Protein AF-A0A0S8ER48-F1 (afdb_monomer)

Sequence (659 aa):
MLNVENRKANAEVAIAAIAMFGVAICGNLAVGQPARTQPDEKQVSDYIGKLGDPNPRVREKGADMLGIIGLRIKDETILLPAVKRLVPLMGDDDMEVRDETAEALGVIASRVKDEAAVKSAIAALIKGLADRDEEGREESAEALARIASTITKKALLEPAVGPLRKALADGAADTREFARHALESLGKSEAKATGAMKLSTKDLSRDRYLLLDSRIIESADNAKLTVGAVRKDRNNPLFKEDKPWEPRFDNPYVSVIYDQEDKIYKCWYSVFIQASQESWIKVPRDKRAWVDWTESRDRRSGVCYATSKDGIHWEKPTLGIIEFQGSRKNNMVLRAAHGVGVIKDLHETDPRKRYKAIHPHRGHTDVWFSSDGLNWAQKRLPGLDHGDTYNCVFWDPALKKYLLFTRNWGGRGAKGKRYGGGKYRRESRSVSPDFLNWSKAKVVIEGLDTDMQIHDMPVFRHAGVYIGLVGLFDTIASRQHVELAWSPDSVRWHRICPGTPLIANSRHVGECDWGCIFASPPIFGKDEIRLYYGGCNGRFMGWRDGFFCLARLRPDGFAGYEQVAGGSNKTATVTTKPVIAVADSLRVTADMAMSGYVKVTLLGQDSTPLAEGELITRTGTDAEVRWKGDFSLGGLKSKQIRLRFELRDSKLYSFSFHQ

Solvent-accessible surface area (backbone atoms only — not comparable to full-atom values): 35125 Å² total; per-residue (Å²): 119,82,79,68,52,74,46,62,61,66,52,68,59,59,42,69,70,69,77,75,81,82,82,87,88,87,79,88,90,85,87,86,73,87,74,79,76,73,76,50,70,63,57,52,52,58,32,52,61,28,55,74,44,93,49,58,71,48,20,18,55,15,26,42,50,50,22,58,44,48,74,64,45,85,66,51,74,72,49,56,68,44,51,71,62,37,45,67,34,58,72,46,91,46,65,65,32,21,28,29,24,27,45,18,38,19,47,38,42,35,66,41,85,53,64,67,56,31,44,49,35,52,58,37,30,53,54,23,55,66,41,94,47,72,64,34,18,25,32,14,20,41,17,48,19,48,26,38,48,52,46,87,66,58,77,72,49,56,81,40,51,64,56,30,60,56,29,56,70,46,92,49,71,60,23,24,34,25,17,47,40,20,34,46,54,66,72,62,70,76,93,79,92,71,67,78,80,76,80,63,81,74,81,58,84,58,51,43,44,49,60,70,45,63,87,48,51,64,49,61,44,53,39,41,77,38,70,31,74,57,44,72,45,90,65,54,58,48,45,62,72,82,51,94,84,42,59,29,28,73,82,20,31,45,24,63,48,73,38,79,89,78,61,31,29,41,36,41,35,32,31,42,68,47,55,89,64,101,27,61,70,74,58,53,81,90,53,49,89,80,47,85,72,52,87,64,90,68,60,39,26,27,31,32,43,34,36,18,78,81,73,58,63,66,45,72,53,74,63,51,73,45,78,54,94,94,36,32,88,30,32,40,48,42,86,37,50,48,19,49,21,58,41,78,42,85,82,55,80,56,61,62,45,23,13,38,32,42,37,22,42,95,94,34,20,36,34,36,27,8,57,78,72,51,60,68,79,47,81,44,78,48,80,42,79,46,28,82,28,52,30,32,63,50,78,36,82,89,77,60,28,34,40,36,29,32,30,40,78,46,68,82,81,42,79,84,55,97,57,64,91,37,26,42,42,18,36,19,40,30,43,16,76,74,83,49,62,57,49,80,66,39,81,41,49,66,41,97,40,89,51,40,19,28,53,33,44,33,59,47,77,55,65,86,30,33,40,30,44,34,20,36,30,32,66,82,77,28,29,24,28,23,27,41,30,38,18,81,76,81,51,59,64,44,74,47,54,83,96,47,54,45,48,66,45,50,91,48,86,63,37,55,28,28,12,25,40,39,68,27,56,66,48,83,54,92,79,30,27,40,39,39,27,12,14,17,24,21,38,74,89,43,69,61,56,22,22,37,34,45,31,39,29,50,61,72,38,68,26,19,39,27,58,72,61,66,67,102,86,40,63,12,36,41,30,35,37,77,41,53,33,80,30,50,39,49,23,33,24,35,44,43,45,91,94,10,29,41,32,44,33,38,21,39,85,87,66,47,81,74,47,46,34,50,77,45,59,64,59,36,72,66,39,71,62,50,51,55,78,93,63,68,47,59,89,39,52,78,35,62,32,25,46,36,38,41,29,29,61,25,34,43,14,34,40,34,42,37,127

Foldseek 3Di:
DAQQPVLQPVQLVVLVVLPPPDDDDDDDDDDDDPPPDQDDLVNLVVLLVQCPDPDLVSNLVSLLVLLVSLSGHPPLVSCLSVLVSLLVQCPPPDPSNNLSSLSNLLSSLLDDPPLVSVLSSLVSLLVQCVDPDPSSVLSSLQSLSSSLSRDPPNVSCPVSLVSLVVQCPDPDSNSVSSSQSSCVSSVNDDDDDDDDDDDDPVLQPFFWDWPVPCQFFPDWFLKDKAFFAWFFDPLPQLDFPDDPQALACQFKDWAWDQDPVVLKIKIKIKGWRDDDPCAPSVQDPVCQVPDFHDHGPRIWMFIFMWMDNVVRHIDRQQDLQDDGPNDSRGGTQGRAAAQKHKDQAPPDPPLQQRIKIWTFDVPFIWMWGGNVSRHTDDIDTQRADGASHHWAWDQDPVVLKIKTKHKDWDDADQPPFPDDPRTAIFIWMWIGNPVRHIDHTDGQGFDPDSQFTQRGWHWDDDRQKIKTFGFTARRVLLATATFIWIGNPVRHIDGHPPPDGNGDADPDQQGQANAYWAWYDWDDDPFKIKIWIKHWRDGSRGDTTIGITIMIDGVLRRMFMDRNDDAPPDKMKIKTDWHAQAAWWKFWAKAADVVKWKKKFKAAPVRHTPWIFDTDHHHDDRHTTHTPDPDICHVRHRHIIMIMIIIHRMTTTMMGHDD

Secondary structure (DSSP, 8-state):
--SSSTTTTHHHHHHHHHTT--S----S----S-PPPPPPHHHHHHHHHHTT-SSHHHHHHHHHHHHHHHHH-S-GGGGHHHHHHHGGGGG-SSHHHHHHHHHHHHHHHTT---HHHHHHHHHHHHHHTT-SSHHHHHHHHHHHHHHHHH-S-GGGGHHHHHHHHHHTT-SSHHHHHHHHHHHHHTT-PPP---------GGGG--SEEETT-GGGEEEEESEEEEE---EE-TT-SSEES-STT-SB-SS--EEEEEETTTTEEEEEEEEEEE-SSS-TTTS-GGGGGGS-----TT-EEEEEEEEESSSSS-B------S-BTTB--S-EEE---S--EEEE-SS---GGGSEEEEEEETTEEEEEEESSSS---EEE-------SS--EEEEETTTTEEEEEEEEEE-S--TT-SSSTT-EEEEEEEEESSSSS-PPPEEEEE-SBTTEEEEE--EEEETTEEEEEEEEEETTTTEEEEEEEEESSSSS-EEESTT--SBPPPSSTTSTTSSEEEE-PPEE-SS-EEEEEEEESS-TTS---EEEEEEEE-TTTTEEEEE-S-STT--EEEEEPPEE--SSEEEEEEEEEEEEEEEEEEE-TTS-EEEEBPPB-S-EEEEE-PBSTT--GGGGTT-EEEEEEEEEEEEEEEEEEE-

Radius of gyration: 27.14 Å; Cα contacts (8 Å, |Δi|>4): 1558; chains: 1; bounding box: 71×59×70 Å

Mean predicted aligned error: 14.86 Å

Structure (mmCIF, N/CA/C/O backbone):
data_AF-A0A0S8ER48-F1
#
_entry.id   AF-A0A0S8ER48-F1
#
loop_
_atom_site.group_PDB
_atom_site.id
_atom_site.type_symbol
_atom_site.label_atom_id
_atom_site.label_alt_id
_atom_site.label_comp_id
_atom_site.label_asym_id
_atom_site.label_entity_id
_atom_site.label_seq_id
_atom_site.pdbx_PDB_ins_code
_atom_site.Cartn_x
_atom_site.Cartn_y
_atom_site.Cartn_z
_atom_site.occupancy
_atom_site.B_iso_or_equiv
_atom_site.auth_seq_id
_atom_site.auth_comp_id
_atom_site.auth_asym_id
_atom_site.auth_atom_id
_atom_site.pdbx_PDB_model_num
ATOM 1 N N . MET A 1 1 ? -3.636 30.272 1.776 1.00 30.78 1 MET A N 1
ATOM 2 C CA . MET A 1 1 ? -4.605 29.805 2.799 1.00 30.78 1 MET A CA 1
ATOM 3 C C . MET A 1 1 ? -4.682 28.281 2.975 1.00 30.78 1 MET A C 1
ATOM 5 O O . MET A 1 1 ? -5.212 27.861 3.985 1.00 30.78 1 MET A O 1
ATOM 9 N N . LEU A 1 2 ? -4.121 27.439 2.092 1.00 25.77 2 LEU A N 1
ATOM 10 C CA . LEU A 1 2 ? -4.136 25.967 2.265 1.00 25.77 2 LEU A CA 1
ATOM 11 C C . LEU A 1 2 ? -2.960 25.395 3.078 1.00 25.77 2 LEU A C 1
ATOM 13 O O . LEU A 1 2 ? -2.935 24.200 3.348 1.00 25.77 2 LEU A O 1
ATOM 17 N N . ASN A 1 3 ? -2.004 26.242 3.473 1.00 32.06 3 ASN A N 1
ATOM 18 C CA . ASN A 1 3 ? -0.745 25.800 4.069 1.00 32.06 3 ASN A CA 1
ATOM 19 C C . ASN A 1 3 ? -0.699 25.907 5.596 1.00 32.06 3 ASN A C 1
ATOM 21 O O . ASN A 1 3 ? 0.322 25.585 6.149 1.00 32.06 3 ASN A O 1
ATOM 25 N N . VAL A 1 4 ? -1.748 26.356 6.296 1.00 27.73 4 VAL A N 1
ATOM 26 C CA . VAL A 1 4 ? -1.697 26.569 7.764 1.00 27.73 4 VAL A CA 1
ATOM 27 C C . VAL A 1 4 ? -2.394 25.434 8.528 1.00 27.73 4 VAL A C 1
ATOM 29 O O . VAL A 1 4 ? -2.141 25.196 9.697 1.00 27.73 4 VAL A O 1
ATOM 32 N N . GLU A 1 5 ? -3.216 24.628 7.877 1.00 28.88 5 GLU A N 1
ATOM 33 C CA . GLU A 1 5 ? -4.137 23.695 8.541 1.00 28.88 5 GLU A CA 1
ATOM 34 C C . GLU A 1 5 ? -3.598 22.263 8.684 1.00 28.88 5 GLU A C 1
ATOM 36 O O . GLU A 1 5 ? -3.842 21.602 9.688 1.00 28.88 5 GLU A O 1
ATOM 41 N N . ASN A 1 6 ? -2.743 21.823 7.753 1.00 33.72 6 ASN A N 1
ATOM 42 C CA . ASN A 1 6 ? -2.064 20.510 7.797 1.00 33.72 6 ASN A CA 1
ATOM 43 C C . ASN A 1 6 ? -1.021 20.373 8.914 1.00 33.72 6 ASN A C 1
ATOM 45 O O . ASN A 1 6 ? -0.496 19.297 9.170 1.00 33.72 6 ASN A O 1
ATOM 49 N N . ARG A 1 7 ? -0.753 21.494 9.561 1.00 31.03 7 ARG A N 1
ATOM 50 C CA . ARG A 1 7 ? 0.448 21.787 10.309 1.00 31.03 7 ARG A CA 1
ATOM 51 C C . ARG A 1 7 ? 0.229 21.718 11.838 1.00 31.03 7 ARG A C 1
ATOM 53 O O . ARG A 1 7 ? 1.119 21.439 12.624 1.00 31.03 7 ARG A O 1
ATOM 60 N N . LYS A 1 8 ? -1.042 21.829 12.249 1.00 28.47 8 LYS A N 1
ATOM 61 C CA . LYS A 1 8 ? -1.552 21.583 13.614 1.00 28.47 8 LYS A CA 1
ATOM 62 C C . LYS A 1 8 ? -1.670 20.089 13.971 1.00 28.47 8 LYS A C 1
ATOM 64 O O . LYS A 1 8 ? -1.645 19.734 15.138 1.00 28.47 8 LYS A O 1
ATOM 69 N N . ALA A 1 9 ? -1.825 19.204 12.980 1.00 33.47 9 ALA A N 1
ATOM 70 C CA . ALA A 1 9 ? -2.220 17.807 13.214 1.00 33.47 9 ALA A CA 1
ATOM 71 C C . ALA A 1 9 ? -1.050 16.801 13.231 1.00 33.47 9 ALA A C 1
ATOM 73 O O . ALA A 1 9 ? -1.151 15.759 13.876 1.00 33.47 9 ALA A O 1
ATOM 74 N N . ASN A 1 10 ? 0.078 17.114 12.582 1.00 33.34 10 ASN A N 1
ATOM 75 C CA . ASN A 1 10 ? 1.291 16.266 12.579 1.00 33.34 10 ASN A CA 1
ATOM 76 C C . ASN A 1 10 ? 2.049 16.278 13.916 1.00 33.34 10 ASN A C 1
ATOM 78 O O . ASN A 1 10 ? 2.991 15.531 14.156 1.00 33.34 10 ASN A O 1
ATOM 82 N N . ALA A 1 11 ? 1.563 17.122 14.799 1.00 28.09 11 ALA A N 1
ATOM 83 C CA . ALA A 1 11 ? 2.266 17.740 15.878 1.00 28.09 11 ALA A CA 1
ATOM 84 C C . ALA A 1 11 ? 1.856 17.089 17.219 1.00 28.09 11 ALA A C 1
ATOM 86 O O . ALA A 1 11 ? 2.681 16.819 18.087 1.00 28.09 11 ALA A O 1
ATOM 87 N N . GLU A 1 12 ? 0.583 16.701 17.335 1.00 30.95 12 GLU A N 1
ATOM 88 C CA . GLU A 1 12 ? 0.038 15.933 18.463 1.00 30.95 12 GLU A CA 1
ATOM 89 C C . GLU A 1 12 ? 0.297 14.415 18.338 1.00 30.95 12 GLU A C 1
ATOM 91 O O . GLU A 1 12 ? 0.330 13.703 19.340 1.00 30.95 12 GLU A O 1
ATOM 96 N N . VAL A 1 13 ? 0.537 13.898 17.123 1.00 33.53 13 VAL A N 1
ATOM 97 C CA . VAL A 1 13 ? 0.719 12.450 16.874 1.00 33.53 13 VAL A CA 1
ATOM 98 C C . VAL A 1 13 ? 2.177 12.000 17.050 1.00 33.53 13 VAL A C 1
ATOM 100 O O . VAL A 1 13 ? 2.423 10.868 17.471 1.00 33.53 13 VAL A O 1
ATOM 103 N N . ALA A 1 14 ? 3.150 12.887 16.816 1.00 29.53 14 ALA A N 1
ATOM 104 C CA . ALA A 1 14 ? 4.570 12.609 17.055 1.00 29.53 14 ALA A CA 1
ATOM 105 C C . ALA A 1 14 ? 4.903 12.417 18.555 1.00 29.53 14 ALA A C 1
ATOM 107 O O . ALA A 1 14 ? 5.827 11.679 18.895 1.00 29.53 14 ALA A O 1
ATOM 108 N N . ILE A 1 15 ? 4.101 13.002 19.453 1.00 30.72 15 ILE A N 1
ATOM 109 C CA . ILE A 1 15 ? 4.313 13.005 20.913 1.00 30.72 15 ILE A CA 1
ATOM 110 C C . ILE A 1 15 ? 4.038 11.641 21.552 1.00 30.72 15 ILE A C 1
ATOM 112 O O . ILE A 1 15 ? 4.774 11.196 22.431 1.00 30.72 15 ILE A O 1
ATOM 116 N N . ALA A 1 16 ? 2.993 10.944 21.105 1.00 28.84 16 ALA A N 1
ATOM 117 C CA . ALA A 1 16 ? 2.574 9.687 21.726 1.00 28.84 16 ALA A CA 1
ATOM 118 C C . ALA A 1 16 ? 3.435 8.482 21.297 1.00 28.84 16 ALA A C 1
ATOM 120 O O . ALA A 1 16 ? 3.519 7.487 22.016 1.00 28.84 16 ALA A O 1
ATOM 121 N N . ALA A 1 17 ? 4.109 8.564 20.144 1.00 30.59 17 ALA A N 1
ATOM 122 C CA . ALA A 1 17 ? 4.875 7.449 19.586 1.00 30.59 17 ALA A CA 1
ATOM 123 C C . ALA A 1 17 ? 6.239 7.220 20.271 1.00 30.59 17 ALA A C 1
ATOM 125 O O . ALA A 1 17 ? 6.790 6.121 20.182 1.00 30.59 17 ALA A O 1
ATOM 126 N N . ILE A 1 18 ? 6.774 8.222 20.980 1.00 31.14 18 ILE A N 1
ATOM 127 C CA . ILE A 1 18 ? 8.146 8.199 21.520 1.00 31.14 18 ILE A CA 1
ATOM 128 C C . ILE A 1 18 ? 8.207 7.642 22.960 1.00 31.14 18 ILE A C 1
ATOM 130 O O . ILE A 1 18 ? 9.232 7.098 23.365 1.00 31.14 18 ILE A O 1
ATOM 134 N N . ALA A 1 19 ? 7.105 7.648 23.717 1.00 25.41 19 ALA A N 1
ATOM 135 C CA . ALA A 1 19 ? 7.109 7.254 25.133 1.00 25.41 19 ALA A CA 1
ATOM 136 C C . ALA A 1 19 ? 7.069 5.730 25.416 1.00 25.41 19 ALA A C 1
ATOM 138 O O . ALA A 1 19 ? 7.298 5.325 26.551 1.00 25.41 19 ALA A O 1
ATOM 139 N N . MET A 1 20 ? 6.798 4.862 24.429 1.00 29.73 20 MET A N 1
ATOM 140 C CA . MET A 1 20 ? 6.446 3.445 24.687 1.00 29.73 20 MET A CA 1
ATOM 141 C C . MET A 1 20 ? 7.487 2.383 24.279 1.00 29.73 20 MET A C 1
ATOM 143 O O . MET A 1 20 ? 7.212 1.193 24.403 1.00 29.73 20 MET A O 1
ATOM 147 N N . PHE A 1 21 ? 8.680 2.751 23.798 1.00 29.88 21 PHE A N 1
ATOM 148 C CA . PHE A 1 21 ? 9.657 1.766 23.285 1.00 29.88 21 PHE A CA 1
ATOM 149 C C . PHE A 1 21 ? 10.772 1.342 24.262 1.00 29.88 21 PHE A C 1
ATOM 151 O 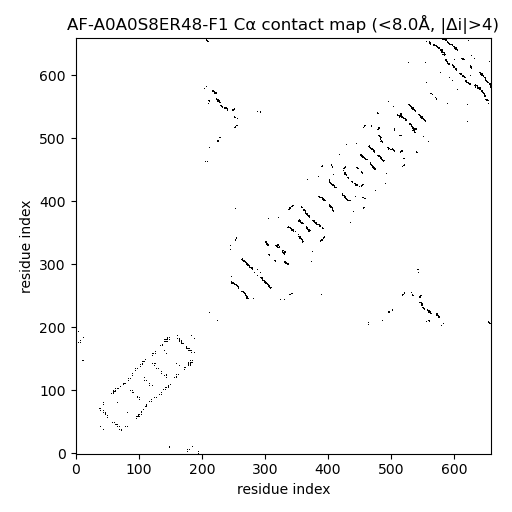O . PHE A 1 21 ? 11.642 0.549 23.897 1.00 29.88 21 PHE A O 1
ATOM 158 N N . GLY A 1 22 ? 10.745 1.801 25.513 1.00 26.00 22 GLY A N 1
ATOM 159 C CA . GLY A 1 22 ? 11.674 1.359 26.553 1.00 26.00 22 GLY A CA 1
ATOM 160 C C . GLY A 1 22 ? 11.004 0.433 27.564 1.00 26.00 22 GLY A C 1
ATOM 161 O O . GLY A 1 22 ? 10.291 0.932 28.420 1.00 26.00 22 GLY A O 1
ATOM 162 N N . VAL A 1 23 ? 11.294 -0.875 27.476 1.00 25.23 23 VAL A N 1
ATOM 163 C CA . VAL A 1 23 ? 11.328 -1.912 28.543 1.00 25.23 23 VAL A CA 1
ATOM 164 C C . VAL A 1 23 ? 10.668 -3.243 28.114 1.00 25.23 23 VAL A C 1
ATOM 166 O O . VAL A 1 23 ? 9.456 -3.369 28.026 1.00 25.23 23 VAL A O 1
ATOM 169 N N . ALA A 1 24 ? 11.555 -4.236 27.936 1.00 25.20 24 ALA A N 1
ATOM 170 C CA . ALA A 1 24 ? 11.411 -5.697 28.049 1.00 25.20 24 ALA A CA 1
ATOM 171 C C . ALA A 1 24 ? 10.509 -6.484 27.076 1.00 25.20 24 ALA A C 1
ATOM 173 O O . ALA A 1 24 ? 9.307 -6.534 27.277 1.00 25.20 24 ALA A O 1
ATOM 174 N N . ILE A 1 25 ? 11.138 -7.268 26.177 1.00 25.56 25 ILE A N 1
ATOM 175 C CA . ILE A 1 25 ? 11.062 -8.750 26.170 1.00 25.56 25 ILE A CA 1
ATOM 176 C C . ILE A 1 25 ? 12.428 -9.305 25.706 1.00 25.56 25 ILE A C 1
ATOM 178 O O . ILE A 1 25 ? 12.757 -9.276 24.522 1.00 25.56 25 ILE A O 1
ATOM 182 N N . CYS A 1 26 ? 13.229 -9.810 26.650 1.00 26.30 26 CYS A N 1
ATOM 183 C CA . CYS A 1 26 ? 14.268 -10.811 26.387 1.00 26.30 26 CYS A CA 1
ATOM 184 C C . CYS A 1 26 ? 13.657 -12.182 26.690 1.00 26.30 26 CYS A C 1
ATOM 186 O O . CYS A 1 26 ? 13.161 -12.395 27.793 1.00 26.30 26 CYS A O 1
ATOM 188 N N . GLY A 1 27 ? 13.699 -13.097 25.724 1.00 22.23 27 GLY A N 1
ATOM 189 C CA . GLY A 1 27 ? 13.186 -14.457 25.878 1.00 22.23 27 GLY A CA 1
ATOM 190 C C . GLY A 1 27 ? 13.269 -15.249 24.575 1.00 22.23 27 GLY A C 1
ATOM 191 O O . GLY A 1 27 ? 12.259 -15.462 23.926 1.00 22.23 27 GLY A O 1
ATOM 192 N N . ASN A 1 28 ? 14.500 -15.587 24.181 1.00 27.80 28 ASN A N 1
ATOM 193 C CA . ASN A 1 28 ? 14.936 -16.600 23.209 1.00 27.80 28 ASN A CA 1
ATOM 194 C C . ASN A 1 28 ? 13.947 -17.092 22.131 1.00 27.80 28 ASN A C 1
ATOM 196 O O . ASN A 1 28 ? 13.138 -17.975 22.383 1.00 27.80 28 ASN A O 1
ATOM 200 N N . LEU A 1 29 ? 14.166 -16.630 20.891 1.00 29.50 29 LEU A N 1
ATOM 201 C CA . LEU A 1 29 ? 14.447 -17.455 19.696 1.00 29.50 29 LEU A CA 1
ATOM 202 C C . LEU A 1 29 ? 14.717 -16.521 18.497 1.00 29.50 29 LEU A C 1
ATOM 204 O O . LEU A 1 29 ? 13.882 -16.322 17.618 1.00 29.50 29 LEU A O 1
ATOM 208 N N . ALA A 1 30 ? 15.900 -15.905 18.471 1.00 28.28 30 ALA A N 1
ATOM 209 C CA . ALA A 1 30 ? 16.400 -15.175 17.308 1.00 28.28 30 ALA A CA 1
ATOM 210 C C . ALA A 1 30 ? 17.931 -15.209 17.314 1.00 28.28 30 ALA A C 1
ATOM 212 O O . ALA A 1 30 ? 18.573 -14.477 18.061 1.00 28.28 30 ALA A O 1
ATOM 213 N N . VAL A 1 31 ? 18.522 -16.063 16.480 1.00 31.55 31 VAL A N 1
ATOM 214 C CA . VAL A 1 31 ? 19.959 -16.029 16.192 1.00 31.55 31 VAL A CA 1
ATOM 215 C C . VAL A 1 31 ? 20.117 -15.692 14.712 1.00 31.55 31 VAL A C 1
ATOM 217 O O . VAL A 1 31 ? 19.607 -16.423 13.865 1.00 31.55 31 VAL A O 1
ATOM 220 N N . GLY A 1 32 ? 20.805 -14.582 14.404 1.00 30.69 32 GLY A N 1
ATOM 221 C CA . GLY A 1 32 ? 21.474 -14.420 13.106 1.00 30.69 32 GLY A CA 1
ATOM 222 C C . GLY A 1 32 ? 21.208 -13.180 12.237 1.00 30.69 32 GLY A C 1
ATOM 223 O O . GLY A 1 32 ? 21.497 -13.252 11.048 1.00 30.69 32 GLY A O 1
ATOM 224 N N . GLN A 1 33 ? 20.723 -12.043 12.750 1.00 30.69 33 GLN A N 1
ATOM 225 C CA . GLN A 1 33 ? 21.067 -10.742 12.136 1.00 30.69 33 GLN A CA 1
ATOM 226 C C . GLN A 1 33 ? 22.245 -10.145 12.919 1.00 30.69 33 GLN A C 1
ATOM 228 O O . GLN A 1 33 ? 22.238 -10.271 14.146 1.00 30.69 33 GLN A O 1
ATOM 233 N N . PRO A 1 34 ? 23.249 -9.500 12.288 1.00 26.59 34 PRO A N 1
ATOM 234 C CA . PRO A 1 34 ? 24.228 -8.741 13.053 1.00 26.59 34 PRO A CA 1
ATOM 235 C C . PRO A 1 34 ? 23.467 -7.658 13.818 1.00 26.59 34 PRO A C 1
ATOM 237 O O . PRO A 1 34 ? 22.818 -6.799 13.217 1.00 26.59 34 PRO A O 1
ATOM 240 N N . ALA A 1 35 ? 23.492 -7.736 15.147 1.00 35.47 35 ALA A N 1
ATOM 241 C CA . ALA A 1 35 ? 22.962 -6.683 15.991 1.00 35.47 35 ALA A CA 1
ATOM 242 C C . ALA A 1 35 ? 23.664 -5.381 15.588 1.00 35.47 35 ALA A C 1
ATOM 244 O O . ALA A 1 35 ? 24.889 -5.289 15.664 1.00 35.47 35 ALA A O 1
ATOM 245 N N . ARG A 1 36 ? 22.906 -4.381 15.118 1.00 47.28 36 ARG A N 1
ATOM 246 C CA . ARG A 1 36 ? 23.444 -3.023 14.982 1.00 47.28 36 ARG A CA 1
ATOM 247 C C . ARG A 1 36 ? 23.929 -2.622 16.375 1.00 47.28 36 ARG A C 1
ATOM 249 O O . ARG A 1 36 ? 23.119 -2.570 17.301 1.00 47.28 36 ARG A O 1
ATOM 256 N N . THR A 1 37 ? 25.231 -2.400 16.530 1.00 52.59 37 THR A N 1
ATOM 257 C CA . THR A 1 37 ? 25.828 -2.010 17.809 1.00 52.59 37 THR A CA 1
ATOM 258 C C . THR A 1 37 ? 25.145 -0.742 18.321 1.00 52.59 37 THR A C 1
ATOM 260 O O . THR A 1 37 ? 24.815 0.169 17.548 1.00 52.59 37 THR A O 1
ATOM 263 N N . GLN A 1 38 ? 24.831 -0.716 19.619 1.00 60.59 38 GLN A N 1
ATOM 264 C CA . GLN A 1 38 ? 24.350 0.510 20.247 1.00 60.59 38 GLN A CA 1
ATOM 265 C C . GLN A 1 38 ? 25.471 1.546 20.218 1.00 60.59 38 GLN A C 1
ATOM 267 O O . GLN A 1 38 ? 26.624 1.152 20.397 1.00 60.59 38 GLN A O 1
ATOM 272 N N . PRO A 1 39 ? 25.151 2.832 19.994 1.00 64.44 39 PRO A N 1
ATOM 273 C CA . PRO A 1 39 ? 26.151 3.867 20.142 1.00 64.44 39 PRO A CA 1
ATOM 274 C C . PRO A 1 39 ? 26.730 3.852 21.557 1.00 64.44 39 PRO A C 1
ATOM 276 O O . PRO A 1 39 ? 25.958 3.769 22.516 1.00 64.44 39 PRO A O 1
ATOM 279 N N . ASP A 1 40 ? 28.054 3.898 21.678 1.00 74.06 40 ASP A N 1
ATOM 280 C CA . ASP A 1 40 ? 28.749 3.913 22.966 1.00 74.06 40 ASP A CA 1
ATOM 281 C C . ASP A 1 40 ? 29.209 5.330 23.361 1.00 74.06 40 ASP A C 1
ATOM 283 O O . ASP A 1 40 ? 29.156 6.281 22.577 1.00 74.06 40 ASP A O 1
ATOM 287 N N . GLU A 1 41 ? 29.635 5.487 24.616 1.00 84.31 41 GLU A N 1
ATOM 288 C CA . GLU A 1 41 ? 30.124 6.760 25.165 1.00 84.31 41 GLU A CA 1
ATOM 289 C C . GLU A 1 41 ? 31.332 7.310 24.393 1.00 84.31 41 GLU A C 1
ATOM 291 O O . GLU A 1 41 ? 31.466 8.524 24.215 1.00 84.31 41 GLU A O 1
ATOM 296 N N . LYS A 1 42 ? 32.179 6.421 23.863 1.00 83.50 42 LYS A N 1
ATOM 297 C CA . LYS A 1 42 ? 33.343 6.806 23.066 1.00 83.50 42 LYS A CA 1
ATOM 298 C C . LYS A 1 42 ? 32.914 7.503 21.779 1.00 83.50 42 LYS A C 1
ATOM 300 O O . LYS A 1 42 ? 33.454 8.555 21.458 1.00 83.50 42 LYS A O 1
ATOM 305 N N . GLN A 1 43 ? 31.907 6.977 21.086 1.00 77.94 43 GLN A N 1
ATOM 306 C CA . GLN A 1 43 ? 31.374 7.610 19.881 1.00 77.94 43 GLN A CA 1
ATOM 307 C C . GLN A 1 43 ? 30.806 9.002 20.168 1.00 77.94 43 GLN A C 1
ATOM 309 O O . GLN A 1 43 ? 31.062 9.924 19.397 1.00 77.94 43 GLN A O 1
ATOM 314 N N . VAL A 1 44 ? 30.083 9.186 21.278 1.00 84.38 44 VAL A N 1
ATOM 315 C CA . VAL A 1 44 ? 29.591 10.516 21.678 1.00 84.38 44 VAL A CA 1
ATOM 316 C C . VAL A 1 44 ? 30.759 11.475 21.920 1.00 84.38 44 VAL A C 1
ATOM 318 O O . VAL A 1 44 ? 30.752 12.586 21.393 1.00 84.38 44 VAL A O 1
ATOM 321 N N . SER A 1 45 ? 31.792 11.033 22.641 1.00 88.88 45 SER A N 1
ATOM 322 C CA . SER A 1 45 ? 33.006 11.822 22.886 1.00 88.88 45 SER A CA 1
ATOM 323 C C . SER A 1 45 ? 33.731 12.209 21.586 1.00 88.88 45 SER A C 1
ATOM 325 O O . SER A 1 45 ? 34.098 13.372 21.403 1.00 88.88 45 SER A O 1
ATOM 327 N N . ASP A 1 46 ? 33.852 11.274 20.638 1.00 84.06 46 ASP A N 1
ATOM 328 C CA . ASP A 1 46 ? 34.492 11.507 19.340 1.00 84.06 46 ASP A CA 1
ATOM 329 C C . ASP A 1 46 ? 33.758 12.592 18.530 1.00 84.06 46 ASP A C 1
ATOM 331 O O . ASP A 1 46 ? 34.398 13.461 17.934 1.00 84.06 46 ASP A O 1
ATOM 335 N N . TYR A 1 47 ? 32.418 12.581 18.510 1.00 85.12 47 TYR A N 1
ATOM 336 C CA . TYR A 1 47 ? 31.642 13.614 17.808 1.00 85.12 47 TYR A CA 1
ATOM 337 C C . TYR A 1 47 ? 31.634 14.952 18.545 1.00 85.12 47 TYR A C 1
ATOM 339 O O . TYR A 1 47 ? 31.707 15.992 17.893 1.00 85.12 47 TYR A O 1
ATOM 347 N N . ILE A 1 48 ? 31.652 14.948 19.881 1.00 92.75 48 ILE A N 1
ATOM 348 C CA . ILE A 1 48 ? 31.859 16.172 20.663 1.00 92.75 48 ILE A CA 1
ATOM 349 C C . ILE A 1 48 ? 33.195 16.832 20.296 1.00 92.75 48 ILE A C 1
ATOM 351 O O . ILE A 1 48 ? 33.252 18.055 20.163 1.00 92.75 48 ILE A O 1
ATOM 355 N N . GLY A 1 49 ? 34.256 16.045 20.093 1.00 84.38 49 GLY A N 1
ATOM 356 C CA . GLY A 1 49 ? 35.558 16.556 19.658 1.00 84.38 49 GLY A CA 1
ATOM 357 C C . GLY A 1 49 ? 35.507 17.290 18.312 1.00 84.38 49 GLY A C 1
ATOM 358 O O . GLY A 1 49 ? 36.209 18.283 18.132 1.00 84.38 49 GLY A O 1
ATOM 359 N N . LYS A 1 50 ? 34.633 16.859 17.392 1.00 86.88 50 LYS A N 1
ATOM 360 C CA . LYS A 1 50 ? 34.477 17.461 16.053 1.00 86.88 50 LYS A CA 1
ATOM 361 C C . LYS A 1 50 ? 33.795 18.828 16.065 1.00 86.88 50 LYS A C 1
ATOM 363 O O . LYS A 1 50 ? 34.004 19.612 15.146 1.00 86.88 50 LYS A O 1
ATOM 368 N N . LEU A 1 51 ? 33.031 19.145 17.110 1.00 91.06 51 LEU A N 1
ATOM 369 C CA . LEU A 1 51 ? 32.334 20.429 17.243 1.00 91.06 51 LEU A CA 1
ATOM 370 C C . LEU A 1 51 ? 33.285 21.632 17.372 1.00 91.06 51 LEU A C 1
ATOM 372 O O . LEU A 1 51 ? 32.861 22.764 17.177 1.00 91.06 51 LEU A O 1
ATOM 376 N N . GLY A 1 52 ? 34.558 21.406 17.710 1.00 88.25 52 GLY A N 1
ATOM 377 C CA . GLY A 1 52 ? 35.583 22.453 17.795 1.00 88.25 52 GLY A CA 1
ATOM 378 C C . GLY A 1 52 ? 36.473 22.583 16.557 1.00 88.25 52 GLY A C 1
ATOM 379 O O . GLY A 1 52 ? 37.449 23.329 16.605 1.00 88.25 52 GLY A O 1
ATOM 380 N N . ASP A 1 53 ? 36.202 21.838 15.482 1.00 92.56 53 ASP A N 1
ATOM 381 C CA . ASP A 1 53 ? 37.053 21.827 14.288 1.00 92.56 53 ASP A CA 1
ATOM 382 C C . ASP A 1 53 ? 36.973 23.169 13.530 1.00 92.56 53 ASP A C 1
ATOM 384 O O . ASP A 1 53 ? 35.881 23.731 13.409 1.00 92.56 53 ASP A O 1
ATOM 388 N N . PRO A 1 54 ? 38.084 23.712 12.991 1.00 85.50 54 PRO A N 1
ATOM 389 C CA . PRO A 1 54 ? 38.046 24.947 12.203 1.00 85.50 54 PRO A CA 1
ATOM 390 C C . PRO A 1 54 ? 37.186 24.832 10.932 1.00 85.50 54 PRO A C 1
ATOM 392 O O . PRO A 1 54 ? 36.669 25.844 10.454 1.00 85.50 54 PRO A O 1
ATOM 395 N N . ASN A 1 55 ? 36.994 23.627 10.387 1.00 77.75 55 ASN A N 1
ATOM 396 C CA . ASN A 1 55 ? 36.172 23.393 9.206 1.00 77.75 55 ASN A CA 1
ATOM 397 C C . ASN A 1 55 ? 34.676 23.297 9.576 1.00 77.75 55 ASN A C 1
ATOM 399 O O . ASN A 1 55 ? 34.285 22.345 10.259 1.00 77.75 55 ASN A O 1
ATOM 403 N N . PRO A 1 56 ? 33.812 24.202 9.074 1.00 66.00 56 PRO A N 1
ATOM 404 C CA . PRO A 1 56 ? 32.386 24.192 9.401 1.00 66.00 56 PRO A CA 1
ATOM 405 C C . PRO A 1 56 ? 31.690 22.877 9.035 1.00 66.00 56 PRO A C 1
ATOM 407 O O . PRO A 1 56 ? 30.884 22.388 9.813 1.00 66.00 56 PRO A O 1
ATOM 410 N N . ARG A 1 57 ? 32.090 22.200 7.949 1.00 60.19 57 ARG A N 1
ATOM 411 C CA . ARG A 1 57 ? 31.508 20.892 7.578 1.00 60.19 57 ARG A CA 1
ATOM 412 C C . ARG A 1 57 ? 31.780 19.790 8.598 1.00 60.19 57 ARG A C 1
ATOM 414 O O . ARG A 1 57 ? 31.019 18.834 8.706 1.00 60.19 57 ARG A O 1
ATOM 421 N N . VAL A 1 58 ? 32.907 19.874 9.306 1.00 64.44 58 VAL A N 1
ATOM 422 C CA . VAL A 1 58 ? 33.250 18.902 10.352 1.00 64.44 58 VAL A CA 1
ATOM 423 C C . VAL A 1 58 ? 32.423 19.175 11.605 1.00 64.44 58 VAL A C 1
ATOM 425 O O . VAL A 1 58 ? 31.954 18.220 12.226 1.00 64.44 58 VAL A O 1
ATOM 428 N N . ARG A 1 59 ? 32.183 20.454 11.928 1.00 89.12 59 ARG A N 1
ATOM 429 C CA . ARG A 1 59 ? 31.294 20.862 13.025 1.00 89.12 59 ARG A CA 1
ATOM 430 C C . ARG A 1 59 ? 29.843 20.469 12.754 1.00 89.12 59 ARG A C 1
ATOM 432 O O . ARG A 1 59 ? 29.258 19.791 13.590 1.00 89.12 59 ARG A O 1
ATOM 439 N N . GLU A 1 60 ? 29.329 20.792 11.567 1.00 76.12 60 GLU A N 1
ATOM 440 C CA . GLU A 1 60 ? 28.004 20.404 11.051 1.00 76.12 60 GLU A CA 1
ATOM 441 C C . GLU A 1 60 ? 27.789 18.894 11.213 1.00 76.12 60 GLU A C 1
ATOM 443 O O . GLU A 1 60 ? 26.903 18.452 11.939 1.00 76.12 60 GLU A O 1
ATOM 448 N N . LYS A 1 61 ? 28.677 18.076 10.634 1.00 60.22 61 LYS A N 1
ATOM 449 C CA . LYS A 1 61 ? 28.577 16.611 10.733 1.00 60.22 61 LYS A CA 1
ATOM 450 C C . LYS A 1 61 ? 28.782 16.082 12.150 1.00 60.22 61 LYS A C 1
ATOM 452 O O . LYS A 1 61 ? 28.330 14.983 12.464 1.00 60.22 61 LYS A O 1
ATOM 457 N N . GLY A 1 62 ? 29.491 16.818 13.001 1.00 68.88 62 GLY A N 1
ATOM 458 C CA . GLY A 1 62 ? 29.565 16.538 14.430 1.00 68.88 62 GLY A CA 1
ATOM 459 C C . GLY A 1 62 ? 28.210 16.718 15.115 1.00 68.88 62 GLY A C 1
ATOM 460 O O . GLY A 1 62 ? 27.814 15.846 15.887 1.00 68.88 62 GLY A O 1
ATOM 461 N N . ALA A 1 63 ? 27.500 17.807 14.808 1.00 70.12 63 ALA A N 1
ATOM 462 C CA . ALA A 1 63 ? 26.187 18.127 15.364 1.00 70.12 63 ALA A CA 1
ATOM 463 C C . ALA A 1 63 ? 25.103 17.145 14.887 1.00 70.12 63 ALA A C 1
ATOM 465 O O . ALA A 1 63 ? 24.481 16.499 15.733 1.00 70.12 63 ALA A O 1
ATOM 466 N N . ASP A 1 64 ? 24.996 16.926 13.573 1.00 68.75 64 ASP A N 1
ATOM 467 C CA . ASP A 1 64 ? 24.110 15.945 12.913 1.00 68.75 64 ASP A CA 1
ATOM 468 C C . ASP A 1 64 ? 24.219 14.561 13.590 1.00 68.75 64 ASP A C 1
ATOM 470 O O . ASP A 1 64 ? 23.271 13.998 14.154 1.00 68.75 64 ASP A O 1
ATOM 474 N N . MET A 1 65 ? 25.451 14.047 13.691 1.00 71.81 65 MET A N 1
ATOM 475 C CA . MET A 1 65 ? 25.700 12.735 14.289 1.00 71.81 65 MET A CA 1
ATOM 476 C C . MET A 1 65 ? 25.369 12.672 15.785 1.00 71.81 65 MET A C 1
ATOM 478 O O . MET A 1 65 ? 24.963 11.608 16.265 1.00 71.81 65 MET A O 1
ATOM 482 N N . LEU A 1 66 ? 25.511 13.772 16.532 1.00 76.25 66 LEU A N 1
ATOM 483 C CA . LEU A 1 66 ? 25.079 13.843 17.931 1.00 76.25 66 LEU A CA 1
ATOM 484 C C . LEU A 1 66 ? 23.550 13.839 18.055 1.00 76.25 66 LEU A C 1
ATOM 486 O O . LEU A 1 66 ? 23.038 13.185 18.966 1.00 76.25 66 LEU A O 1
ATOM 490 N N . GLY A 1 67 ? 22.826 14.467 17.124 1.00 66.88 67 GLY A N 1
ATOM 491 C CA . GLY A 1 67 ? 21.371 14.342 16.999 1.00 66.88 67 GLY A CA 1
ATOM 492 C C . GLY A 1 67 ? 20.946 12.892 16.740 1.00 66.88 67 GLY A C 1
ATOM 493 O O . GLY A 1 67 ? 20.169 12.315 17.508 1.00 66.88 67 GLY A O 1
ATOM 494 N N . ILE A 1 68 ? 21.548 12.237 15.740 1.00 64.00 68 ILE A N 1
ATOM 495 C CA . ILE A 1 68 ? 21.270 10.831 15.387 1.00 64.00 68 ILE A CA 1
ATOM 496 C C . ILE A 1 68 ? 21.566 9.879 16.554 1.00 64.00 68 ILE A C 1
ATOM 498 O O . ILE A 1 68 ? 20.776 8.973 16.853 1.00 64.00 68 ILE A O 1
ATOM 502 N N . ILE A 1 69 ? 22.708 10.047 17.229 1.00 75.06 69 ILE A N 1
ATOM 503 C CA . ILE A 1 69 ? 23.046 9.239 18.408 1.00 75.06 69 ILE A CA 1
ATOM 504 C C . ILE A 1 69 ? 22.073 9.535 19.550 1.00 75.06 69 ILE A C 1
ATOM 506 O O . ILE A 1 69 ? 21.617 8.600 20.217 1.00 75.06 69 ILE A O 1
ATOM 510 N N . GLY A 1 70 ? 21.683 10.800 19.711 1.00 73.25 70 GLY A N 1
ATOM 511 C CA . GLY A 1 70 ? 20.666 11.248 20.654 1.00 73.25 70 GLY A CA 1
ATOM 512 C C . GLY A 1 70 ? 19.337 10.508 20.511 1.00 73.25 70 GLY A C 1
ATOM 513 O O . GLY A 1 70 ? 18.672 10.266 21.514 1.00 73.25 70 GLY A O 1
ATOM 514 N N . LEU A 1 71 ? 18.973 10.040 19.310 1.00 70.75 71 LEU A N 1
ATOM 515 C CA . LEU A 1 71 ? 17.780 9.211 19.066 1.00 70.75 71 LEU A CA 1
ATOM 516 C C . LEU A 1 71 ? 17.943 7.739 19.478 1.00 70.75 71 LEU A C 1
ATOM 518 O O . LEU A 1 71 ? 16.952 7.048 19.725 1.00 70.75 71 LEU A O 1
ATOM 522 N N . ARG A 1 72 ? 19.172 7.235 19.597 1.00 74.50 72 ARG A N 1
ATOM 523 C CA . ARG A 1 72 ? 19.450 5.794 19.742 1.00 74.50 72 ARG A CA 1
ATOM 524 C C . ARG A 1 72 ? 20.042 5.397 21.090 1.00 74.50 72 ARG A C 1
ATOM 526 O O . ARG A 1 72 ? 19.964 4.218 21.445 1.00 74.50 72 ARG A O 1
ATOM 533 N N . ILE A 1 73 ? 20.635 6.339 21.820 1.00 77.06 73 ILE A N 1
ATOM 534 C CA . ILE A 1 73 ? 21.277 6.053 23.103 1.00 77.06 73 ILE A CA 1
ATOM 535 C C . ILE A 1 73 ? 20.226 5.709 24.169 1.00 77.06 73 ILE A C 1
ATOM 537 O O . ILE A 1 73 ? 19.135 6.289 24.203 1.00 77.06 73 ILE A O 1
ATOM 541 N N . LYS A 1 74 ? 20.527 4.707 25.001 1.00 80.75 74 LYS A N 1
ATOM 542 C CA . LYS A 1 74 ? 19.652 4.283 26.108 1.00 80.75 74 LYS A CA 1
ATOM 543 C C . LYS A 1 74 ? 19.910 5.086 27.374 1.00 80.75 74 LYS A C 1
ATOM 545 O O . LYS A 1 74 ? 18.957 5.476 28.039 1.00 80.75 74 LYS A O 1
ATOM 550 N N . ASP A 1 75 ? 21.182 5.308 27.684 1.00 86.88 75 ASP A N 1
ATOM 551 C CA . ASP A 1 75 ? 21.601 6.161 28.786 1.00 86.88 75 ASP A CA 1
ATOM 552 C C . ASP A 1 75 ? 21.757 7.599 28.283 1.00 86.88 75 ASP A C 1
ATOM 554 O O . ASP A 1 75 ? 22.710 7.948 27.589 1.00 86.88 75 ASP A O 1
ATOM 558 N N . GLU A 1 76 ? 20.766 8.426 28.596 1.00 85.81 76 GLU A N 1
ATOM 559 C CA . GLU A 1 76 ? 20.708 9.828 28.185 1.00 85.81 76 GLU A CA 1
ATOM 560 C C . GLU A 1 76 ? 21.75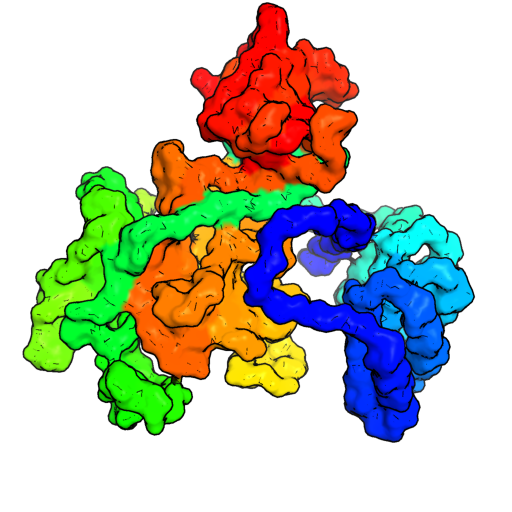3 10.709 28.891 1.00 85.81 76 GLU A C 1
ATOM 562 O O . GLU A 1 76 ? 22.066 11.792 28.397 1.00 85.81 76 GLU A O 1
ATOM 567 N N . THR A 1 77 ? 22.330 10.256 30.013 1.00 90.06 77 THR A N 1
ATOM 568 C CA . THR A 1 77 ? 23.313 11.045 30.777 1.00 90.06 77 THR A CA 1
ATOM 569 C C . THR A 1 77 ? 24.617 11.257 30.004 1.00 90.06 77 THR A C 1
ATOM 571 O O . THR A 1 77 ? 25.268 12.294 30.148 1.00 90.06 77 THR A O 1
ATOM 574 N N . ILE A 1 78 ? 24.931 10.342 29.084 1.00 90.69 78 ILE A N 1
ATOM 575 C CA . ILE A 1 78 ? 26.083 10.413 28.178 1.00 90.69 78 ILE A CA 1
ATOM 576 C C . ILE A 1 78 ? 25.985 11.624 27.227 1.00 90.69 78 ILE A C 1
ATOM 578 O O . ILE A 1 78 ? 27.000 12.125 26.749 1.00 90.69 78 ILE A O 1
ATOM 582 N N . LEU A 1 79 ? 24.780 12.149 26.968 1.00 90.75 79 LEU A N 1
ATOM 583 C CA . LEU A 1 79 ? 24.567 13.290 26.066 1.00 90.75 79 LEU A CA 1
ATOM 584 C C . LEU A 1 79 ? 24.750 14.655 26.748 1.00 90.75 79 LEU A C 1
ATOM 586 O O . LEU A 1 79 ? 24.811 15.679 26.065 1.00 90.75 79 LEU A O 1
ATOM 590 N N . LEU A 1 80 ? 24.848 14.714 28.080 1.00 94.50 80 LEU A N 1
ATOM 591 C CA . LEU A 1 80 ? 24.947 15.986 28.808 1.00 94.50 80 LEU A CA 1
ATOM 592 C C . LEU A 1 80 ? 26.163 16.839 28.394 1.00 94.50 80 LEU A C 1
ATOM 594 O O . LEU A 1 80 ? 26.012 18.059 28.253 1.00 94.50 80 LEU A O 1
ATOM 598 N N . PRO A 1 81 ? 27.358 16.264 28.145 1.00 94.81 81 PRO A N 1
ATOM 599 C CA . PRO A 1 81 ? 28.490 17.027 27.627 1.00 94.81 81 PRO A CA 1
ATOM 600 C C . PRO A 1 81 ? 28.249 17.586 26.216 1.00 94.81 81 PRO A C 1
ATOM 602 O O . PRO A 1 81 ? 28.756 18.665 25.907 1.00 94.81 81 PRO A O 1
ATOM 605 N N . ALA A 1 82 ? 27.446 16.907 25.386 1.00 94.12 82 ALA A N 1
ATOM 606 C CA . ALA A 1 82 ? 27.121 17.364 24.035 1.00 94.12 82 ALA A CA 1
ATOM 607 C C . ALA A 1 82 ? 26.304 18.662 24.064 1.00 94.12 82 ALA A C 1
ATOM 609 O O . ALA A 1 82 ? 26.652 19.607 23.362 1.00 94.12 82 ALA A O 1
ATOM 610 N N . VAL A 1 83 ? 25.305 18.774 24.950 1.00 96.50 83 VAL A N 1
ATOM 611 C CA . VAL A 1 83 ? 24.503 20.008 25.098 1.00 96.50 83 VAL A CA 1
ATOM 612 C C . VAL A 1 83 ? 25.392 21.220 25.387 1.00 96.50 83 VAL A C 1
ATOM 614 O O . VAL A 1 83 ? 25.233 22.273 24.772 1.00 96.50 83 VAL A O 1
ATOM 617 N N . LYS A 1 84 ? 26.382 21.071 26.278 1.00 95.38 84 LYS A N 1
ATOM 618 C CA . LYS A 1 84 ? 27.315 22.157 26.628 1.00 95.38 84 LYS A CA 1
ATOM 619 C C . LYS A 1 84 ? 28.147 22.638 25.437 1.00 95.38 84 LYS A C 1
ATOM 621 O O . LYS A 1 84 ? 28.560 23.795 25.425 1.00 95.38 84 LYS A O 1
ATOM 626 N N . ARG A 1 85 ? 28.427 21.757 24.473 1.00 96.69 85 ARG A N 1
ATOM 627 C CA . ARG A 1 85 ? 29.254 22.049 23.293 1.00 96.69 85 ARG A CA 1
ATOM 628 C C . ARG A 1 85 ? 28.442 22.496 22.084 1.00 96.69 85 ARG A C 1
ATOM 630 O O . ARG A 1 85 ? 28.953 23.287 21.305 1.00 96.69 85 ARG A O 1
ATOM 637 N N . LEU A 1 86 ? 27.193 22.055 21.978 1.00 97.38 86 LEU A N 1
ATOM 638 C CA . LEU A 1 86 ? 26.263 22.466 20.930 1.00 97.38 86 LEU A CA 1
ATOM 639 C C . LEU A 1 86 ? 25.712 23.878 21.171 1.00 97.38 86 LEU A C 1
ATOM 641 O O . LEU A 1 86 ? 25.646 24.667 20.243 1.00 97.38 86 LEU A O 1
ATOM 645 N N . VAL A 1 87 ? 25.387 24.256 22.413 1.00 98.12 87 VAL A N 1
ATOM 646 C CA . VAL A 1 87 ? 24.786 25.577 22.707 1.00 98.12 87 VAL A CA 1
ATOM 647 C C . VAL A 1 87 ? 25.555 26.774 22.109 1.00 98.12 87 VAL A C 1
ATOM 649 O O . VAL A 1 87 ? 24.903 27.642 21.529 1.00 98.12 87 VAL A O 1
ATOM 652 N N . PRO A 1 88 ? 26.898 26.861 22.196 1.00 97.19 88 PRO A N 1
ATOM 653 C CA . PRO A 1 88 ? 27.651 27.943 21.555 1.00 97.19 88 PRO A CA 1
ATOM 654 C C . PRO A 1 88 ? 27.580 27.949 20.019 1.00 97.19 88 PRO A C 1
ATOM 656 O O . PRO A 1 88 ? 27.677 29.020 19.428 1.00 97.19 88 PRO A O 1
ATOM 659 N N . LEU A 1 89 ? 27.391 26.788 19.379 1.00 96.88 89 LEU A N 1
ATOM 660 C CA . LEU A 1 89 ? 27.344 26.658 17.916 1.00 96.88 89 LEU A CA 1
ATOM 661 C C . LEU A 1 89 ? 26.045 27.186 17.297 1.00 96.88 89 LEU A C 1
ATOM 663 O O . LEU A 1 89 ? 26.009 27.446 16.103 1.00 96.88 89 LEU A O 1
ATOM 667 N N . MET A 1 90 ? 25.021 27.485 18.103 1.00 96.44 90 MET A N 1
ATOM 668 C CA . MET A 1 90 ? 23.864 28.272 17.646 1.00 96.44 90 MET A CA 1
ATOM 669 C C . MET A 1 90 ? 24.247 29.698 17.207 1.00 96.44 90 MET A C 1
ATOM 671 O O . MET A 1 90 ? 23.413 30.415 16.668 1.00 96.44 90 MET A O 1
ATOM 675 N N . GLY A 1 91 ? 25.478 30.143 17.480 1.00 93.38 91 GLY A N 1
ATOM 676 C CA . GLY A 1 91 ? 26.039 31.404 16.994 1.00 93.38 91 GLY A CA 1
ATOM 677 C C . GLY A 1 91 ? 27.139 31.233 15.946 1.00 93.38 91 GLY A C 1
ATOM 678 O O . GLY A 1 91 ? 27.909 32.170 15.760 1.00 93.38 91 GLY A O 1
ATOM 679 N N . ASP A 1 92 ? 27.269 30.057 15.323 1.00 96.12 92 ASP A N 1
ATOM 680 C CA . ASP A 1 92 ? 28.297 29.802 14.309 1.00 96.12 92 ASP A CA 1
ATOM 681 C C . ASP A 1 92 ? 28.089 30.664 13.049 1.00 96.12 92 ASP A C 1
ATOM 683 O O . ASP A 1 92 ? 26.960 30.951 12.640 1.00 96.12 92 ASP A O 1
ATOM 687 N N . ASP A 1 93 ? 29.183 31.074 12.407 1.00 93.06 93 ASP A N 1
ATOM 688 C CA . ASP A 1 93 ? 29.117 31.851 11.168 1.00 93.06 93 ASP A CA 1
ATOM 689 C C . ASP A 1 93 ? 28.532 31.036 10.002 1.00 93.06 93 ASP A C 1
ATOM 691 O O . ASP A 1 93 ? 27.929 31.612 9.095 1.00 93.06 93 ASP A O 1
ATOM 695 N N . ASP A 1 94 ? 28.667 29.711 10.016 1.00 88.81 94 ASP A N 1
ATOM 696 C CA . ASP A 1 94 ? 28.116 28.836 8.982 1.00 88.81 94 ASP A CA 1
ATOM 697 C C . ASP A 1 94 ? 26.662 28.456 9.298 1.00 88.81 94 ASP A C 1
ATOM 699 O O . ASP A 1 94 ? 26.349 28.049 10.416 1.00 88.81 94 ASP A O 1
ATOM 703 N N . MET A 1 95 ? 25.753 28.633 8.332 1.00 83.69 95 MET A N 1
ATOM 704 C CA . MET A 1 95 ? 24.325 28.363 8.544 1.00 83.69 95 MET A CA 1
ATOM 705 C C . MET A 1 95 ? 24.029 26.883 8.785 1.00 83.69 95 MET A C 1
ATOM 707 O O . MET A 1 95 ? 23.296 26.572 9.712 1.00 83.69 95 MET A O 1
ATOM 711 N N . GLU A 1 96 ? 24.690 25.978 8.060 1.00 67.31 96 GLU A N 1
ATOM 712 C CA . GLU A 1 96 ? 24.442 24.534 8.165 1.00 67.31 96 GLU A CA 1
ATOM 713 C C . GLU A 1 96 ? 24.874 24.021 9.549 1.00 67.31 96 GLU A C 1
ATOM 715 O O . GLU A 1 96 ? 24.258 23.132 10.129 1.00 67.31 96 GLU A O 1
ATOM 720 N N . VAL A 1 97 ? 25.914 24.632 10.136 1.00 79.12 97 VAL A N 1
ATOM 721 C CA . VAL A 1 97 ? 26.323 24.334 11.515 1.00 79.12 97 VAL A CA 1
ATOM 722 C C . VAL A 1 97 ? 25.253 24.772 12.513 1.00 79.12 97 VAL A C 1
ATOM 724 O O . VAL A 1 97 ? 25.006 24.041 1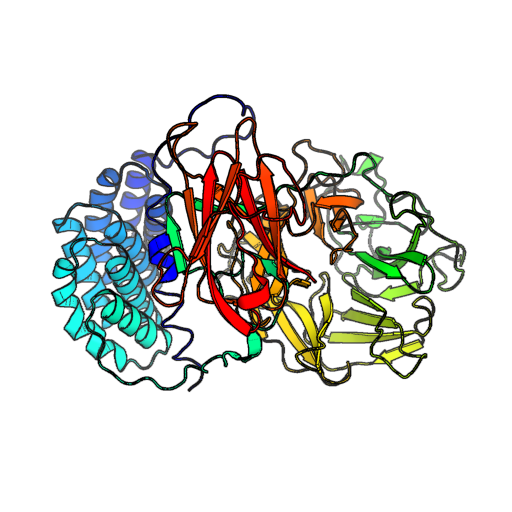3.473 1.00 79.12 97 VAL A O 1
ATOM 727 N N . ARG A 1 98 ? 24.621 25.938 12.319 1.00 93.06 98 ARG A N 1
ATOM 728 C CA . ARG A 1 98 ? 23.555 26.425 13.211 1.00 93.06 98 ARG A CA 1
ATOM 729 C C . ARG A 1 98 ? 22.299 25.557 13.110 1.00 93.06 98 ARG A C 1
ATOM 731 O O . ARG A 1 98 ? 21.750 25.207 14.154 1.00 93.06 98 ARG A O 1
ATOM 738 N N . ASP A 1 99 ? 21.917 25.164 11.899 1.00 75.69 99 ASP A N 1
ATOM 739 C CA . ASP A 1 99 ? 20.724 24.357 11.610 1.00 75.69 99 ASP A CA 1
ATOM 740 C C . ASP A 1 99 ? 20.832 22.963 12.259 1.00 75.69 99 ASP A C 1
ATOM 742 O O . ASP A 1 99 ? 20.037 22.606 13.131 1.00 75.69 99 ASP A O 1
ATOM 746 N N . GLU A 1 100 ? 21.915 22.233 11.977 1.00 78.00 100 GLU A N 1
ATOM 747 C CA . GLU A 1 100 ? 22.180 20.904 12.559 1.00 78.00 100 GLU A CA 1
ATOM 748 C C . GLU A 1 100 ? 22.381 20.963 14.083 1.00 78.00 100 GLU A C 1
ATOM 750 O O . GLU A 1 100 ? 22.052 20.033 14.829 1.00 78.00 100 GLU A O 1
ATOM 755 N N . THR A 1 101 ? 22.902 22.084 14.590 1.00 88.44 101 THR A N 1
ATOM 756 C CA . THR A 1 101 ? 22.995 22.322 16.035 1.00 88.44 101 THR A CA 1
ATOM 757 C C . THR A 1 101 ? 21.611 22.491 16.660 1.00 88.44 101 THR A C 1
ATOM 759 O O . THR A 1 101 ? 21.376 21.960 17.753 1.00 88.44 101 THR A O 1
ATOM 762 N N . ALA A 1 102 ? 20.694 23.202 16.000 1.00 83.81 102 ALA A N 1
ATOM 763 C CA . ALA A 1 102 ? 19.328 23.392 16.474 1.00 83.81 102 ALA A CA 1
ATOM 764 C C . ALA A 1 102 ? 18.574 22.056 16.526 1.00 83.81 102 ALA A C 1
ATOM 766 O O . ALA A 1 102 ? 17.985 21.732 17.567 1.00 83.81 102 ALA A O 1
ATOM 767 N N . GLU A 1 103 ? 18.685 21.238 15.474 1.00 71.81 103 GLU A N 1
ATOM 768 C CA . GLU A 1 103 ? 18.096 19.897 15.434 1.00 71.81 103 GLU A CA 1
ATOM 769 C C . GLU A 1 103 ? 18.662 19.014 16.560 1.00 71.81 103 GLU A C 1
ATOM 771 O O . GLU A 1 103 ? 17.907 18.457 17.371 1.00 71.81 103 GLU A O 1
ATOM 776 N N . ALA A 1 104 ? 19.993 18.942 16.689 1.00 81.62 104 ALA A N 1
ATOM 777 C CA . ALA A 1 104 ? 20.651 18.131 17.711 1.00 81.62 104 ALA A CA 1
ATOM 778 C C . ALA A 1 104 ? 20.269 18.564 19.138 1.00 81.62 104 ALA A C 1
ATOM 780 O O . ALA A 1 104 ? 19.982 17.717 19.992 1.00 81.62 104 ALA A O 1
ATOM 781 N N . LEU A 1 105 ? 20.209 19.874 19.411 1.00 95.56 105 LEU A N 1
ATOM 782 C CA . LEU A 1 105 ? 19.739 20.402 20.695 1.00 95.56 105 LEU A CA 1
ATOM 783 C C . LEU A 1 105 ? 18.274 20.046 20.946 1.00 95.56 105 LEU A C 1
ATOM 785 O O . LEU A 1 105 ? 17.946 19.626 22.057 1.00 95.56 105 LEU A O 1
ATOM 789 N N . GLY A 1 106 ? 17.411 20.164 19.934 1.00 79.75 106 GLY A N 1
ATOM 790 C CA . GLY A 1 106 ? 16.005 19.772 20.007 1.00 79.75 106 GLY A CA 1
ATOM 791 C C . GLY A 1 106 ? 15.839 18.300 20.373 1.00 79.75 106 GLY A C 1
ATOM 792 O O . GLY A 1 106 ? 15.106 17.965 21.306 1.00 79.75 106 GLY A O 1
ATOM 793 N N . VAL A 1 107 ? 16.569 17.414 19.694 1.00 78.38 107 VAL A N 1
ATOM 794 C CA . VAL A 1 107 ? 16.555 15.972 19.961 1.00 78.38 107 VAL A CA 1
ATOM 795 C C . VAL A 1 107 ? 17.060 15.662 21.368 1.00 78.38 107 VAL A C 1
ATOM 797 O O . VAL A 1 107 ? 16.367 14.976 22.123 1.00 78.38 107 VAL A O 1
ATOM 800 N N . ILE A 1 108 ? 18.230 16.172 21.755 1.00 89.81 108 ILE A N 1
ATOM 801 C CA . ILE A 1 108 ? 18.837 15.843 23.050 1.00 89.81 108 ILE A CA 1
ATOM 802 C C . ILE A 1 108 ? 17.993 16.412 24.200 1.00 89.81 108 ILE A C 1
ATOM 804 O O . ILE A 1 108 ? 17.649 15.679 25.130 1.00 89.81 108 ILE A O 1
ATOM 808 N N . ALA A 1 109 ? 17.588 17.684 24.123 1.00 93.25 109 ALA A N 1
ATOM 809 C CA . ALA A 1 109 ? 16.790 18.342 25.161 1.00 93.25 109 ALA A CA 1
ATOM 810 C C . ALA A 1 109 ? 15.361 17.792 25.272 1.00 93.25 109 ALA A C 1
ATOM 812 O O . ALA A 1 109 ? 14.749 17.892 26.333 1.00 93.25 109 ALA A O 1
ATOM 813 N N . SER A 1 110 ? 14.833 17.170 24.212 1.00 86.50 110 SER A N 1
ATOM 814 C CA . SER A 1 110 ? 13.541 16.475 24.263 1.00 86.50 110 SER A CA 1
ATOM 815 C C . SER A 1 110 ? 13.579 15.179 25.084 1.00 86.50 110 SER A C 1
ATOM 817 O O . SER A 1 110 ? 12.515 14.642 25.403 1.00 86.50 110 SER A O 1
ATOM 819 N N . ARG A 1 111 ? 14.781 14.680 25.417 1.00 87.56 111 ARG A N 1
ATOM 820 C CA . ARG A 1 111 ? 15.002 13.380 26.062 1.00 87.56 111 ARG A CA 1
ATOM 821 C C . ARG A 1 111 ? 15.658 13.470 27.433 1.00 87.56 111 ARG A C 1
ATOM 823 O O . ARG A 1 111 ? 15.192 12.801 28.345 1.00 87.56 111 ARG A O 1
ATOM 830 N N . VAL A 1 112 ? 16.728 14.256 27.577 1.00 89.94 112 VAL A N 1
ATOM 831 C CA . VAL A 1 112 ? 17.500 14.299 28.829 1.00 89.94 112 VAL A CA 1
ATOM 832 C C . VAL A 1 112 ? 16.666 14.873 29.978 1.00 89.94 112 VAL A C 1
ATOM 834 O O . VAL A 1 112 ? 15.977 15.881 29.823 1.00 89.94 112 VAL A O 1
ATOM 837 N N . LYS A 1 113 ? 16.756 14.262 31.163 1.00 89.81 113 LYS A N 1
ATOM 838 C CA . LYS A 1 113 ? 16.057 14.738 32.372 1.00 89.81 113 LYS A CA 1
ATOM 839 C C . LYS A 1 113 ? 16.774 15.861 33.125 1.00 89.81 113 LYS A C 1
ATOM 841 O O . LYS A 1 113 ? 16.192 16.433 34.044 1.00 89.81 113 LYS A O 1
ATOM 846 N N . ASP A 1 114 ? 18.019 16.178 32.770 1.00 94.75 114 ASP A N 1
ATOM 847 C CA . ASP A 1 114 ? 18.786 17.239 33.427 1.00 94.75 114 ASP A CA 1
ATOM 848 C C . ASP A 1 114 ? 18.204 18.626 33.103 1.00 94.75 114 ASP A C 1
ATOM 850 O O . ASP A 1 114 ? 18.322 19.135 31.986 1.00 94.75 114 ASP A O 1
ATOM 854 N N . GLU A 1 115 ? 17.564 19.261 34.091 1.00 94.62 115 GLU A N 1
ATOM 855 C CA . GLU A 1 115 ? 16.876 20.541 33.882 1.00 94.62 115 GLU A CA 1
ATOM 856 C C . GLU A 1 115 ? 17.823 21.668 33.454 1.00 94.62 115 GLU A C 1
ATOM 858 O O . GLU A 1 115 ? 17.397 22.581 32.745 1.00 94.62 115 GLU A O 1
ATOM 863 N N . ALA A 1 116 ? 19.087 21.643 33.886 1.00 95.50 116 ALA A N 1
ATOM 864 C CA . ALA A 1 116 ? 20.052 22.678 33.530 1.00 95.50 116 ALA A CA 1
ATOM 865 C C . ALA A 1 116 ? 20.429 22.586 32.044 1.00 95.50 116 ALA A C 1
ATOM 867 O O . ALA A 1 116 ? 20.430 23.605 31.349 1.00 95.50 116 ALA A O 1
ATOM 868 N N . ALA A 1 117 ? 20.669 21.374 31.541 1.00 95.44 117 ALA A N 1
ATOM 869 C CA . ALA A 1 117 ? 20.917 21.108 30.131 1.00 95.44 117 ALA A CA 1
ATOM 870 C C . ALA A 1 117 ? 19.709 21.496 29.267 1.00 95.44 117 ALA A C 1
ATOM 872 O O . ALA A 1 117 ? 19.872 22.229 28.290 1.00 95.44 117 ALA A O 1
ATOM 873 N N . VAL A 1 118 ? 18.495 21.097 29.666 1.00 96.19 118 VAL A N 1
ATOM 874 C CA . VAL A 1 118 ? 17.260 21.446 28.943 1.00 96.19 118 VAL A CA 1
ATOM 875 C C . VAL A 1 118 ? 17.053 22.963 28.899 1.00 96.19 118 VAL A C 1
ATOM 877 O O . VAL A 1 118 ? 16.802 23.513 27.829 1.00 96.19 118 VAL A O 1
ATOM 880 N N . LYS A 1 119 ? 17.222 23.672 30.026 1.00 97.38 119 LYS A N 1
ATOM 881 C CA . LYS A 1 119 ? 17.132 25.146 30.062 1.00 97.38 119 LYS A CA 1
ATOM 882 C C . LYS A 1 119 ? 18.162 25.808 29.150 1.00 97.38 119 LYS A C 1
ATOM 884 O O . LYS A 1 119 ? 17.830 26.777 28.474 1.00 97.38 119 LYS A O 1
ATOM 889 N N . SER A 1 120 ? 19.391 25.292 29.132 1.00 97.25 120 SER A N 1
ATOM 890 C CA . SER A 1 120 ? 20.470 25.819 28.292 1.00 97.25 120 SER A CA 1
ATOM 891 C C . SER A 1 120 ? 20.150 25.665 26.802 1.00 97.25 120 SER A C 1
ATOM 893 O O . SER A 1 120 ? 20.252 26.630 26.046 1.00 97.25 120 SER A O 1
ATOM 895 N N . ALA A 1 121 ? 19.675 24.483 26.396 1.00 97.81 121 ALA A N 1
ATOM 896 C CA . ALA A 1 121 ? 19.244 24.217 25.026 1.00 97.81 121 ALA A CA 1
ATOM 897 C C . ALA A 1 121 ? 18.063 25.112 24.617 1.00 97.81 121 ALA A C 1
ATOM 899 O O . ALA A 1 121 ? 18.129 25.779 23.590 1.00 97.81 121 ALA A O 1
ATOM 900 N N . ILE A 1 122 ? 17.023 25.210 25.455 1.00 97.94 122 ILE A N 1
ATOM 901 C CA . ILE A 1 122 ? 15.866 26.086 25.206 1.00 97.94 122 ILE A CA 1
ATOM 902 C C . ILE A 1 122 ? 16.309 27.542 25.037 1.00 97.94 122 ILE A C 1
ATOM 904 O O . ILE A 1 122 ? 15.876 28.210 24.104 1.00 97.94 122 ILE A O 1
ATOM 908 N N . ALA A 1 123 ? 17.185 28.044 25.911 1.00 98.06 123 ALA A N 1
ATOM 909 C CA . ALA A 1 123 ? 17.676 29.416 25.822 1.00 98.06 123 ALA A CA 1
ATOM 910 C C . ALA A 1 123 ? 18.450 29.681 24.519 1.00 98.06 123 ALA A C 1
ATOM 912 O O . ALA A 1 123 ? 18.365 30.783 23.978 1.00 98.06 123 ALA A O 1
ATOM 913 N N . ALA A 1 124 ? 19.186 28.688 24.013 1.00 98.12 124 ALA A N 1
ATOM 914 C CA . ALA A 1 124 ? 19.894 28.782 22.740 1.00 98.12 124 ALA A CA 1
ATOM 915 C C . ALA A 1 124 ? 18.918 28.792 21.551 1.00 98.12 124 ALA A C 1
ATOM 917 O O . ALA A 1 124 ? 18.985 29.688 20.713 1.00 98.12 124 ALA A O 1
ATOM 918 N N . LEU A 1 125 ? 17.944 27.879 21.538 1.00 98.19 125 LEU A N 1
ATOM 919 C CA . LEU A 1 125 ? 16.920 27.794 20.491 1.00 98.19 125 LEU A CA 1
ATOM 920 C C . LEU A 1 125 ? 16.009 29.033 20.455 1.00 98.19 125 LEU A C 1
ATOM 922 O O . LEU A 1 125 ? 15.633 29.498 19.386 1.00 98.19 125 LEU A O 1
ATOM 926 N N . ILE A 1 126 ? 15.710 29.641 21.611 1.00 98.25 126 ILE A N 1
ATOM 927 C CA . ILE A 1 126 ? 14.987 30.923 21.673 1.00 98.25 126 ILE A CA 1
ATOM 928 C C . ILE A 1 126 ? 15.730 32.019 20.901 1.00 98.25 126 ILE A C 1
ATOM 930 O O . ILE A 1 126 ? 15.088 32.833 20.238 1.00 98.25 126 ILE A O 1
ATOM 934 N N . LYS A 1 127 ? 17.065 32.061 20.985 1.00 96.44 127 LYS A N 1
ATOM 935 C CA . LYS A 1 127 ? 17.865 33.015 20.203 1.00 96.44 127 LYS A CA 1
ATOM 936 C C . LYS A 1 127 ? 17.826 32.671 18.714 1.00 96.44 127 LYS A C 1
ATOM 938 O O . LYS A 1 127 ? 17.705 33.585 17.907 1.00 96.44 127 LYS A O 1
ATOM 943 N N . GLY A 1 128 ? 17.857 31.381 18.376 1.00 96.31 128 GLY A N 1
ATOM 944 C CA . GLY A 1 128 ? 17.759 30.887 16.999 1.00 96.31 128 GLY A CA 1
ATOM 945 C C . GLY A 1 128 ? 16.427 31.205 16.305 1.00 96.31 128 GLY A C 1
ATOM 946 O O . GLY A 1 128 ? 16.387 31.370 15.095 1.00 96.31 128 GLY A O 1
ATOM 947 N N . LEU A 1 129 ? 15.341 31.470 17.042 1.00 95.81 129 LEU A N 1
ATOM 948 C CA . LEU A 1 129 ? 14.111 32.032 16.446 1.00 95.81 129 LEU A CA 1
ATOM 949 C C . LEU A 1 129 ? 14.307 33.416 15.799 1.00 95.81 129 LEU A C 1
ATOM 951 O O . LEU A 1 129 ? 13.426 33.894 15.089 1.00 95.81 129 LEU A O 1
ATOM 955 N N . ALA A 1 130 ? 15.422 34.089 16.081 1.00 94.69 130 ALA A N 1
ATOM 956 C CA . ALA A 1 130 ? 15.820 35.345 15.459 1.00 94.69 130 ALA A CA 1
ATOM 957 C C . ALA A 1 130 ? 17.036 35.173 14.532 1.00 94.69 130 ALA A C 1
ATOM 959 O O . ALA A 1 130 ? 17.737 36.155 14.276 1.00 94.69 130 ALA A O 1
ATOM 960 N N . ASP A 1 131 ? 17.298 33.951 14.054 1.00 94.44 131 ASP A N 1
ATOM 961 C CA . ASP A 1 131 ? 18.373 33.688 13.102 1.00 94.44 131 ASP A CA 1
ATOM 962 C C . ASP A 1 131 ? 18.227 34.552 11.838 1.00 94.44 131 ASP A C 1
ATOM 964 O O . ASP A 1 131 ? 17.121 34.870 11.375 1.00 94.44 131 ASP A O 1
ATOM 968 N N . ARG A 1 132 ? 19.376 34.955 11.293 1.00 91.19 132 ARG A N 1
ATOM 969 C CA . ARG A 1 132 ? 19.454 35.754 10.067 1.00 91.19 132 ARG A CA 1
ATOM 970 C C . ARG A 1 132 ? 18.935 34.983 8.853 1.00 91.19 132 ARG A C 1
ATOM 972 O O . ARG A 1 132 ? 18.390 35.606 7.943 1.00 91.19 132 ARG A O 1
ATOM 979 N N . ASP A 1 133 ? 19.058 33.661 8.872 1.00 84.00 133 ASP A N 1
ATOM 980 C CA . ASP A 1 133 ? 18.632 32.773 7.802 1.00 84.00 133 ASP A CA 1
ATOM 981 C C . ASP A 1 133 ? 17.245 32.183 8.091 1.00 84.00 133 ASP A C 1
ATOM 983 O O . ASP A 1 133 ? 16.850 31.997 9.239 1.00 84.00 133 ASP A O 1
ATOM 987 N N . GLU A 1 134 ? 16.460 31.957 7.035 1.00 83.50 134 GLU A N 1
ATOM 988 C CA . GLU A 1 134 ? 15.103 31.400 7.146 1.00 83.50 134 GLU A CA 1
ATOM 989 C C . GLU A 1 134 ? 15.099 29.997 7.769 1.00 83.50 134 GLU A C 1
ATOM 991 O O . GLU A 1 134 ? 14.345 29.768 8.715 1.00 83.50 134 GLU A O 1
ATOM 996 N N . GLU A 1 135 ? 15.993 29.121 7.302 1.00 70.62 135 GLU A N 1
ATOM 997 C CA . GLU A 1 135 ? 16.128 27.735 7.771 1.00 70.62 135 GLU A CA 1
ATOM 998 C C . GLU A 1 135 ? 16.467 27.673 9.270 1.00 70.62 135 GLU A C 1
ATOM 1000 O O . GLU A 1 135 ? 15.769 27.021 10.037 1.00 70.62 135 GLU A O 1
ATOM 1005 N N . GLY A 1 136 ? 17.433 28.469 9.743 1.00 76.31 136 GLY A N 1
ATOM 1006 C CA . GLY A 1 136 ? 17.799 28.483 11.165 1.00 76.31 136 GLY A CA 1
ATOM 1007 C C . GLY A 1 136 ? 16.662 28.916 12.098 1.00 76.31 136 GLY A C 1
ATOM 1008 O O . GLY A 1 136 ? 16.557 28.430 13.233 1.00 76.31 136 GLY A O 1
ATOM 1009 N N . ARG A 1 137 ? 15.755 29.789 11.624 1.00 91.06 137 ARG A N 1
ATOM 1010 C CA . ARG A 1 137 ? 14.531 30.143 12.367 1.00 91.06 137 ARG A CA 1
ATOM 1011 C C . ARG A 1 137 ? 13.519 29.002 12.366 1.00 91.06 137 ARG A C 1
ATOM 1013 O O . ARG A 1 137 ? 12.862 28.788 13.386 1.00 91.06 137 ARG A O 1
ATOM 1020 N N . GLU A 1 138 ? 13.367 28.309 11.239 1.00 83.50 138 GLU A N 1
ATOM 1021 C CA . GLU A 1 138 ? 12.543 27.104 11.098 1.00 83.50 138 GLU A CA 1
ATOM 1022 C C . GLU A 1 138 ? 13.017 25.983 12.029 1.00 83.50 138 GLU A C 1
ATOM 1024 O O . GLU A 1 138 ? 12.241 25.574 12.894 1.00 83.50 138 GLU A O 1
ATOM 1029 N N . GLU A 1 139 ? 14.288 25.592 11.954 1.00 76.75 139 GLU A N 1
ATOM 1030 C CA . GLU A 1 139 ? 14.877 24.518 12.765 1.00 76.75 139 GLU A CA 1
ATOM 1031 C C . GLU A 1 139 ? 14.795 24.817 14.264 1.00 76.75 139 GLU A C 1
ATOM 1033 O O . GLU A 1 139 ? 14.433 23.969 15.085 1.00 76.75 139 GLU A O 1
ATOM 1038 N N . SER A 1 140 ? 15.023 26.075 14.651 1.00 91.00 140 SER A N 1
ATOM 1039 C CA . SER A 1 140 ? 14.861 26.502 16.044 1.00 91.00 140 SER A CA 1
ATOM 1040 C C . SER A 1 140 ? 13.408 26.412 16.520 1.00 91.00 140 SER A C 1
ATOM 1042 O O . SER A 1 140 ? 13.147 26.059 17.678 1.00 91.00 140 SER A O 1
ATOM 1044 N N . ALA A 1 141 ? 12.448 26.725 15.645 1.00 83.81 141 ALA A N 1
ATOM 1045 C CA . ALA A 1 141 ? 11.028 26.604 15.946 1.00 83.81 141 ALA A CA 1
ATOM 1046 C C . ALA A 1 141 ? 10.593 25.134 16.020 1.00 83.81 141 ALA A C 1
ATOM 1048 O O . ALA A 1 141 ? 9.856 24.782 16.947 1.00 83.81 141 ALA A O 1
ATOM 1049 N N . GLU A 1 142 ? 11.069 24.275 15.114 1.00 83.94 142 GLU A N 1
ATOM 1050 C CA . GLU A 1 142 ? 10.815 22.832 15.141 1.00 83.94 142 GLU A CA 1
ATOM 1051 C C . GLU A 1 142 ? 11.402 22.192 16.404 1.00 83.94 142 GLU A C 1
ATOM 1053 O O . GLU A 1 142 ? 10.707 21.464 17.119 1.00 83.94 142 GLU A O 1
ATOM 1058 N N . ALA A 1 143 ? 12.653 22.503 16.743 1.00 83.25 143 ALA A N 1
ATOM 1059 C CA . ALA A 1 143 ? 13.317 22.000 17.938 1.00 83.25 143 ALA A CA 1
ATOM 1060 C C . ALA A 1 143 ? 12.569 22.403 19.222 1.00 83.25 143 ALA A C 1
ATOM 1062 O O . ALA A 1 143 ? 12.331 21.562 20.097 1.00 83.25 143 ALA A O 1
ATOM 1063 N N . LEU A 1 144 ? 12.126 23.662 19.334 1.00 92.31 144 LEU A N 1
ATOM 1064 C CA . LEU A 1 144 ? 11.294 24.112 20.458 1.00 92.31 144 LEU A CA 1
ATOM 1065 C C . LEU A 1 144 ? 9.933 23.417 20.480 1.00 92.31 144 LEU A C 1
ATOM 1067 O O . LEU A 1 144 ? 9.463 23.062 21.562 1.00 92.31 144 LEU A O 1
ATOM 1071 N N . ALA A 1 145 ? 9.319 23.187 19.317 1.00 79.06 145 ALA A N 1
ATOM 1072 C CA . ALA A 1 145 ? 8.082 22.428 19.214 1.00 79.06 145 ALA A CA 1
ATOM 1073 C C . ALA A 1 145 ? 8.285 20.995 19.711 1.00 79.06 145 ALA A C 1
ATOM 1075 O O . ALA A 1 145 ? 7.540 20.551 20.579 1.00 79.06 145 ALA A O 1
ATOM 1076 N N . ARG A 1 146 ? 9.353 20.313 19.284 1.00 85.12 146 ARG A N 1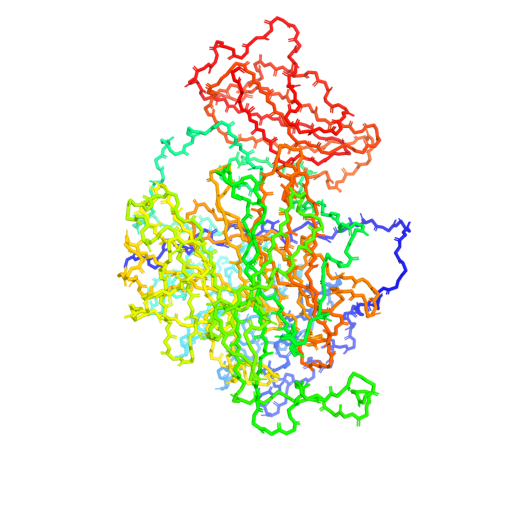
ATOM 1077 C CA . ARG A 1 146 ? 9.733 18.967 19.733 1.00 85.12 146 ARG A CA 1
ATOM 1078 C C . ARG A 1 146 ? 9.904 18.897 21.248 1.00 85.12 146 ARG A C 1
ATOM 1080 O O . ARG A 1 146 ? 9.279 18.043 21.876 1.00 85.12 146 ARG A O 1
ATOM 1087 N N . ILE A 1 147 ? 10.659 19.815 21.851 1.00 86.94 147 ILE A N 1
ATOM 1088 C CA . ILE A 1 147 ? 10.824 19.879 23.314 1.00 86.94 147 ILE A CA 1
ATOM 1089 C C . ILE A 1 147 ? 9.467 20.145 23.984 1.00 86.94 147 ILE A C 1
ATOM 1091 O O . ILE A 1 147 ? 9.093 19.445 24.926 1.00 86.94 147 ILE A O 1
ATOM 1095 N N . ALA A 1 148 ? 8.688 21.108 23.477 1.00 85.69 148 ALA A N 1
ATOM 1096 C CA . ALA A 1 148 ? 7.351 21.429 23.986 1.00 85.69 148 ALA A CA 1
ATOM 1097 C C . ALA A 1 148 ? 6.402 20.246 23.918 1.00 85.69 148 ALA A C 1
ATOM 1099 O O . ALA A 1 148 ? 5.508 20.136 24.748 1.00 85.69 148 ALA A O 1
ATOM 1100 N N . SER A 1 149 ? 6.619 19.353 22.967 1.00 77.31 149 SER A N 1
ATOM 1101 C CA . SER A 1 149 ? 5.821 18.172 22.724 1.00 77.31 149 SER A CA 1
ATOM 1102 C C . SER A 1 149 ? 6.160 17.052 23.729 1.00 77.31 149 SER A C 1
ATOM 1104 O O . SER A 1 149 ? 5.253 16.430 24.282 1.00 77.31 149 SER A O 1
ATOM 1106 N N . THR A 1 150 ? 7.437 16.873 24.093 1.00 79.69 150 THR A N 1
ATOM 1107 C CA . THR A 1 150 ? 7.897 15.712 24.879 1.00 79.69 150 THR A CA 1
ATOM 1108 C C . THR A 1 150 ? 8.105 15.967 26.371 1.00 79.69 150 THR A C 1
ATOM 1110 O O . THR A 1 150 ? 7.882 15.055 27.167 1.00 79.69 150 THR A O 1
ATOM 1113 N N . ILE A 1 151 ? 8.528 17.166 26.794 1.00 83.06 151 ILE A N 1
ATOM 1114 C CA . ILE A 1 151 ? 8.931 17.361 28.197 1.00 83.06 151 ILE A CA 1
ATOM 1115 C C . ILE A 1 151 ? 7.721 17.361 29.139 1.00 83.06 151 ILE A C 1
ATOM 1117 O O . ILE A 1 151 ? 6.684 17.965 28.848 1.00 83.06 151 ILE A O 1
ATOM 1121 N N . THR A 1 152 ? 7.865 16.740 30.310 1.00 82.12 152 THR A N 1
ATOM 1122 C CA . THR A 1 152 ? 6.812 16.710 31.341 1.00 82.12 152 THR A CA 1
ATOM 1123 C C . THR A 1 152 ? 6.659 18.068 32.036 1.00 82.12 152 THR A C 1
ATOM 1125 O O . THR A 1 152 ? 5.549 18.521 32.305 1.00 82.12 152 THR A O 1
ATOM 1128 N N . LYS A 1 153 ? 7.774 18.763 32.304 1.00 89.44 153 LYS A N 1
ATOM 1129 C CA . LYS A 1 153 ? 7.798 20.050 33.018 1.00 89.44 153 LYS A CA 1
ATOM 1130 C C . LYS A 1 153 ? 7.710 21.225 32.040 1.00 89.44 153 LYS A C 1
ATOM 1132 O O . LYS A 1 153 ? 8.701 21.907 31.784 1.00 89.44 153 LYS A O 1
ATOM 1137 N N . LYS A 1 154 ? 6.507 21.493 31.517 1.00 87.38 154 LYS A N 1
ATOM 1138 C CA . LYS A 1 154 ? 6.253 22.574 30.536 1.00 87.38 154 LYS A CA 1
ATOM 1139 C C . LYS A 1 154 ? 6.726 23.964 30.995 1.00 87.38 154 LYS A C 1
ATOM 1141 O O . LYS A 1 154 ? 7.085 24.783 30.158 1.00 87.38 154 LYS A O 1
ATOM 1146 N N . ALA A 1 155 ? 6.816 24.207 32.307 1.00 90.94 155 ALA A N 1
ATOM 1147 C CA . ALA A 1 155 ? 7.326 25.457 32.882 1.00 90.94 155 ALA A CA 1
ATOM 1148 C C . ALA A 1 155 ? 8.742 25.843 32.400 1.00 90.94 155 ALA A C 1
ATOM 1150 O O . ALA A 1 155 ? 9.087 27.021 32.403 1.00 90.94 155 ALA A O 1
ATOM 1151 N N . LEU A 1 156 ? 9.558 24.875 31.959 1.00 91.94 156 LEU A N 1
ATOM 1152 C CA . LEU A 1 156 ? 10.891 25.140 31.399 1.00 91.94 156 LEU A CA 1
ATOM 1153 C C . LEU A 1 156 ? 10.848 25.931 30.078 1.00 91.94 156 LEU A C 1
ATOM 1155 O O . LEU A 1 156 ? 11.831 26.580 29.733 1.00 91.94 156 LEU A O 1
ATOM 1159 N N . LEU A 1 157 ? 9.717 25.901 29.369 1.00 94.44 157 LEU A N 1
ATOM 1160 C CA . LEU A 1 157 ? 9.500 26.570 28.083 1.00 94.44 157 LEU A CA 1
ATOM 1161 C C . LEU A 1 157 ? 8.708 27.877 28.188 1.00 94.44 157 LEU A C 1
ATOM 1163 O O . LEU A 1 157 ? 8.502 28.531 27.171 1.00 94.44 157 LEU A O 1
ATOM 1167 N N . GLU A 1 158 ? 8.294 28.304 29.385 1.00 92.19 158 GLU A N 1
ATOM 1168 C CA . GLU A 1 158 ? 7.634 29.609 29.559 1.00 92.19 158 GLU A CA 1
ATOM 1169 C C . GLU A 1 158 ? 8.449 30.781 28.964 1.00 92.19 158 GLU A C 1
ATOM 1171 O O . GLU A 1 158 ? 7.853 31.623 28.288 1.00 92.19 158 GLU A O 1
ATOM 1176 N N . PRO A 1 159 ? 9.798 30.820 29.066 1.00 96.69 159 PRO A N 1
ATOM 1177 C CA . PRO A 1 159 ? 10.596 31.847 28.389 1.00 96.69 159 PRO A CA 1
ATOM 1178 C C . PRO A 1 159 ? 10.468 31.847 26.857 1.00 96.69 159 PRO A C 1
ATOM 1180 O O . PRO A 1 159 ? 10.689 32.883 26.232 1.00 96.69 159 PRO A O 1
ATOM 1183 N N . ALA A 1 160 ? 10.102 30.717 26.241 1.00 95.44 160 ALA A N 1
ATOM 1184 C CA . ALA A 1 160 ? 9.933 30.599 24.793 1.00 95.44 160 ALA A CA 1
ATOM 1185 C C . ALA A 1 160 ? 8.582 31.142 24.303 1.00 95.44 160 ALA A C 1
ATOM 1187 O O . ALA A 1 160 ? 8.445 31.432 23.118 1.00 95.44 160 ALA A O 1
ATOM 1188 N N . VAL A 1 161 ? 7.590 31.341 25.182 1.00 94.31 161 VAL A N 1
ATOM 1189 C CA . VAL A 1 161 ? 6.224 31.729 24.782 1.00 94.31 161 VAL A CA 1
ATOM 1190 C C . VAL A 1 161 ? 6.198 33.065 24.034 1.00 94.31 161 VAL A C 1
ATOM 1192 O O . VAL A 1 161 ? 5.604 33.155 22.963 1.00 94.31 161 VAL A O 1
ATOM 1195 N N . GLY A 1 162 ? 6.846 34.105 24.565 1.00 94.56 162 GLY A N 1
ATOM 1196 C CA . GLY A 1 162 ? 6.925 35.415 23.902 1.00 94.56 162 GLY A CA 1
ATOM 1197 C C . GLY A 1 162 ? 7.625 35.354 22.532 1.00 94.56 162 GLY A C 1
ATOM 1198 O O . GLY A 1 162 ? 7.044 35.797 21.539 1.00 94.56 162 GLY A O 1
ATOM 1199 N N . PRO A 1 163 ? 8.835 34.771 22.448 1.00 97.12 163 PRO A N 1
ATOM 1200 C CA . PRO A 1 163 ? 9.540 34.536 21.187 1.00 97.12 163 PRO A CA 1
ATOM 1201 C C . PRO A 1 163 ? 8.731 33.738 20.155 1.00 97.12 163 PRO A C 1
ATOM 1203 O O . PRO A 1 163 ? 8.631 34.159 19.005 1.00 97.12 163 PRO A O 1
ATOM 1206 N N . LEU A 1 164 ? 8.075 32.648 20.561 1.00 94.56 164 LEU A N 1
ATOM 1207 C CA . LEU A 1 164 ? 7.232 31.841 19.673 1.00 94.56 164 LEU A CA 1
ATOM 1208 C C . LEU A 1 164 ? 6.009 32.631 19.186 1.00 94.56 164 LEU A C 1
ATOM 1210 O O . LEU A 1 164 ? 5.643 32.532 18.019 1.00 94.56 164 LEU A O 1
ATOM 1214 N N . ARG A 1 165 ? 5.407 33.486 20.030 1.00 93.56 165 ARG A N 1
ATOM 1215 C CA . ARG A 1 165 ? 4.333 34.399 19.591 1.00 93.56 165 ARG A CA 1
ATOM 1216 C C . ARG A 1 165 ? 4.814 35.373 18.524 1.00 93.56 165 ARG A C 1
ATOM 1218 O O . ARG A 1 165 ? 4.082 35.624 17.572 1.00 93.56 165 ARG A O 1
ATOM 1225 N N . LYS A 1 166 ? 6.035 35.895 18.651 1.00 92.56 166 LYS A N 1
ATOM 1226 C CA . LYS A 1 166 ? 6.641 36.745 17.618 1.00 92.56 166 LYS A CA 1
ATOM 1227 C C . LYS A 1 166 ? 6.883 35.958 16.322 1.00 92.56 166 LYS A C 1
ATOM 1229 O O . LYS A 1 166 ? 6.572 36.469 15.250 1.00 92.56 166 LYS A O 1
ATOM 1234 N N . ALA A 1 167 ? 7.344 34.710 16.422 1.00 90.88 167 ALA A N 1
ATOM 1235 C CA . ALA A 1 167 ? 7.582 33.821 15.280 1.00 90.88 167 ALA A CA 1
ATOM 1236 C C . ALA A 1 167 ? 6.300 33.437 14.507 1.00 90.88 167 ALA A C 1
ATOM 1238 O O . ALA A 1 167 ? 6.370 33.072 13.337 1.00 90.88 167 ALA A O 1
ATOM 1239 N N . LEU A 1 168 ? 5.102 33.609 15.086 1.00 87.25 168 LEU A N 1
ATOM 1240 C CA . LEU A 1 168 ? 3.836 33.479 14.342 1.00 87.25 168 LEU A CA 1
ATOM 1241 C C . LEU A 1 168 ? 3.681 34.511 13.213 1.00 87.25 168 LEU A C 1
ATOM 1243 O O . LEU A 1 168 ? 2.860 34.309 12.317 1.00 87.25 168 LEU A O 1
ATOM 1247 N N . ALA A 1 169 ? 4.442 35.607 13.257 1.00 89.06 169 ALA A N 1
ATOM 1248 C CA . ALA A 1 169 ? 4.481 36.637 12.225 1.00 89.06 169 ALA A CA 1
ATOM 1249 C C . ALA A 1 169 ? 5.707 36.521 11.298 1.00 89.06 169 ALA A C 1
ATOM 1251 O O . ALA A 1 169 ? 5.954 37.443 10.522 1.00 89.06 169 ALA A O 1
ATOM 1252 N N . ASP A 1 170 ? 6.469 35.421 11.364 1.00 90.62 170 ASP A N 1
ATOM 1253 C CA . ASP A 1 170 ? 7.638 35.215 10.500 1.00 90.62 170 ASP A CA 1
ATOM 1254 C C . ASP A 1 170 ? 7.252 35.189 9.010 1.00 90.62 170 ASP A C 1
ATOM 1256 O O . ASP A 1 170 ? 6.126 34.825 8.659 1.00 90.62 170 ASP A O 1
ATOM 1260 N N . GLY A 1 171 ? 8.177 35.560 8.119 1.00 73.50 171 GLY A N 1
ATOM 1261 C CA . GLY A 1 171 ? 7.983 35.480 6.668 1.00 73.50 171 GLY A CA 1
ATOM 1262 C C . GLY A 1 171 ? 7.859 34.037 6.162 1.00 73.50 171 GLY A C 1
ATOM 1263 O O . GLY A 1 171 ? 7.041 33.763 5.273 1.00 73.50 171 GLY A O 1
ATOM 1264 N N . ALA A 1 172 ? 8.563 33.104 6.802 1.00 72.56 172 ALA A N 1
ATOM 1265 C CA . ALA A 1 172 ? 8.608 31.689 6.454 1.00 72.56 172 ALA A CA 1
ATOM 1266 C C . ALA A 1 172 ? 7.358 30.934 6.922 1.00 72.56 172 ALA A C 1
ATOM 1268 O O . ALA A 1 172 ? 6.840 31.153 8.019 1.00 72.56 172 ALA A O 1
ATOM 1269 N N . ALA A 1 173 ? 6.816 30.048 6.082 1.00 57.59 173 ALA A N 1
ATOM 1270 C CA . ALA A 1 173 ? 5.594 29.321 6.433 1.00 57.59 173 ALA A CA 1
ATOM 1271 C C . ALA A 1 173 ? 5.813 28.295 7.552 1.00 57.59 173 ALA A C 1
ATOM 1273 O O . ALA A 1 173 ? 4.960 28.192 8.435 1.00 57.59 173 ALA A O 1
ATOM 1274 N N . ASP A 1 174 ? 6.940 27.591 7.502 1.00 59.44 174 ASP A N 1
ATOM 1275 C CA . ASP A 1 174 ? 7.410 26.540 8.415 1.00 59.44 174 ASP A CA 1
ATOM 1276 C C . ASP A 1 174 ? 7.708 27.054 9.809 1.00 59.44 174 ASP A C 1
ATOM 1278 O O . ASP A 1 174 ? 7.074 26.593 10.763 1.00 59.44 174 ASP A O 1
ATOM 1282 N N . THR A 1 175 ? 8.450 28.149 9.935 1.00 70.88 175 THR A N 1
ATOM 1283 C CA . THR A 1 175 ? 8.630 28.829 11.223 1.00 70.88 175 THR A CA 1
ATOM 1284 C C . THR A 1 175 ? 7.294 29.182 11.894 1.00 70.88 175 THR A C 1
ATOM 1286 O O . THR A 1 175 ? 7.101 28.910 13.082 1.00 70.88 175 THR A O 1
ATOM 1289 N N . ARG A 1 176 ? 6.313 29.718 11.143 1.00 82.38 176 ARG A N 1
ATOM 1290 C CA . ARG A 1 176 ? 4.977 30.042 11.695 1.00 82.38 176 ARG A CA 1
ATOM 1291 C C . ARG A 1 176 ? 4.211 28.803 12.156 1.00 82.38 176 ARG A C 1
ATOM 1293 O O . ARG A 1 176 ? 3.405 28.879 13.087 1.00 82.38 176 ARG A O 1
ATOM 1300 N N . GLU A 1 177 ? 4.392 27.673 11.484 1.00 65.19 177 GLU A N 1
ATOM 1301 C CA . GLU A 1 177 ? 3.771 26.419 11.890 1.00 65.19 177 GLU A CA 1
ATOM 1302 C C . GLU A 1 177 ? 4.351 25.868 13.162 1.00 65.19 177 GLU A C 1
ATOM 1304 O O . GLU A 1 177 ? 3.579 25.587 14.080 1.00 65.19 177 GLU A O 1
ATOM 1309 N N . PHE A 1 178 ? 5.668 25.715 13.207 1.00 76.12 178 PHE A N 1
ATOM 1310 C CA . PHE A 1 178 ? 6.306 25.075 14.338 1.00 76.12 178 PHE A CA 1
ATOM 1311 C C . PHE A 1 178 ? 6.148 25.942 15.583 1.00 76.12 178 PHE A C 1
ATOM 1313 O O . PHE A 1 178 ? 5.812 25.433 16.651 1.00 76.12 178 PHE A O 1
ATOM 1320 N N . ALA A 1 179 ? 6.208 27.270 15.428 1.00 82.50 179 ALA A N 1
ATOM 1321 C CA . ALA A 1 179 ? 5.904 28.207 16.503 1.00 82.50 179 ALA A CA 1
ATOM 1322 C C . ALA A 1 179 ? 4.493 28.014 17.079 1.00 82.50 179 ALA A C 1
ATOM 1324 O O . ALA A 1 179 ? 4.284 28.022 18.295 1.00 82.50 179 ALA A O 1
ATOM 1325 N N . ARG A 1 180 ? 3.505 27.802 16.208 1.00 79.69 180 ARG A N 1
ATOM 1326 C CA . ARG A 1 180 ? 2.123 27.543 16.616 1.00 79.69 180 ARG A CA 1
ATOM 1327 C C . ARG A 1 180 ? 1.969 26.187 17.290 1.00 79.69 180 ARG A C 1
ATOM 1329 O O . ARG A 1 180 ? 1.313 26.129 18.326 1.00 79.69 180 ARG A O 1
ATOM 1336 N N . HIS A 1 181 ? 2.591 25.138 16.754 1.00 74.38 181 HIS A N 1
ATOM 1337 C CA . HIS A 1 181 ? 2.567 23.816 17.378 1.00 74.38 181 HIS A CA 1
ATOM 1338 C C . HIS A 1 181 ? 3.210 23.833 18.772 1.00 74.38 181 HIS A C 1
ATOM 1340 O O . HIS A 1 181 ? 2.649 23.281 19.722 1.00 74.38 181 HIS A O 1
ATOM 1346 N N . ALA A 1 182 ? 4.342 24.521 18.928 1.00 81.81 182 ALA A N 1
ATOM 1347 C CA . ALA A 1 182 ? 4.990 24.690 20.222 1.00 81.81 182 ALA A CA 1
ATOM 1348 C C . ALA A 1 182 ? 4.053 25.376 21.233 1.00 81.81 182 ALA A C 1
ATOM 1350 O O . ALA A 1 182 ? 3.869 24.880 22.345 1.00 81.81 182 ALA A O 1
ATOM 1351 N N . LEU A 1 183 ? 3.397 26.477 20.842 1.00 87.75 183 LEU A N 1
ATOM 1352 C CA . LEU A 1 183 ? 2.443 27.198 21.698 1.00 87.75 183 LEU A CA 1
ATOM 1353 C C . LEU A 1 183 ? 1.208 26.360 22.058 1.00 87.75 183 LEU A C 1
ATOM 1355 O O . LEU A 1 183 ? 0.705 26.463 23.177 1.00 87.75 183 LEU A O 1
ATOM 1359 N N . GLU A 1 184 ? 0.724 25.524 21.143 1.00 81.62 184 GLU A N 1
ATOM 1360 C CA . GLU A 1 184 ? -0.379 24.590 21.400 1.00 81.62 184 GLU A CA 1
ATOM 1361 C C . GLU A 1 184 ? 0.014 23.494 22.380 1.00 81.62 184 GLU A C 1
ATOM 1363 O O . GLU A 1 184 ? -0.710 23.255 23.344 1.00 81.62 184 GLU A O 1
ATOM 1368 N N . SER A 1 185 ? 1.202 22.914 22.206 1.00 81.56 185 SER A N 1
ATOM 1369 C CA . SER A 1 185 ? 1.759 21.915 23.127 1.00 81.56 185 SER A CA 1
ATOM 1370 C C . SER A 1 185 ? 1.983 22.475 24.542 1.00 81.56 185 SER A C 1
ATOM 1372 O O . SER A 1 185 ? 2.031 21.719 25.515 1.00 81.56 185 SER A O 1
ATOM 1374 N N . LEU A 1 186 ? 2.088 23.803 24.674 1.00 82.69 186 LEU A N 1
ATOM 1375 C CA . LEU A 1 186 ? 2.168 24.533 25.945 1.00 82.69 186 LEU A CA 1
ATOM 1376 C C . LEU A 1 186 ? 0.800 24.990 26.490 1.00 82.69 186 LEU A C 1
ATOM 1378 O O . LEU A 1 186 ? 0.748 25.613 27.551 1.00 82.69 186 LEU A O 1
ATOM 1382 N N . GLY A 1 187 ? -0.303 24.725 25.783 1.00 81.75 187 GLY A N 1
ATOM 1383 C CA . GLY A 1 187 ? -1.645 25.175 26.171 1.00 81.75 187 GLY A CA 1
ATOM 1384 C C . GLY A 1 187 ? -1.854 26.691 26.053 1.00 81.75 187 GLY A C 1
ATOM 1385 O O . GLY A 1 187 ? -2.705 27.254 26.738 1.00 81.75 187 GLY A O 1
ATOM 1386 N N . LYS A 1 188 ? -1.072 27.380 25.211 1.00 81.31 188 LYS A N 1
ATOM 1387 C CA . LYS A 1 188 ? -1.081 28.847 25.041 1.00 81.31 188 LYS A CA 1
ATOM 1388 C C . LYS A 1 188 ? -1.751 29.297 23.730 1.00 81.31 188 LYS A C 1
ATOM 1390 O O . LYS A 1 188 ? -1.429 30.376 23.223 1.00 81.31 188 LYS A O 1
ATOM 1395 N N . SER A 1 189 ? -2.663 28.495 23.169 1.00 62.12 189 SER A N 1
ATOM 1396 C CA . SER A 1 189 ? -3.323 28.769 21.884 1.00 62.12 189 SER A CA 1
ATOM 1397 C C . SER A 1 189 ? -4.235 30.002 21.950 1.00 62.12 189 SER A C 1
ATOM 1399 O O . SER A 1 189 ? -5.234 29.992 22.668 1.00 62.12 189 SER A O 1
ATOM 1401 N N . GLU A 1 190 ? -3.951 31.038 21.162 1.00 52.91 190 GLU A N 1
ATOM 1402 C CA . GLU A 1 190 ? -4.915 32.113 20.897 1.00 52.91 190 GLU A CA 1
ATOM 1403 C C . GLU A 1 190 ? -5.758 31.766 19.661 1.00 52.91 190 GLU A C 1
ATOM 1405 O O . GLU A 1 190 ? -5.260 31.281 18.643 1.00 52.91 190 GLU A O 1
ATOM 1410 N N . ALA A 1 191 ? -7.070 31.962 19.770 1.00 36.75 191 ALA A N 1
ATOM 1411 C CA . ALA A 1 191 ? -8.045 31.586 18.760 1.00 36.75 191 ALA A CA 1
ATOM 1412 C C . ALA A 1 191 ? -7.899 32.399 17.460 1.00 36.75 191 ALA A C 1
ATOM 1414 O O . ALA A 1 191 ? -8.087 33.612 17.454 1.00 36.75 191 ALA A O 1
ATOM 1415 N N . LYS A 1 192 ? -7.683 31.698 16.339 1.00 34.47 192 LYS A N 1
ATOM 1416 C CA . LYS A 1 192 ? -8.332 31.945 15.037 1.00 34.47 192 LYS A CA 1
ATOM 1417 C C . LYS A 1 192 ? -8.124 30.726 14.136 1.00 34.47 192 LYS A C 1
ATOM 1419 O O . LYS A 1 192 ? -7.052 30.505 13.581 1.00 34.47 192 LYS A O 1
ATOM 1424 N N . ALA A 1 193 ? -9.165 29.903 14.044 1.00 34.69 193 ALA A N 1
ATOM 1425 C CA . ALA A 1 193 ? -9.277 28.835 13.063 1.00 34.69 193 ALA A CA 1
ATOM 1426 C C . ALA A 1 193 ? -9.644 29.444 11.704 1.00 34.69 193 ALA A C 1
ATOM 1428 O O . ALA A 1 193 ? -10.687 30.084 11.579 1.00 34.69 193 ALA A O 1
ATOM 1429 N N . THR A 1 194 ? -8.816 29.222 10.688 1.00 30.75 194 THR A N 1
ATOM 1430 C CA . THR A 1 194 ? -9.190 29.425 9.287 1.00 30.75 194 THR A CA 1
ATOM 1431 C C . THR A 1 194 ? -8.610 28.300 8.431 1.00 30.75 194 THR A C 1
ATOM 1433 O O . THR A 1 194 ? -7.458 28.357 8.005 1.00 30.75 194 THR A O 1
ATOM 1436 N N . GLY A 1 195 ? -9.465 27.313 8.125 1.00 32.53 195 GLY A N 1
ATOM 1437 C CA . GLY A 1 195 ? -9.272 26.377 7.011 1.00 32.53 195 GLY A CA 1
ATOM 1438 C C . GLY A 1 195 ? -9.410 24.865 7.266 1.00 32.53 195 GLY A C 1
ATOM 1439 O O . GLY A 1 195 ? -9.023 24.101 6.381 1.00 32.53 195 GLY A O 1
ATOM 1440 N N . ALA A 1 196 ? -9.949 24.403 8.402 1.00 32.19 196 ALA A N 1
ATOM 1441 C CA . ALA A 1 196 ? -10.159 22.968 8.627 1.00 32.19 196 ALA A CA 1
ATOM 1442 C C . ALA A 1 196 ? -11.451 22.580 7.936 1.00 32.19 196 ALA A C 1
ATOM 1444 O O . ALA A 1 196 ? -12.548 22.892 8.405 1.00 32.19 196 ALA A O 1
ATOM 1445 N N . MET A 1 197 ? -11.329 21.886 6.810 1.00 30.84 197 MET A N 1
ATOM 1446 C CA . MET A 1 197 ? -12.453 21.220 6.172 1.00 30.84 197 MET A CA 1
ATOM 1447 C C . MET A 1 197 ? -13.040 20.206 7.170 1.00 30.84 197 MET A C 1
ATOM 1449 O O . MET A 1 197 ? -12.463 19.146 7.409 1.00 30.84 197 MET A O 1
ATOM 1453 N N . LYS A 1 198 ? -14.175 20.553 7.791 1.00 26.95 198 LYS A N 1
ATOM 1454 C CA . LYS A 1 198 ? -14.998 19.626 8.578 1.00 26.95 198 LYS A CA 1
ATOM 1455 C C . LYS A 1 198 ? -15.390 18.459 7.667 1.00 26.95 198 LYS A C 1
ATOM 1457 O O . LYS A 1 198 ? -16.160 18.658 6.728 1.00 26.95 198 LYS A O 1
ATOM 1462 N N . LEU A 1 199 ? -14.893 17.252 7.944 1.00 35.44 199 LEU A N 1
ATOM 1463 C CA . LEU A 1 199 ? -15.485 16.040 7.375 1.00 35.44 199 LEU A CA 1
ATOM 1464 C C . LEU A 1 199 ? -16.930 15.926 7.873 1.00 35.44 199 LEU A C 1
ATOM 1466 O O . LEU A 1 199 ? -17.200 16.066 9.067 1.00 35.44 199 LEU A O 1
ATOM 1470 N N . SER A 1 200 ? -17.860 15.689 6.949 1.00 34.22 200 SER A N 1
ATOM 1471 C CA . SER A 1 200 ? -19.262 15.470 7.290 1.00 34.22 200 SER A CA 1
ATOM 1472 C C . SER A 1 200 ? -19.444 14.052 7.838 1.00 34.22 200 SER A C 1
ATOM 1474 O O . SER A 1 200 ? -18.867 13.093 7.329 1.00 34.22 200 SER A O 1
ATOM 1476 N N . THR A 1 201 ? -20.300 13.896 8.843 1.00 41.53 201 THR A N 1
ATOM 1477 C CA . THR A 1 201 ? -20.674 12.605 9.443 1.00 41.53 201 THR A CA 1
ATOM 1478 C C . THR A 1 201 ? -21.362 11.635 8.470 1.00 41.53 201 THR A C 1
ATOM 1480 O O . THR A 1 201 ? -21.554 10.474 8.826 1.00 41.53 201 THR A O 1
ATOM 1483 N N . LYS A 1 202 ? -21.697 12.059 7.237 1.00 41.22 202 LYS A N 1
ATOM 1484 C CA . LYS A 1 202 ? -22.236 11.171 6.191 1.00 41.22 202 LYS A CA 1
ATOM 1485 C C . LYS A 1 202 ? -21.228 10.132 5.682 1.00 41.22 202 LYS A C 1
ATOM 1487 O O . LYS A 1 202 ? -21.665 9.091 5.212 1.00 41.22 202 LYS A O 1
ATOM 1492 N N . ASP A 1 203 ? -19.918 10.347 5.827 1.00 46.44 203 ASP A N 1
ATOM 1493 C CA . ASP A 1 203 ? -18.892 9.419 5.305 1.00 46.44 203 ASP A CA 1
ATOM 1494 C C . ASP A 1 203 ? -18.634 8.184 6.197 1.00 46.44 203 ASP A C 1
ATOM 1496 O O . ASP A 1 203 ? -17.788 7.349 5.877 1.00 46.44 203 ASP A O 1
ATOM 1500 N N . LEU A 1 204 ? -19.354 8.036 7.317 1.00 51.41 204 LEU A N 1
ATOM 1501 C CA . LEU A 1 204 ? -19.221 6.885 8.221 1.00 51.41 204 LEU A CA 1
ATOM 1502 C C . LEU A 1 204 ? -20.235 5.763 7.958 1.00 51.41 204 LEU A C 1
ATOM 1504 O O . LEU A 1 204 ? -20.147 4.740 8.636 1.00 51.41 204 LEU A O 1
ATOM 1508 N N . SER A 1 205 ? -21.163 5.904 7.000 1.00 61.81 205 SER A N 1
ATOM 1509 C CA . SER A 1 205 ? -22.069 4.810 6.615 1.00 61.81 205 SER A CA 1
ATOM 1510 C C . SER A 1 205 ? -21.330 3.779 5.752 1.00 61.81 205 SER A C 1
ATOM 1512 O O . SER A 1 205 ? -21.414 3.783 4.524 1.00 61.81 205 SER A O 1
ATOM 1514 N N . ARG A 1 206 ? -20.564 2.911 6.404 1.00 82.25 206 ARG A N 1
ATOM 1515 C CA . ARG A 1 206 ? -19.968 1.706 5.820 1.00 82.25 206 ARG A CA 1
ATOM 1516 C C . ARG A 1 206 ? -20.258 0.539 6.752 1.00 82.25 206 ARG A C 1
ATOM 1518 O O . ARG A 1 206 ? -20.489 0.737 7.939 1.00 82.25 206 ARG A O 1
ATOM 1525 N N . ASP A 1 207 ? -20.271 -0.664 6.214 1.00 89.62 207 ASP A N 1
ATOM 1526 C CA . ASP A 1 207 ? -20.525 -1.887 6.970 1.00 89.62 207 ASP A CA 1
ATOM 1527 C C . ASP A 1 207 ? -19.248 -2.494 7.560 1.00 89.62 207 ASP A C 1
ATOM 1529 O O . ASP A 1 207 ? -19.342 -3.222 8.535 1.00 89.62 207 ASP A O 1
ATOM 1533 N N . ARG A 1 208 ? -18.057 -2.171 7.041 1.00 94.50 208 ARG A N 1
ATOM 1534 C CA . ARG A 1 208 ? -16.765 -2.711 7.501 1.00 94.50 208 ARG A CA 1
ATOM 1535 C C . ARG A 1 208 ? -15.774 -1.624 7.908 1.00 94.50 208 ARG A C 1
ATOM 1537 O O . ARG A 1 208 ? -15.608 -0.622 7.212 1.00 94.50 208 ARG A O 1
ATOM 1544 N N . TYR A 1 209 ? -15.064 -1.863 9.008 1.00 96.25 209 TYR A N 1
ATOM 1545 C CA . TYR A 1 209 ? -14.171 -0.910 9.660 1.00 96.25 209 TYR A CA 1
ATOM 1546 C C . TYR A 1 209 ? -12.837 -1.572 10.017 1.00 96.25 209 TYR A C 1
ATOM 1548 O O . TYR A 1 209 ? -12.785 -2.435 10.889 1.00 96.25 209 TYR A O 1
ATOM 1556 N N . LEU A 1 210 ? -11.746 -1.155 9.369 1.00 97.75 210 LEU A N 1
ATOM 1557 C CA . LEU A 1 210 ? -10.394 -1.586 9.744 1.00 97.75 210 LEU A CA 1
ATOM 1558 C C . LEU A 1 210 ? -9.891 -0.743 10.914 1.00 97.75 210 LEU A C 1
ATOM 1560 O O . LEU A 1 210 ? -9.942 0.484 10.850 1.00 97.75 210 LEU A O 1
ATOM 1564 N N . LEU A 1 211 ? -9.332 -1.376 11.940 1.00 97.56 211 LEU A N 1
ATOM 1565 C CA . LEU A 1 211 ? -8.804 -0.672 13.112 1.00 97.56 211 LEU A CA 1
ATOM 1566 C C . LEU A 1 211 ? -7.508 0.094 12.826 1.00 97.56 211 LEU A C 1
ATOM 1568 O O . LEU A 1 211 ? -7.127 0.953 13.613 1.00 97.56 211 LEU A O 1
ATOM 1572 N N . LEU A 1 212 ? -6.865 -0.155 11.680 1.00 96.94 212 LEU A N 1
ATOM 1573 C CA . LEU A 1 212 ? -5.772 0.689 11.191 1.00 96.94 212 LEU A CA 1
ATOM 1574 C C . LEU A 1 212 ? -6.217 2.130 10.881 1.00 96.94 212 LEU A C 1
ATOM 1576 O O . LEU A 1 212 ? -5.381 3.027 10.826 1.00 96.94 212 LEU A O 1
ATOM 1580 N N . ASP A 1 213 ? -7.521 2.362 10.685 1.00 95.69 213 ASP A N 1
ATOM 1581 C CA . ASP A 1 213 ? -8.093 3.690 10.479 1.00 95.69 213 ASP A CA 1
ATOM 1582 C C . ASP A 1 213 ? -8.193 4.422 11.823 1.00 95.69 213 ASP A C 1
ATOM 1584 O O . ASP A 1 213 ? -9.152 4.265 12.575 1.00 95.69 213 ASP A O 1
ATOM 1588 N N . SER A 1 214 ? -7.220 5.272 12.143 1.00 93.31 214 SER A N 1
ATOM 1589 C CA . SER A 1 214 ? -7.211 5.975 13.435 1.00 93.31 214 SER A CA 1
ATOM 1590 C C . SER A 1 214 ? -8.416 6.904 13.640 1.00 93.31 214 SER A C 1
ATOM 1592 O O . SER A 1 214 ? -8.721 7.278 14.773 1.00 93.31 214 SER A O 1
ATOM 1594 N N . ARG A 1 215 ? -9.166 7.253 12.580 1.00 93.12 215 ARG A N 1
ATOM 1595 C CA . ARG A 1 215 ? -10.366 8.098 12.699 1.00 93.12 215 ARG A CA 1
ATOM 1596 C C . ARG A 1 215 ? -11.465 7.430 13.514 1.00 93.12 215 ARG A C 1
ATOM 1598 O O . ARG A 1 215 ? -12.279 8.154 14.082 1.00 93.12 215 ARG A O 1
ATOM 1605 N N . ILE A 1 216 ? -11.499 6.096 13.567 1.00 93.38 216 ILE A N 1
ATOM 1606 C CA . ILE A 1 216 ? -12.517 5.342 14.309 1.00 93.38 216 ILE A CA 1
ATOM 1607 C C . ILE A 1 216 ? -12.074 4.950 15.717 1.00 93.38 216 ILE A C 1
ATOM 1609 O O . ILE A 1 216 ? -12.878 4.377 16.442 1.00 93.38 216 ILE A O 1
ATOM 1613 N N . ILE A 1 217 ? -10.841 5.258 16.123 1.00 95.62 217 ILE A N 1
ATOM 1614 C CA . ILE A 1 217 ? -10.304 4.907 17.441 1.00 95.62 217 ILE A CA 1
ATOM 1615 C C . ILE A 1 217 ? -10.416 6.122 18.368 1.00 95.62 217 ILE A C 1
ATOM 1617 O O . ILE A 1 217 ? -9.977 7.220 18.026 1.00 95.62 217 ILE A O 1
ATOM 1621 N N . GLU A 1 218 ? -11.055 5.940 19.521 1.00 95.69 218 GLU A N 1
ATOM 1622 C CA . GLU A 1 218 ? -11.159 6.947 20.585 1.00 95.69 218 GLU A CA 1
ATOM 1623 C C . GLU A 1 218 ? -10.004 6.792 21.577 1.00 95.69 218 GLU A C 1
ATOM 1625 O O . GLU A 1 218 ? -9.346 7.773 21.914 1.00 95.69 218 GLU A O 1
ATOM 1630 N N . SER A 1 219 ? -9.720 5.559 22.000 1.00 96.19 219 SER A N 1
ATOM 1631 C CA . SER A 1 219 ? -8.624 5.251 22.918 1.00 96.19 219 SER A CA 1
ATOM 1632 C C . SER A 1 219 ? -8.101 3.828 22.728 1.00 96.19 219 SER A C 1
ATOM 1634 O O . SER A 1 219 ? -8.818 2.933 22.272 1.00 96.19 219 SER A O 1
ATOM 1636 N N . ALA A 1 220 ? -6.834 3.629 23.084 1.00 96.69 220 ALA A N 1
ATOM 1637 C CA . ALA A 1 220 ? -6.175 2.334 23.128 1.00 96.69 220 ALA A CA 1
ATOM 1638 C C . ALA A 1 220 ? -5.297 2.277 24.386 1.00 96.69 220 ALA A C 1
ATOM 1640 O O . ALA A 1 220 ? -4.369 3.072 24.519 1.00 96.69 220 ALA A O 1
ATOM 1641 N N . ASP A 1 221 ? -5.605 1.364 25.304 1.00 95.81 221 ASP A N 1
ATOM 1642 C CA . ASP A 1 221 ? -4.864 1.139 26.547 1.00 95.81 221 ASP A CA 1
ATOM 1643 C C . ASP A 1 221 ? -4.208 -0.241 26.516 1.00 95.81 221 ASP A C 1
ATOM 1645 O O . ASP A 1 221 ? -4.843 -1.227 26.136 1.00 95.81 221 ASP A O 1
ATOM 1649 N N . ASN A 1 222 ? -2.917 -0.301 26.855 1.00 95.12 222 ASN A N 1
ATOM 1650 C CA . ASN A 1 222 ? -2.089 -1.507 26.735 1.00 95.12 222 ASN A CA 1
ATOM 1651 C C . ASN A 1 222 ? -2.169 -2.190 25.344 1.00 95.12 222 ASN A C 1
ATOM 1653 O O . ASN A 1 222 ? -1.856 -3.371 25.201 1.00 95.12 222 ASN A O 1
ATOM 1657 N N . ALA A 1 223 ? -2.581 -1.454 24.308 1.00 95.06 223 ALA A N 1
ATOM 1658 C CA . ALA A 1 223 ? -2.772 -1.947 22.952 1.00 95.06 223 ALA A CA 1
ATOM 1659 C C . ALA A 1 223 ? -1.924 -1.133 21.975 1.00 95.06 223 ALA A C 1
ATOM 1661 O O . ALA A 1 223 ? -1.840 0.093 22.073 1.00 95.06 223 ALA A O 1
ATOM 1662 N N . LYS A 1 224 ? -1.335 -1.800 20.986 1.00 95.25 224 LYS A N 1
ATOM 1663 C CA . LYS A 1 224 ? -0.546 -1.154 19.937 1.00 95.25 224 LYS A CA 1
ATOM 1664 C C . LYS A 1 224 ? -0.949 -1.679 18.574 1.00 95.25 224 LYS A C 1
ATOM 1666 O O . LYS A 1 224 ? -1.059 -2.884 18.380 1.00 95.25 224 LYS A O 1
ATOM 1671 N N . LEU A 1 225 ? -1.133 -0.763 17.626 1.00 96.75 225 LEU A N 1
ATOM 1672 C CA . LEU A 1 225 ? -1.330 -1.120 16.229 1.00 96.75 225 LEU A CA 1
ATOM 1673 C C . LEU A 1 225 ? -0.022 -1.689 15.674 1.00 96.75 225 LEU A C 1
ATOM 1675 O O . LEU A 1 225 ? 1.001 -0.998 15.673 1.00 96.75 225 LEU A O 1
ATOM 1679 N N . THR A 1 226 ? -0.059 -2.925 15.187 1.00 96.75 226 THR A N 1
ATOM 1680 C CA . THR A 1 226 ? 1.075 -3.565 14.523 1.00 96.75 226 THR A CA 1
ATOM 1681 C C . THR A 1 226 ? 0.684 -4.179 13.189 1.00 96.75 226 THR A C 1
ATOM 1683 O O . THR A 1 226 ? -0.488 -4.448 12.913 1.00 96.75 226 THR A O 1
ATOM 1686 N N . VAL A 1 227 ? 1.679 -4.349 12.317 1.00 97.62 227 VAL A N 1
ATOM 1687 C CA . VAL A 1 227 ? 1.495 -4.959 10.996 1.00 97.62 227 VAL A CA 1
ATOM 1688 C C . VAL A 1 227 ? 0.986 -6.392 11.168 1.00 97.62 227 VAL A C 1
ATOM 1690 O O . VAL A 1 227 ? 1.357 -7.097 12.116 1.00 97.62 227 VAL A O 1
ATOM 1693 N N . GLY A 1 228 ? 0.100 -6.821 10.275 1.00 95.56 228 GLY A N 1
ATOM 1694 C CA . GLY A 1 228 ? -0.332 -8.209 10.230 1.00 95.56 228 GLY A CA 1
ATOM 1695 C C . GLY A 1 228 ? 0.714 -9.133 9.617 1.00 95.56 228 GLY A C 1
ATOM 1696 O O . GLY A 1 228 ? 1.769 -8.708 9.144 1.00 95.56 228 GLY A O 1
ATOM 1697 N N . ALA A 1 229 ? 0.420 -10.428 9.642 1.00 91.44 229 ALA A N 1
ATOM 1698 C CA . ALA A 1 229 ? 1.350 -11.456 9.201 1.00 91.44 229 ALA A CA 1
ATOM 1699 C C . ALA A 1 229 ? 1.007 -11.950 7.792 1.00 91.44 229 ALA A C 1
ATOM 1701 O O . ALA A 1 229 ? -0.051 -12.539 7.570 1.00 91.44 229 ALA A O 1
ATOM 1702 N N . VAL A 1 230 ? 1.934 -11.772 6.848 1.00 95.19 230 VAL A N 1
ATOM 1703 C CA . VAL A 1 230 ? 1.859 -12.435 5.540 1.00 95.19 230 VAL A CA 1
ATOM 1704 C C . VAL A 1 230 ? 2.619 -13.756 5.562 1.00 95.19 230 VAL A C 1
ATOM 1706 O O . VAL A 1 230 ? 3.662 -13.889 6.205 1.00 95.19 230 VAL A O 1
ATOM 1709 N N . ARG A 1 231 ? 2.144 -14.724 4.780 1.00 94.94 231 ARG A N 1
ATOM 1710 C CA . ARG A 1 231 ? 2.847 -15.985 4.527 1.00 94.94 231 ARG A CA 1
ATOM 1711 C C . ARG A 1 231 ? 3.228 -16.077 3.058 1.00 94.94 231 ARG A C 1
ATOM 1713 O O . ARG A 1 231 ? 2.370 -15.969 2.187 1.00 94.94 231 ARG A O 1
ATOM 1720 N N . LYS A 1 232 ? 4.507 -16.313 2.774 1.00 95.12 232 LYS A N 1
ATOM 1721 C CA . LYS A 1 232 ? 4.984 -16.601 1.415 1.00 95.12 232 LYS A CA 1
ATOM 1722 C C . LYS A 1 232 ? 4.356 -17.904 0.915 1.00 95.12 232 LYS A C 1
ATOM 1724 O O . LYS A 1 232 ? 4.231 -18.864 1.680 1.00 95.12 232 LYS A O 1
ATOM 1729 N N . ASP A 1 233 ? 3.917 -17.931 -0.339 1.00 96.69 233 ASP A N 1
ATOM 1730 C CA . ASP A 1 233 ? 3.363 -19.146 -0.928 1.00 96.69 233 ASP A CA 1
ATOM 1731 C C . ASP A 1 233 ? 4.459 -20.212 -1.077 1.00 96.69 233 ASP A C 1
ATOM 1733 O O . ASP A 1 233 ? 5.588 -19.912 -1.462 1.00 96.69 233 ASP A O 1
ATOM 1737 N N . ARG A 1 234 ? 4.120 -21.468 -0.773 1.00 95.50 234 ARG A N 1
ATOM 1738 C CA . ARG A 1 234 ? 5.052 -22.601 -0.883 1.00 95.50 234 ARG A CA 1
ATOM 1739 C C . ARG A 1 234 ? 5.434 -22.924 -2.329 1.00 95.50 234 ARG A C 1
ATOM 1741 O O . ARG A 1 234 ? 6.430 -23.596 -2.545 1.00 95.50 234 ARG A O 1
ATOM 1748 N N . ASN A 1 235 ? 4.629 -22.479 -3.293 1.00 96.12 235 ASN A N 1
ATOM 1749 C CA . ASN A 1 235 ? 4.868 -22.663 -4.720 1.00 96.12 235 ASN A CA 1
ATOM 1750 C C . ASN A 1 235 ? 5.754 -21.552 -5.305 1.00 96.12 235 ASN A C 1
ATOM 1752 O O . ASN A 1 235 ? 5.923 -21.494 -6.518 1.00 96.12 235 ASN A O 1
ATOM 1756 N N . ASN A 1 236 ? 6.288 -20.641 -4.483 1.00 96.50 236 ASN A N 1
ATOM 1757 C CA . ASN A 1 236 ? 7.211 -19.629 -4.978 1.00 96.50 236 ASN A CA 1
ATOM 1758 C C . ASN A 1 236 ? 8.541 -20.253 -5.446 1.00 96.50 236 ASN A C 1
ATOM 1760 O O . ASN A 1 236 ? 9.066 -21.143 -4.777 1.00 96.50 236 ASN A O 1
ATOM 1764 N N . PRO A 1 237 ? 9.142 -19.720 -6.525 1.00 97.56 237 PRO A N 1
ATOM 1765 C CA . PRO A 1 237 ? 8.563 -18.727 -7.433 1.00 97.56 237 PRO A CA 1
ATOM 1766 C C . PRO A 1 237 ? 7.490 -19.353 -8.343 1.00 97.56 237 PRO A C 1
ATOM 1768 O O . PRO A 1 237 ? 7.669 -20.463 -8.834 1.00 97.56 237 PRO A O 1
ATOM 1771 N N . LEU A 1 238 ? 6.413 -18.614 -8.625 1.00 98.25 238 LEU A N 1
ATOM 1772 C CA . LEU A 1 238 ? 5.326 -19.072 -9.502 1.00 98.25 238 LEU A CA 1
ATOM 1773 C C . LEU A 1 238 ? 5.779 -19.200 -10.965 1.00 98.25 238 LEU A C 1
ATOM 1775 O O . LEU A 1 238 ? 5.340 -20.098 -11.677 1.00 98.25 238 LEU A O 1
ATOM 1779 N N . PHE A 1 239 ? 6.668 -18.310 -11.416 1.00 96.88 239 PHE A N 1
ATOM 1780 C CA . PHE A 1 239 ? 7.477 -18.500 -12.622 1.00 96.88 239 PHE A CA 1
ATOM 1781 C C . PHE A 1 239 ? 8.729 -17.611 -12.602 1.00 96.88 239 PHE A C 1
ATOM 1783 O O . PHE A 1 239 ? 8.862 -16.694 -11.788 1.00 96.88 239 PHE A O 1
ATOM 1790 N N . LYS A 1 240 ? 9.658 -17.890 -13.520 1.00 94.25 240 LYS A N 1
ATOM 1791 C CA . LYS A 1 240 ? 10.948 -17.200 -13.699 1.00 94.25 240 LYS A CA 1
ATOM 1792 C C . LYS A 1 240 ? 11.222 -16.936 -15.181 1.00 94.25 240 LYS A C 1
ATOM 1794 O O . LYS A 1 240 ? 10.395 -17.291 -16.015 1.00 94.25 240 LYS A O 1
ATOM 1799 N N . GLU A 1 241 ? 12.380 -16.364 -15.498 1.00 90.06 241 GLU A N 1
ATOM 1800 C CA . GLU A 1 241 ? 12.925 -16.293 -16.864 1.00 90.06 241 GLU A CA 1
ATOM 1801 C C . GLU A 1 241 ? 13.226 -17.710 -17.387 1.00 90.06 241 GLU A C 1
ATOM 1803 O O . GLU A 1 241 ? 14.230 -18.328 -17.003 1.00 90.06 241 GLU A O 1
ATOM 1808 N N . ASP A 1 242 ? 12.343 -18.243 -18.227 1.00 91.56 242 ASP A N 1
ATOM 1809 C CA . ASP A 1 242 ? 12.448 -19.604 -18.772 1.00 91.56 242 ASP A CA 1
ATOM 1810 C C . ASP A 1 242 ? 12.083 -19.696 -20.262 1.00 91.56 242 ASP A C 1
ATOM 1812 O O . ASP A 1 242 ? 12.072 -20.790 -20.833 1.00 91.56 242 ASP A O 1
ATOM 1816 N N . LYS A 1 243 ? 11.803 -18.556 -20.908 1.00 93.12 243 LYS A N 1
ATOM 1817 C CA . LYS A 1 243 ? 11.462 -18.472 -22.332 1.00 93.12 243 LYS A CA 1
ATOM 1818 C C . LYS A 1 243 ? 12.499 -17.668 -23.123 1.00 93.12 243 LYS A C 1
ATOM 1820 O O . LYS A 1 243 ? 13.076 -16.720 -22.599 1.00 93.12 243 LYS A O 1
ATOM 1825 N N . PRO A 1 244 ? 12.708 -17.979 -24.417 1.00 90.00 244 PRO A N 1
ATOM 1826 C CA . PRO A 1 244 ? 13.733 -17.319 -25.235 1.00 90.00 244 PRO A CA 1
ATOM 1827 C C . PRO A 1 244 ? 13.464 -15.825 -25.483 1.00 90.00 244 PRO A C 1
ATOM 1829 O O . PRO A 1 244 ? 14.384 -15.073 -25.788 1.00 90.00 244 PRO A O 1
ATOM 1832 N N . TRP A 1 245 ? 12.215 -15.375 -25.340 1.00 90.56 245 TRP A N 1
ATOM 1833 C CA . TRP A 1 245 ? 11.834 -13.963 -25.452 1.00 90.56 245 TRP A CA 1
ATOM 1834 C C . TRP A 1 245 ? 11.911 -13.194 -24.125 1.00 90.56 245 TRP A C 1
ATOM 1836 O O . TRP A 1 245 ? 11.511 -12.030 -24.075 1.00 90.56 245 TRP A O 1
ATOM 1846 N N . GLU A 1 246 ? 12.435 -13.811 -23.062 1.00 91.19 246 GLU A N 1
ATOM 1847 C CA . GLU A 1 246 ? 12.647 -13.197 -21.748 1.00 91.19 246 GLU A CA 1
ATOM 1848 C C . GLU A 1 246 ? 14.150 -13.047 -21.461 1.00 91.19 246 GLU A C 1
ATOM 1850 O O . GLU A 1 246 ? 14.673 -13.741 -20.590 1.00 91.19 246 GLU A O 1
ATOM 1855 N N . PRO A 1 247 ? 14.884 -12.154 -22.158 1.00 87.75 247 PRO A N 1
ATOM 1856 C CA . PRO A 1 247 ? 16.311 -12.000 -21.894 1.00 87.75 247 PRO A CA 1
ATOM 1857 C C . PRO A 1 247 ? 16.613 -11.621 -20.439 1.00 87.75 247 PRO A C 1
ATOM 1859 O O . PRO A 1 247 ? 17.645 -12.030 -19.907 1.00 87.75 247 PRO A O 1
ATOM 1862 N N . ARG A 1 248 ? 15.744 -10.811 -19.803 1.00 88.19 248 ARG A N 1
ATOM 1863 C CA . ARG A 1 248 ? 15.893 -10.437 -18.388 1.00 88.19 248 ARG A CA 1
ATOM 1864 C C . ARG A 1 248 ? 14.597 -9.969 -17.703 1.00 88.19 248 ARG A C 1
ATOM 1866 O O . ARG A 1 248 ? 13.905 -9.097 -18.231 1.00 88.19 248 ARG A O 1
ATOM 1873 N N . PHE A 1 249 ? 14.339 -10.478 -16.493 1.00 85.19 249 PHE A N 1
ATOM 1874 C CA . PHE A 1 249 ? 13.304 -10.099 -15.506 1.00 85.19 249 PHE A CA 1
ATOM 1875 C C . PHE A 1 249 ? 13.862 -9.206 -14.389 1.00 85.19 249 PHE A C 1
ATOM 1877 O O . PHE A 1 249 ? 13.431 -9.281 -13.240 1.00 85.19 249 PHE A O 1
ATOM 1884 N N . ASP A 1 250 ? 14.836 -8.342 -14.651 1.00 85.44 250 ASP A N 1
ATOM 1885 C CA . ASP A 1 250 ? 15.267 -7.449 -13.576 1.00 85.44 250 ASP A CA 1
ATOM 1886 C C . ASP A 1 250 ? 14.099 -6.547 -13.141 1.00 85.44 250 ASP A C 1
ATOM 1888 O O . ASP A 1 250 ? 13.464 -5.874 -13.957 1.00 85.44 250 ASP A O 1
ATOM 1892 N N . ASN A 1 251 ? 13.855 -6.513 -11.831 1.00 82.88 251 ASN A N 1
ATOM 1893 C CA . ASN A 1 251 ? 12.830 -5.696 -11.188 1.00 82.88 251 ASN A CA 1
ATOM 1894 C C . ASN A 1 251 ? 11.424 -5.949 -11.771 1.00 82.88 251 ASN A C 1
ATOM 1896 O O . ASN A 1 251 ? 10.827 -5.034 -12.329 1.00 82.88 251 ASN A O 1
ATOM 1900 N N . PRO A 1 252 ? 10.891 -7.180 -11.727 1.00 86.31 252 PRO A N 1
ATOM 1901 C CA . PRO A 1 252 ? 9.736 -7.534 -12.541 1.00 86.31 252 PRO A CA 1
ATOM 1902 C C . PRO A 1 252 ? 8.463 -6.860 -12.013 1.00 86.31 252 PRO A C 1
ATOM 1904 O O . PRO A 1 252 ? 7.808 -7.353 -11.099 1.00 86.31 252 PRO A O 1
ATOM 1907 N N . TYR A 1 253 ? 8.099 -5.722 -12.604 1.00 92.94 253 TYR A N 1
ATOM 1908 C CA . TYR A 1 253 ? 6.810 -5.090 -12.357 1.00 92.94 253 TYR A CA 1
ATOM 1909 C C . TYR A 1 253 ? 5.704 -5.858 -13.049 1.00 92.94 253 TYR A C 1
ATOM 1911 O O . TYR A 1 253 ? 5.804 -6.184 -14.237 1.00 92.94 253 TYR A O 1
ATOM 1919 N N . VAL A 1 254 ? 4.645 -6.109 -12.288 1.00 94.62 254 VAL A N 1
ATOM 1920 C CA . VAL A 1 254 ? 3.524 -6.941 -12.699 1.00 94.62 254 VAL A CA 1
ATOM 1921 C C . VAL A 1 254 ? 2.208 -6.243 -12.398 1.00 94.62 254 VAL A C 1
ATOM 1923 O O . VAL A 1 254 ? 2.004 -5.703 -11.310 1.00 94.62 254 VAL A O 1
ATOM 1926 N N . SER A 1 255 ? 1.300 -6.275 -13.363 1.00 96.62 255 SER A N 1
ATOM 1927 C CA . SER A 1 255 ? -0.111 -5.955 -13.156 1.00 96.62 255 SER A CA 1
ATOM 1928 C C . SER A 1 255 ? -0.884 -7.261 -13.179 1.00 96.62 255 SER A C 1
ATOM 1930 O O . SER A 1 255 ? -0.883 -7.946 -14.201 1.00 96.62 255 SER A O 1
ATOM 1932 N N . VAL A 1 256 ? -1.503 -7.619 -12.055 1.00 97.94 256 VAL A N 1
ATOM 1933 C CA . VAL A 1 256 ? -2.267 -8.861 -11.918 1.00 97.94 256 VAL A CA 1
ATOM 1934 C C . VAL A 1 256 ? -3.724 -8.520 -11.667 1.00 97.94 256 VAL A C 1
ATOM 1936 O O . VAL A 1 256 ? -4.031 -7.720 -10.789 1.00 97.94 256 VAL A O 1
ATOM 1939 N N . ILE A 1 257 ? -4.623 -9.149 -12.418 1.00 97.50 257 ILE A N 1
ATOM 1940 C CA . ILE A 1 257 ? -6.064 -9.088 -12.163 1.00 97.50 257 ILE A CA 1
ATOM 1941 C C . ILE A 1 257 ? -6.632 -10.501 -12.119 1.00 97.50 257 ILE A C 1
ATOM 1943 O O . ILE A 1 257 ? -6.126 -11.405 -12.787 1.00 97.50 257 ILE A O 1
ATOM 1947 N N . TYR A 1 258 ? -7.718 -10.675 -11.374 1.00 97.06 258 TYR A N 1
ATOM 1948 C CA . TYR A 1 258 ? -8.642 -11.775 -11.605 1.00 97.06 258 TYR A CA 1
ATOM 1949 C C . TYR A 1 258 ? -9.818 -11.235 -12.413 1.00 97.06 258 TYR A C 1
ATOM 1951 O O . TYR A 1 258 ? -10.558 -10.365 -11.948 1.00 97.06 258 TYR A O 1
ATOM 1959 N N . ASP A 1 259 ? -9.939 -11.701 -13.649 1.00 95.75 259 ASP A N 1
ATOM 1960 C CA . ASP A 1 259 ? -11.013 -11.310 -14.543 1.00 95.75 259 ASP A CA 1
ATOM 1961 C C . ASP A 1 259 ? -12.271 -12.111 -14.191 1.00 95.75 259 ASP A C 1
ATOM 1963 O O . ASP A 1 259 ? -12.319 -13.322 -14.398 1.00 95.75 259 ASP A O 1
ATOM 1967 N N . GLN A 1 260 ? -13.272 -11.440 -13.618 1.00 92.31 260 GLN A N 1
ATOM 1968 C CA . GLN A 1 260 ? -14.510 -12.081 -13.161 1.00 92.31 260 GLN A CA 1
ATOM 1969 C C . GLN A 1 260 ? -15.364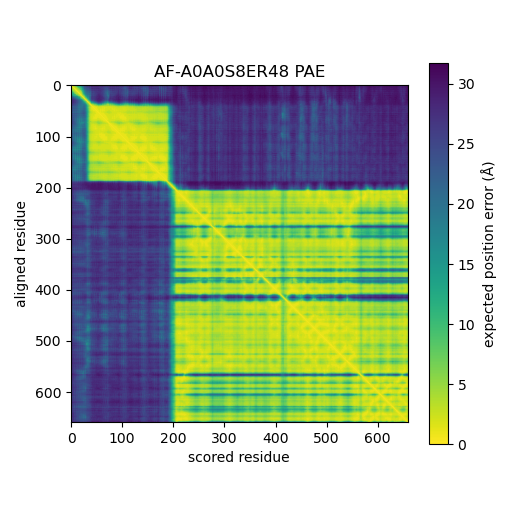 -12.610 -14.322 1.00 92.31 260 GLN A C 1
ATOM 1971 O O . GLN A 1 260 ? -16.059 -13.611 -14.157 1.00 92.31 260 GLN A O 1
ATOM 1976 N N . GLU A 1 261 ? -15.306 -11.954 -15.485 1.00 92.12 261 GLU A N 1
ATOM 1977 C CA . GLU A 1 261 ? -16.067 -12.348 -16.677 1.00 92.12 261 GLU A CA 1
ATOM 1978 C C . GLU A 1 261 ? -15.450 -13.606 -17.297 1.00 92.12 261 GLU A C 1
ATOM 1980 O O . GLU A 1 261 ? -16.142 -14.599 -17.518 1.00 92.12 261 GLU A O 1
ATOM 1985 N N . ASP A 1 262 ? -14.127 -13.596 -17.468 1.00 93.56 262 ASP A N 1
ATOM 1986 C CA . ASP A 1 262 ? -13.388 -14.704 -18.085 1.00 93.56 262 ASP A CA 1
ATOM 1987 C C . ASP A 1 262 ? -13.032 -15.823 -17.091 1.00 93.56 262 ASP A C 1
ATOM 1989 O O . ASP A 1 262 ? -12.547 -16.883 -17.489 1.00 93.56 262 ASP A O 1
ATOM 1993 N N . LYS A 1 263 ? -13.248 -15.587 -15.789 1.00 95.94 263 LYS A N 1
ATOM 1994 C CA . LYS A 1 263 ? -12.891 -16.478 -14.670 1.00 95.94 263 LYS A CA 1
ATOM 1995 C C . LYS A 1 263 ? -11.434 -16.943 -14.733 1.00 95.94 263 LYS A C 1
ATOM 1997 O O . LYS A 1 263 ? -11.127 -18.124 -14.561 1.00 95.94 263 LYS A O 1
ATOM 2002 N N . ILE A 1 264 ? -10.530 -16.004 -15.002 1.00 97.81 264 ILE A N 1
ATOM 2003 C CA . ILE A 1 264 ? -9.105 -16.281 -15.191 1.00 97.81 264 ILE A CA 1
ATOM 2004 C C . ILE A 1 264 ? -8.246 -15.181 -14.572 1.00 97.81 264 ILE A C 1
ATOM 2006 O O . ILE A 1 264 ? -8.578 -13.996 -14.615 1.00 97.81 264 ILE A O 1
ATOM 2010 N N . TYR A 1 265 ? -7.104 -15.565 -14.015 1.00 98.62 265 TYR A N 1
ATOM 2011 C CA . TYR A 1 265 ? -6.060 -14.625 -13.638 1.00 98.62 265 TYR A CA 1
ATOM 2012 C C . TYR A 1 265 ? -5.279 -14.203 -14.879 1.00 98.62 265 TYR A C 1
ATOM 2014 O O . TYR A 1 265 ? -4.888 -15.043 -15.692 1.00 98.62 265 TYR A O 1
ATOM 2022 N N . LYS A 1 266 ? -5.019 -12.903 -15.001 1.00 98.62 266 LYS A N 1
ATOM 2023 C CA . LYS A 1 266 ? -4.233 -12.304 -16.082 1.00 98.62 266 LYS A CA 1
ATOM 2024 C C . LYS A 1 266 ? -3.077 -11.520 -15.476 1.00 98.62 266 LYS A C 1
ATOM 2026 O O . LYS A 1 266 ? -3.267 -10.815 -14.485 1.00 98.62 266 LYS A O 1
ATOM 2031 N N . CYS A 1 267 ? -1.889 -11.655 -16.054 1.00 98.31 267 CYS A N 1
ATOM 2032 C CA . CYS A 1 267 ? -0.674 -10.987 -15.603 1.00 98.31 267 CYS A CA 1
ATOM 2033 C C . CYS A 1 267 ? 0.031 -10.330 -16.788 1.00 98.31 267 CYS A C 1
ATOM 2035 O O . CYS A 1 267 ? 0.406 -11.008 -17.745 1.00 98.31 267 CYS A O 1
ATOM 2037 N N . TRP A 1 268 ? 0.247 -9.020 -16.690 1.00 97.56 268 TRP A N 1
ATOM 2038 C CA . TRP A 1 268 ? 1.133 -8.267 -17.574 1.00 97.56 268 TRP A CA 1
ATOM 2039 C C . TRP A 1 268 ? 2.435 -7.995 -16.838 1.00 97.56 268 TRP A C 1
ATOM 2041 O O . TRP A 1 268 ? 2.410 -7.360 -15.784 1.00 97.56 268 TRP A O 1
ATOM 2051 N N . TYR A 1 269 ? 3.558 -8.463 -17.375 1.00 95.38 269 TYR A N 1
ATOM 2052 C CA . TYR A 1 269 ? 4.851 -8.408 -16.697 1.00 95.38 269 TYR A CA 1
ATOM 2053 C C . TYR A 1 269 ? 5.930 -7.752 -17.560 1.00 95.38 269 TYR A C 1
ATOM 2055 O O . TYR A 1 269 ? 6.002 -7.970 -18.771 1.00 95.38 269 TYR A O 1
ATOM 2063 N N . SER A 1 270 ? 6.766 -6.927 -16.928 1.00 92.38 270 SER A N 1
ATOM 2064 C CA . SER A 1 270 ? 7.829 -6.174 -17.604 1.00 92.38 270 SER A CA 1
ATOM 2065 C C . SER A 1 270 ? 9.096 -7.013 -17.801 1.00 92.38 270 SER A C 1
ATOM 2067 O O . SER A 1 270 ? 9.552 -7.688 -16.880 1.00 92.38 270 SER A O 1
ATOM 2069 N N . VAL A 1 271 ? 9.699 -6.912 -18.986 1.00 91.31 271 VAL A N 1
ATOM 2070 C CA . VAL A 1 271 ? 10.974 -7.547 -19.367 1.00 91.31 271 VAL A CA 1
ATOM 2071 C C . VAL A 1 271 ? 11.939 -6.518 -19.943 1.00 91.31 271 VAL A C 1
ATOM 2073 O O . VAL A 1 271 ? 11.514 -5.610 -20.657 1.00 91.31 271 VAL A O 1
ATOM 2076 N N . PHE A 1 272 ? 13.245 -6.684 -19.727 1.00 90.50 272 PHE A N 1
ATOM 2077 C CA . PHE A 1 272 ? 14.254 -6.017 -20.556 1.00 90.50 272 PHE A CA 1
ATOM 2078 C C . PHE A 1 272 ? 14.565 -6.889 -21.774 1.00 90.50 272 PHE A C 1
ATOM 2080 O O . PHE A 1 272 ? 14.793 -8.090 -21.644 1.00 90.50 272 PHE A O 1
ATOM 2087 N N . ILE A 1 273 ? 14.564 -6.283 -22.964 1.00 90.00 273 ILE A N 1
ATOM 2088 C CA . ILE A 1 273 ? 14.586 -7.017 -24.241 1.00 90.00 273 ILE A CA 1
ATOM 2089 C C . ILE A 1 273 ? 15.788 -6.680 -25.131 1.00 90.00 273 ILE A C 1
ATOM 2091 O O . ILE A 1 273 ? 16.106 -7.450 -26.035 1.00 90.00 273 ILE A O 1
ATOM 2095 N N . GLN A 1 274 ? 16.460 -5.541 -24.919 1.00 85.19 274 GLN A N 1
ATOM 2096 C CA . GLN A 1 274 ? 17.615 -5.123 -25.729 1.00 85.19 274 GLN A CA 1
ATOM 2097 C C . GLN A 1 274 ? 18.483 -4.074 -25.014 1.00 85.19 274 GLN A C 1
ATOM 2099 O O . GLN A 1 274 ? 17.947 -3.247 -24.281 1.00 85.19 274 GLN A O 1
ATOM 2104 N N . ALA A 1 275 ? 19.792 -4.060 -25.300 1.00 82.31 275 ALA A N 1
ATOM 2105 C CA . ALA A 1 275 ? 20.735 -2.957 -25.051 1.00 82.31 275 ALA A CA 1
ATOM 2106 C C . ALA A 1 275 ? 21.935 -3.032 -26.043 1.00 82.31 275 ALA A C 1
ATOM 2108 O O . ALA A 1 275 ? 22.197 -4.110 -26.594 1.00 82.31 275 ALA A O 1
ATOM 2109 N N . SER A 1 276 ? 22.605 -1.902 -26.336 1.00 65.38 276 SER A N 1
ATOM 2110 C CA . SER A 1 276 ? 23.562 -1.751 -27.464 1.00 65.38 276 SER A CA 1
ATOM 2111 C C . SER A 1 276 ? 24.936 -2.397 -27.269 1.00 65.38 276 SER A C 1
ATOM 2113 O O . SER A 1 276 ? 25.367 -3.119 -28.165 1.00 65.38 276 SER A O 1
ATOM 2115 N N . GLN A 1 277 ? 25.620 -2.186 -26.141 1.00 59.12 277 GLN A N 1
ATOM 2116 C CA . GLN A 1 277 ? 26.937 -2.797 -25.867 1.00 59.12 277 GLN A CA 1
ATOM 2117 C C . GLN A 1 277 ? 26.807 -4.221 -25.297 1.00 59.12 277 GLN A C 1
ATOM 2119 O O . GLN A 1 277 ? 25.680 -4.719 -25.177 1.00 59.12 277 GLN A O 1
ATOM 2124 N N . GLU A 1 278 ? 27.932 -4.888 -24.977 1.00 60.72 278 GLU A N 1
ATOM 2125 C CA . GLU A 1 278 ? 28.037 -6.105 -24.135 1.00 60.72 278 GLU A CA 1
ATOM 2126 C C . GLU A 1 278 ? 27.423 -5.867 -22.743 1.00 60.72 278 GLU A C 1
ATOM 2128 O O . GLU A 1 278 ? 28.053 -5.854 -21.695 1.00 60.72 278 GLU A O 1
ATOM 2133 N N . SER A 1 279 ? 26.138 -5.576 -22.761 1.00 69.56 279 SER A N 1
ATOM 2134 C CA . SER A 1 279 ? 25.317 -5.154 -21.655 1.00 69.56 279 SER A CA 1
ATOM 2135 C C . SER A 1 279 ? 24.982 -6.369 -20.814 1.00 69.56 279 SER A C 1
ATOM 2137 O O . SER A 1 279 ? 24.904 -7.492 -21.313 1.00 69.56 279 SER A O 1
ATOM 2139 N N . TRP A 1 280 ? 24.709 -6.136 -19.535 1.00 82.25 280 TRP A N 1
ATOM 2140 C CA . TRP A 1 280 ? 24.384 -7.173 -18.562 1.00 82.25 280 TRP A CA 1
ATOM 2141 C C . TRP A 1 280 ? 23.247 -8.129 -18.978 1.00 82.25 280 TRP A C 1
ATOM 2143 O O . TRP A 1 280 ? 23.170 -9.248 -18.481 1.00 82.25 280 TRP A O 1
ATOM 2153 N N . ILE A 1 281 ? 22.381 -7.718 -19.911 1.00 84.81 281 ILE A N 1
ATOM 2154 C CA . ILE A 1 281 ? 21.339 -8.553 -20.532 1.00 84.81 281 ILE A CA 1
ATOM 2155 C C . ILE A 1 281 ? 21.897 -9.666 -21.438 1.00 84.81 281 ILE A C 1
ATOM 2157 O O . ILE A 1 281 ? 21.245 -10.690 -21.600 1.00 84.81 281 ILE A O 1
ATOM 2161 N N . LYS A 1 282 ? 23.094 -9.494 -22.014 1.00 81.50 282 LYS A N 1
ATOM 2162 C CA . LYS A 1 282 ? 23.767 -10.477 -22.884 1.00 81.50 282 LYS A CA 1
ATOM 2163 C C . LYS A 1 282 ? 24.779 -11.355 -22.140 1.00 81.50 282 LYS A C 1
ATOM 2165 O O . LYS A 1 282 ? 25.250 -12.326 -22.720 1.00 81.50 282 LYS A O 1
ATOM 2170 N N . VAL A 1 283 ? 25.121 -11.035 -20.887 1.00 83.19 283 VAL A N 1
ATOM 2171 C CA . VAL A 1 283 ? 26.109 -11.795 -20.103 1.00 83.19 283 VAL A CA 1
ATOM 2172 C C . VAL A 1 283 ? 25.495 -13.122 -19.620 1.00 83.19 283 VAL A C 1
ATOM 2174 O O . VAL A 1 283 ? 24.539 -13.097 -18.827 1.00 83.19 283 VAL A O 1
ATOM 2177 N N . PRO A 1 284 ? 26.033 -14.283 -20.053 1.00 82.38 284 PRO A N 1
ATOM 2178 C CA . PRO A 1 284 ? 25.560 -15.600 -19.625 1.00 82.38 284 PRO A CA 1
ATOM 2179 C C . PRO A 1 284 ? 25.631 -15.784 -18.107 1.00 82.38 284 PRO A C 1
ATOM 2181 O O . PRO A 1 284 ? 26.548 -15.273 -17.464 1.00 82.38 284 PRO A O 1
ATOM 2184 N N . ARG A 1 285 ? 24.668 -16.514 -17.522 1.00 81.56 285 ARG A N 1
ATOM 2185 C CA . ARG A 1 285 ? 24.536 -16.676 -16.058 1.00 81.56 285 ARG A CA 1
ATOM 2186 C C . ARG A 1 285 ? 25.805 -17.220 -15.392 1.00 81.56 285 ARG A C 1
ATOM 2188 O O . ARG A 1 285 ? 26.196 -16.705 -14.351 1.00 81.56 285 ARG A O 1
ATOM 2195 N N . ASP A 1 286 ? 26.457 -18.193 -16.016 1.00 78.81 286 ASP A N 1
ATOM 2196 C CA . ASP A 1 286 ? 27.710 -18.830 -15.586 1.00 78.81 286 ASP A CA 1
ATOM 2197 C C . ASP A 1 286 ? 28.919 -17.880 -15.590 1.00 78.81 286 ASP A C 1
ATOM 2199 O O . ASP A 1 286 ? 29.877 -18.089 -14.848 1.00 78.81 286 ASP A O 1
ATOM 2203 N N . LYS A 1 287 ? 28.862 -16.793 -16.369 1.00 79.00 287 LYS A N 1
ATOM 2204 C CA . LYS A 1 287 ? 29.933 -15.787 -16.447 1.00 79.00 287 LYS A CA 1
ATOM 2205 C C . LYS A 1 287 ? 29.741 -14.606 -15.495 1.00 79.00 287 LYS A C 1
ATOM 2207 O O . LYS A 1 287 ? 30.686 -13.861 -15.258 1.00 79.00 287 LYS A O 1
ATOM 2212 N N . ARG A 1 288 ? 28.546 -14.435 -14.916 1.00 82.31 288 ARG A N 1
ATOM 2213 C CA . ARG A 1 288 ? 28.195 -13.270 -14.075 1.00 82.31 288 ARG A CA 1
ATOM 2214 C C . ARG A 1 288 ? 29.061 -13.134 -12.821 1.00 82.31 288 ARG A C 1
ATOM 2216 O O . ARG A 1 288 ? 29.267 -12.022 -12.359 1.00 82.31 288 ARG A O 1
ATOM 2223 N N . ALA A 1 289 ? 29.585 -14.234 -12.280 1.00 70.75 289 ALA A N 1
ATOM 2224 C CA . ALA A 1 289 ? 30.466 -14.195 -11.109 1.00 70.75 289 ALA A CA 1
ATOM 2225 C C . ALA A 1 289 ? 31.817 -13.500 -11.376 1.00 70.75 289 ALA A C 1
ATOM 2227 O O . ALA A 1 289 ? 32.476 -13.079 -10.431 1.00 70.75 289 ALA A O 1
ATOM 2228 N N . TRP A 1 290 ? 32.211 -13.369 -12.646 1.00 74.81 290 TRP A N 1
ATOM 2229 C CA . TRP A 1 290 ? 33.534 -12.897 -13.071 1.00 74.81 290 TRP A CA 1
ATOM 2230 C C . TRP A 1 290 ? 33.493 -11.562 -13.819 1.00 74.81 290 TRP A C 1
ATOM 2232 O O . TRP A 1 290 ? 34.512 -11.111 -14.335 1.00 74.81 290 TRP A O 1
ATOM 2242 N N . VAL A 1 291 ? 32.313 -10.950 -13.926 1.00 79.00 291 VAL A N 1
ATOM 2243 C CA . VAL A 1 291 ? 32.089 -9.703 -14.661 1.00 79.00 291 VAL A CA 1
ATOM 2244 C C . VAL A 1 291 ? 31.374 -8.734 -13.741 1.00 79.00 291 VAL A C 1
ATOM 2246 O O . VAL A 1 291 ? 30.384 -9.103 -13.112 1.00 79.00 291 VAL A O 1
ATOM 2249 N N . ASP A 1 292 ? 31.820 -7.484 -13.685 1.00 77.94 292 ASP A N 1
ATOM 2250 C CA . ASP A 1 292 ? 31.116 -6.468 -12.913 1.00 77.94 292 ASP A CA 1
ATOM 2251 C C . ASP A 1 292 ? 29.747 -6.163 -13.520 1.00 77.94 292 ASP A C 1
ATOM 2253 O O . ASP A 1 292 ? 29.585 -5.953 -14.726 1.00 77.94 292 ASP A O 1
ATOM 2257 N N . TRP A 1 293 ? 28.729 -6.116 -12.662 1.00 82.69 293 TRP A N 1
ATOM 2258 C CA . TRP A 1 293 ? 27.400 -5.721 -13.101 1.00 82.69 293 TRP A CA 1
ATOM 2259 C C . TRP A 1 293 ? 27.390 -4.232 -13.455 1.00 82.69 293 TRP A C 1
ATOM 2261 O O . TRP A 1 293 ? 27.666 -3.380 -12.609 1.00 82.69 293 TRP A O 1
ATOM 2271 N N . THR A 1 294 ? 27.009 -3.915 -14.691 1.00 77.94 294 THR A N 1
ATOM 2272 C CA . THR A 1 294 ? 26.841 -2.538 -15.160 1.00 77.94 294 THR A CA 1
ATOM 2273 C C . THR A 1 294 ? 25.547 -2.386 -15.953 1.00 77.94 294 THR A C 1
ATOM 2275 O O . THR A 1 294 ? 25.253 -3.145 -16.878 1.00 77.94 294 THR A O 1
ATOM 2278 N N . GLU A 1 295 ? 24.746 -1.387 -15.584 1.00 76.88 295 GLU A N 1
ATOM 2279 C CA . GLU A 1 295 ? 23.502 -1.065 -16.280 1.00 76.88 295 GLU A CA 1
ATOM 2280 C C . GLU A 1 295 ? 23.763 -0.111 -17.458 1.00 76.88 295 GLU A C 1
ATOM 2282 O O . GLU A 1 295 ? 24.134 1.048 -17.275 1.00 76.88 295 GLU A O 1
ATOM 2287 N N . SER A 1 296 ? 23.519 -0.567 -18.683 1.00 76.94 296 SER A N 1
ATOM 2288 C CA . SER A 1 296 ? 23.452 0.277 -19.879 1.00 76.94 296 SER A CA 1
ATOM 2289 C C . SER A 1 296 ? 22.257 1.225 -19.850 1.00 76.94 296 SER A C 1
ATOM 2291 O O . SER A 1 296 ? 21.120 0.894 -19.483 1.00 76.94 296 SER A O 1
ATOM 2293 N N . ARG A 1 297 ? 22.530 2.439 -20.321 1.00 75.62 297 ARG A N 1
ATOM 2294 C CA . ARG A 1 297 ? 21.590 3.561 -20.324 1.00 75.62 297 ARG A CA 1
ATOM 2295 C C . ARG A 1 297 ? 20.575 3.514 -21.462 1.00 75.62 297 ARG A C 1
ATOM 2297 O O . ARG A 1 297 ? 19.600 4.263 -21.388 1.00 75.62 297 ARG A O 1
ATOM 2304 N N . ASP A 1 298 ? 20.791 2.670 -22.465 1.00 78.88 298 ASP A N 1
ATOM 2305 C CA . ASP A 1 298 ? 20.014 2.565 -23.707 1.00 78.88 298 ASP A CA 1
ATOM 2306 C C . ASP A 1 298 ? 19.097 1.325 -23.758 1.00 78.88 298 ASP A C 1
ATOM 2308 O O . ASP A 1 298 ? 18.639 0.908 -24.824 1.00 78.88 298 ASP A O 1
ATOM 2312 N N . ARG A 1 299 ? 18.826 0.724 -22.594 1.00 84.81 299 ARG A N 1
ATOM 2313 C CA . ARG A 1 299 ? 17.967 -0.455 -22.479 1.00 84.81 299 ARG A CA 1
ATOM 2314 C C . ARG A 1 299 ? 16.567 -0.221 -23.037 1.00 84.81 299 ARG A C 1
ATOM 2316 O O . ARG A 1 299 ? 15.934 0.804 -22.778 1.00 84.81 299 ARG A O 1
ATOM 2323 N N . ARG A 1 300 ? 16.051 -1.228 -23.735 1.00 87.00 300 ARG A N 1
ATOM 2324 C CA . ARG A 1 300 ? 14.653 -1.312 -24.166 1.00 87.00 300 ARG A CA 1
ATOM 2325 C C . ARG A 1 300 ? 13.936 -2.376 -23.359 1.00 87.00 300 ARG A C 1
ATOM 2327 O O . ARG A 1 300 ? 14.518 -3.413 -23.039 1.00 87.00 300 ARG A O 1
ATOM 2334 N N . SER A 1 301 ? 12.671 -2.110 -23.066 1.00 89.94 301 SER A N 1
ATOM 2335 C CA . SER A 1 301 ? 11.812 -3.024 -22.321 1.00 89.94 301 SER A CA 1
ATOM 2336 C C . SER A 1 301 ? 10.621 -3.460 -23.179 1.00 89.94 301 SER A C 1
ATOM 2338 O O . SER A 1 301 ? 10.395 -2.940 -24.279 1.00 89.94 301 SER A O 1
ATOM 2340 N N . GLY A 1 302 ? 9.905 -4.465 -22.699 1.00 91.50 302 GLY A N 1
ATOM 2341 C CA . GLY A 1 302 ? 8.642 -4.926 -23.250 1.00 91.50 302 GLY A CA 1
ATOM 2342 C C . GLY A 1 302 ? 7.703 -5.358 -22.132 1.00 91.50 302 GLY A C 1
ATOM 2343 O O . GLY A 1 302 ? 8.131 -5.562 -20.995 1.00 91.50 302 GLY A O 1
ATOM 2344 N N . VAL A 1 303 ? 6.426 -5.501 -22.470 1.00 94.69 303 VAL A N 1
ATOM 2345 C CA . VAL A 1 303 ? 5.414 -6.098 -21.597 1.00 94.69 303 VAL A CA 1
ATOM 2346 C C . VAL A 1 303 ? 4.974 -7.408 -22.221 1.00 94.69 303 VAL A C 1
ATOM 2348 O O . VAL A 1 303 ? 4.593 -7.454 -23.394 1.00 94.69 303 VAL A O 1
ATOM 2351 N N . CYS A 1 304 ? 5.031 -8.459 -21.424 1.00 96.31 304 CYS A N 1
ATOM 2352 C CA . CYS A 1 304 ? 4.613 -9.808 -21.760 1.00 96.31 304 CYS A CA 1
ATOM 2353 C C . CYS A 1 304 ? 3.340 -10.179 -20.995 1.00 96.31 304 CYS A C 1
ATOM 2355 O O . CYS A 1 304 ? 2.950 -9.483 -20.057 1.00 96.31 304 CYS A O 1
ATOM 2357 N N . TYR A 1 305 ? 2.692 -11.267 -21.407 1.00 97.88 305 TYR A N 1
ATOM 2358 C CA . TYR A 1 305 ? 1.395 -11.680 -20.876 1.00 97.88 305 TYR A CA 1
ATOM 2359 C C . TYR A 1 305 ? 1.371 -13.148 -20.434 1.00 97.88 305 TYR A C 1
ATOM 2361 O O . TYR A 1 305 ? 1.844 -14.032 -21.150 1.00 97.88 305 TYR A O 1
ATOM 2369 N N . ALA A 1 306 ? 0.797 -13.414 -19.264 1.00 98.44 306 ALA A N 1
ATOM 2370 C CA . ALA A 1 306 ? 0.578 -14.757 -18.736 1.00 98.44 306 ALA A CA 1
ATOM 2371 C C . ALA A 1 306 ? -0.828 -14.897 -18.143 1.00 98.44 306 ALA A C 1
ATOM 2373 O O . ALA A 1 306 ? -1.426 -13.919 -17.687 1.00 98.44 306 ALA A O 1
ATOM 2374 N N . THR A 1 307 ? -1.339 -16.125 -18.111 1.00 98.62 307 THR A N 1
ATOM 2375 C CA . THR A 1 307 ? -2.661 -16.453 -17.561 1.00 98.62 307 THR A CA 1
ATOM 2376 C C . THR A 1 307 ? -2.597 -17.600 -16.574 1.00 98.62 307 THR A C 1
ATOM 2378 O O . THR A 1 307 ? -1.707 -18.440 -16.649 1.00 98.62 307 THR A O 1
ATOM 2381 N N . SER A 1 308 ? -3.560 -17.672 -15.663 1.00 98.75 308 SER A N 1
ATOM 2382 C CA . SER A 1 308 ? -3.695 -18.797 -14.740 1.00 98.75 308 SER A CA 1
ATOM 2383 C C . SER A 1 308 ? -5.157 -19.031 -14.379 1.00 98.75 308 SER A C 1
ATOM 2385 O O . SER A 1 308 ? -5.915 -18.079 -14.214 1.00 98.75 308 SER A O 1
ATOM 2387 N N . LYS A 1 309 ? -5.570 -20.294 -14.236 1.00 98.19 309 LYS A N 1
ATOM 2388 C CA . LYS A 1 309 ? -6.930 -20.642 -13.781 1.00 98.19 309 LYS A CA 1
ATOM 2389 C C . LYS A 1 309 ? -7.064 -20.612 -12.259 1.00 98.19 309 LYS A C 1
ATOM 2391 O O . LYS A 1 309 ? -8.126 -20.290 -11.744 1.00 98.19 309 LYS A O 1
ATOM 2396 N N . ASP A 1 310 ? -5.991 -20.935 -11.543 1.00 95.94 310 ASP A N 1
ATOM 2397 C CA . ASP A 1 310 ? -5.976 -21.061 -10.081 1.00 95.94 310 ASP A CA 1
ATOM 2398 C C . ASP A 1 310 ? -5.168 -19.955 -9.384 1.00 95.94 310 ASP A C 1
ATOM 2400 O O . ASP A 1 310 ? -5.203 -19.836 -8.157 1.00 95.94 310 ASP A O 1
ATOM 2404 N N . GLY A 1 311 ? -4.457 -19.130 -10.156 1.00 97.19 311 GLY A N 1
ATOM 2405 C CA . GLY A 1 311 ? -3.569 -18.067 -9.697 1.00 97.19 311 GLY A CA 1
ATOM 2406 C C . GLY A 1 311 ? -2.228 -18.567 -9.152 1.00 97.19 311 GLY A C 1
ATOM 2407 O O . GLY A 1 311 ? -1.495 -17.771 -8.559 1.00 97.19 311 GLY A O 1
ATOM 2408 N N . ILE A 1 312 ? -1.911 -19.852 -9.329 1.00 98.00 312 ILE A N 1
ATOM 2409 C CA . ILE A 1 312 ? -0.695 -20.522 -8.846 1.00 98.00 312 ILE A CA 1
ATOM 2410 C C . ILE A 1 312 ? 0.114 -21.070 -10.019 1.00 98.00 312 ILE A C 1
ATOM 2412 O O . ILE A 1 312 ? 1.306 -20.791 -10.111 1.00 98.00 312 ILE A O 1
ATOM 2416 N N . HIS A 1 313 ? -0.529 -21.784 -10.941 1.00 97.81 313 HIS A N 1
ATOM 2417 C CA . HIS A 1 313 ? 0.110 -22.334 -12.133 1.00 97.81 313 HIS A CA 1
ATOM 2418 C C . HIS A 1 313 ? -0.146 -21.415 -13.321 1.00 97.81 313 HIS A C 1
ATOM 2420 O O . HIS A 1 313 ? -1.297 -21.191 -13.704 1.00 97.81 313 HIS A O 1
ATOM 2426 N N . TRP A 1 314 ? 0.923 -20.861 -13.887 1.00 98.44 314 TRP A N 1
ATOM 2427 C CA . TRP A 1 314 ? 0.836 -19.833 -14.919 1.00 98.44 314 TRP A CA 1
ATOM 2428 C C . TRP A 1 314 ? 1.285 -20.344 -16.281 1.00 98.44 314 TRP A C 1
ATOM 2430 O O . TRP A 1 314 ? 2.347 -20.945 -16.432 1.00 98.44 314 TRP A O 1
ATOM 2440 N N . GLU A 1 315 ? 0.485 -20.030 -17.289 1.00 98.31 315 GLU A N 1
ATOM 2441 C CA . GLU A 1 315 ? 0.757 -20.285 -18.692 1.00 98.31 315 GLU A CA 1
ATOM 2442 C C . GLU A 1 315 ? 1.260 -18.999 -19.355 1.00 98.31 315 GLU A C 1
ATOM 2444 O O . GLU A 1 315 ? 0.672 -17.927 -19.201 1.00 98.31 315 GLU A O 1
ATOM 2449 N N . LYS A 1 316 ? 2.355 -19.107 -20.113 1.00 97.75 316 LYS A N 1
ATOM 2450 C CA . LYS A 1 316 ? 2.913 -18.032 -20.947 1.00 97.75 316 LYS A CA 1
ATOM 2451 C C . LYS A 1 316 ? 2.579 -18.333 -22.419 1.00 97.75 316 LYS A C 1
ATOM 2453 O O . LYS A 1 316 ? 3.385 -18.991 -23.085 1.00 97.75 316 LYS A O 1
ATOM 2458 N N . PRO A 1 317 ? 1.391 -17.945 -22.923 1.00 97.25 317 PRO A N 1
ATOM 2459 C CA . PRO A 1 317 ? 0.912 -18.363 -24.241 1.00 97.25 317 PRO A CA 1
ATOM 2460 C C . PRO A 1 317 ? 1.719 -17.723 -25.371 1.00 97.25 317 PRO A C 1
ATOM 2462 O O . PRO A 1 317 ? 2.073 -16.556 -25.299 1.00 97.25 317 PRO A O 1
ATOM 2465 N N . THR A 1 318 ? 1.961 -18.444 -26.466 1.00 97.62 318 THR A N 1
ATOM 2466 C CA . THR A 1 318 ? 2.520 -17.817 -27.675 1.00 97.62 318 THR A CA 1
ATOM 2467 C C . THR A 1 318 ? 1.432 -17.000 -28.373 1.00 97.62 318 THR A C 1
ATOM 2469 O O . THR A 1 318 ? 0.481 -17.576 -28.890 1.00 97.62 318 THR A O 1
ATOM 2472 N N . LEU A 1 319 ? 1.570 -15.673 -28.385 1.00 97.69 319 LEU A N 1
ATOM 2473 C CA . LEU A 1 319 ? 0.556 -14.738 -28.883 1.00 97.69 319 LEU A CA 1
ATOM 2474 C C . LEU A 1 319 ? 0.771 -14.297 -30.336 1.00 97.69 319 LEU A C 1
ATOM 2476 O O . LEU A 1 319 ? -0.197 -13.975 -31.013 1.00 97.69 319 LEU A O 1
ATOM 2480 N N . GLY A 1 320 ? 2.010 -14.234 -30.834 1.00 97.06 320 GLY A N 1
ATOM 2481 C CA . GLY A 1 320 ? 2.250 -13.841 -32.234 1.00 97.06 320 GLY A CA 1
ATOM 2482 C C . GLY A 1 320 ? 2.220 -12.333 -32.532 1.00 97.06 320 GLY A C 1
ATOM 2483 O O . GLY A 1 320 ? 2.463 -11.931 -33.674 1.00 97.06 320 GLY A O 1
ATOM 2484 N N . ILE A 1 321 ? 1.934 -11.493 -31.532 1.00 96.50 321 ILE A N 1
ATOM 2485 C CA . ILE A 1 321 ? 1.575 -10.075 -31.721 1.00 96.50 321 ILE A CA 1
ATOM 2486 C C . ILE A 1 321 ? 2.791 -9.215 -32.086 1.00 96.50 321 ILE A C 1
ATOM 2488 O O . ILE A 1 321 ? 2.762 -8.473 -33.071 1.00 96.50 321 ILE A O 1
ATOM 2492 N N . ILE A 1 322 ? 3.882 -9.333 -31.326 1.00 94.44 322 ILE A N 1
ATOM 2493 C CA . ILE A 1 322 ? 5.104 -8.550 -31.531 1.00 94.44 322 ILE A CA 1
ATOM 2494 C C . ILE A 1 322 ? 6.207 -9.447 -32.092 1.00 94.44 322 ILE A C 1
ATOM 2496 O O . ILE A 1 322 ? 6.525 -10.495 -31.539 1.00 94.44 322 ILE A O 1
ATOM 2500 N N . GLU A 1 323 ? 6.841 -9.023 -33.182 1.00 94.69 323 GLU A N 1
ATOM 2501 C CA . GLU A 1 323 ? 8.055 -9.674 -33.675 1.00 94.69 323 GLU A CA 1
ATOM 2502 C C . GLU A 1 323 ? 9.247 -9.308 -32.787 1.00 94.69 323 GLU A C 1
ATOM 2504 O O . GLU A 1 323 ? 9.480 -8.126 -32.530 1.00 94.69 323 GLU A O 1
ATOM 2509 N N . PHE A 1 324 ? 10.013 -10.298 -32.330 1.00 91.56 324 PHE A N 1
ATOM 2510 C CA . PHE A 1 324 ? 11.217 -10.131 -31.520 1.00 91.56 324 PHE A CA 1
ATOM 2511 C C . PHE A 1 324 ? 12.299 -11.113 -31.982 1.00 91.56 324 PHE A C 1
ATOM 2513 O O . PHE A 1 324 ? 12.043 -12.309 -32.087 1.00 91.56 324 PHE A O 1
ATOM 2520 N N . GLN A 1 325 ? 13.501 -10.600 -32.277 1.00 89.38 325 GLN A N 1
ATOM 2521 C CA . GLN A 1 325 ? 14.643 -11.391 -32.767 1.00 89.38 325 GLN A CA 1
ATOM 2522 C C . GLN A 1 325 ? 14.284 -12.319 -33.950 1.00 89.38 325 GLN A C 1
ATOM 2524 O O . GLN A 1 325 ? 14.626 -13.496 -33.958 1.00 89.38 325 GLN A O 1
ATOM 2529 N N . GLY A 1 326 ? 13.550 -11.793 -34.939 1.00 93.00 326 GLY A N 1
ATOM 2530 C CA . GLY A 1 326 ? 13.153 -12.538 -36.141 1.00 93.00 326 GLY A CA 1
ATOM 2531 C C . GLY A 1 326 ? 12.033 -13.564 -35.933 1.00 93.00 326 GLY A C 1
ATOM 2532 O O . GLY A 1 326 ? 11.743 -14.342 -36.837 1.00 93.00 326 GLY A O 1
ATOM 2533 N N . SER A 1 327 ? 11.387 -13.593 -34.761 1.00 95.12 327 SER A N 1
ATOM 2534 C CA . SER A 1 327 ? 10.297 -14.526 -34.464 1.00 95.12 327 SER A CA 1
ATOM 2535 C C . SER A 1 327 ? 9.110 -13.841 -33.794 1.00 95.12 327 SER A C 1
ATOM 2537 O O . SER A 1 327 ? 9.250 -12.997 -32.909 1.00 95.12 327 SER A O 1
ATOM 2539 N N . ARG A 1 328 ? 7.902 -14.264 -34.173 1.00 96.62 328 ARG A N 1
ATOM 2540 C CA . ARG A 1 328 ? 6.646 -13.915 -33.488 1.00 96.62 328 ARG A CA 1
ATOM 2541 C C . ARG A 1 328 ? 6.239 -14.952 -32.436 1.00 96.62 328 ARG A C 1
ATOM 2543 O O . ARG A 1 328 ? 5.243 -14.764 -31.751 1.00 96.62 328 ARG A O 1
ATOM 2550 N N . LYS A 1 329 ? 7.003 -16.039 -32.267 1.00 96.88 329 LYS A N 1
ATOM 2551 C CA . LYS A 1 329 ? 6.716 -17.099 -31.283 1.00 96.88 329 LYS A CA 1
ATOM 2552 C C . LYS A 1 329 ? 7.068 -16.651 -29.855 1.00 96.88 329 LYS A C 1
ATOM 2554 O O . LYS A 1 329 ? 8.030 -17.134 -29.267 1.00 96.88 329 LYS A O 1
ATOM 2559 N N . ASN A 1 330 ? 6.327 -15.673 -29.339 1.00 96.69 330 ASN A N 1
ATOM 2560 C CA . ASN A 1 330 ? 6.472 -15.084 -28.010 1.00 96.69 330 ASN A CA 1
ATOM 2561 C C . ASN A 1 330 ? 5.118 -14.561 -27.490 1.00 96.69 330 ASN A C 1
ATOM 2563 O O . ASN A 1 330 ? 4.119 -14.601 -28.210 1.00 96.69 330 ASN A O 1
ATOM 2567 N N . ASN A 1 331 ? 5.093 -14.064 -26.252 1.00 97.00 331 ASN A N 1
ATOM 2568 C CA . ASN A 1 331 ? 3.897 -13.546 -25.577 1.00 97.00 331 ASN A CA 1
ATOM 2569 C C . ASN A 1 331 ? 3.930 -12.026 -25.322 1.00 97.00 331 ASN A C 1
ATOM 2571 O O . ASN A 1 331 ? 3.275 -11.532 -24.402 1.00 97.00 331 ASN A O 1
ATOM 2575 N N . MET A 1 332 ? 4.743 -11.286 -26.077 1.00 96.19 332 MET A N 1
ATOM 2576 C CA . MET A 1 332 ? 4.900 -9.846 -25.895 1.00 96.19 332 MET A CA 1
ATOM 2577 C C . MET A 1 332 ? 3.707 -9.099 -26.496 1.00 96.19 332 MET A C 1
ATOM 2579 O O . MET A 1 332 ? 3.322 -9.352 -27.637 1.00 96.19 332 MET A O 1
ATOM 2583 N N . VAL A 1 333 ? 3.151 -8.161 -25.728 1.00 96.19 333 VAL A N 1
ATOM 2584 C CA . VAL A 1 333 ? 1.966 -7.365 -26.095 1.00 96.19 333 VAL A CA 1
ATOM 2585 C C . VAL A 1 333 ? 2.286 -5.884 -26.301 1.00 96.19 333 VAL A C 1
ATOM 2587 O O . VAL A 1 333 ? 1.574 -5.196 -27.024 1.00 96.19 333 VAL A O 1
ATOM 2590 N N . LEU A 1 334 ? 3.378 -5.382 -25.711 1.00 91.94 334 LEU A N 1
ATOM 2591 C CA . LEU A 1 334 ? 3.826 -3.994 -25.864 1.00 91.94 334 LEU A CA 1
ATOM 2592 C C . LEU A 1 334 ? 5.350 -3.893 -25.906 1.00 91.94 334 LEU A C 1
ATOM 2594 O O . LEU A 1 334 ? 6.053 -4.543 -25.132 1.00 91.94 334 LEU A O 1
ATOM 2598 N N . ARG A 1 335 ? 5.861 -2.992 -26.752 1.00 88.69 335 ARG A N 1
ATOM 2599 C CA . ARG A 1 335 ? 7.235 -2.475 -26.669 1.00 88.69 335 ARG A CA 1
ATOM 2600 C C . ARG A 1 335 ? 7.200 -1.154 -25.917 1.00 88.69 335 ARG A C 1
ATOM 2602 O O . ARG A 1 335 ? 6.945 -0.104 -26.500 1.00 88.69 335 ARG A O 1
ATOM 2609 N N . ALA A 1 336 ? 7.422 -1.240 -24.619 1.00 82.44 336 ALA A N 1
ATOM 2610 C CA . ALA A 1 336 ? 7.258 -0.146 -23.683 1.00 82.44 336 ALA A CA 1
ATOM 2611 C C . ALA A 1 336 ? 8.426 -0.140 -22.696 1.00 82.44 336 ALA A C 1
ATOM 2613 O O . ALA A 1 336 ? 9.007 -1.182 -22.426 1.00 82.44 336 ALA A O 1
ATOM 2614 N N . ALA A 1 337 ? 8.797 1.026 -22.185 1.00 78.94 337 ALA A N 1
ATOM 2615 C CA . ALA A 1 337 ? 9.657 1.204 -21.034 1.00 78.94 337 ALA A CA 1
ATOM 2616 C C . ALA A 1 337 ? 9.096 0.497 -19.790 1.00 78.94 337 ALA A C 1
ATOM 2618 O O . ALA A 1 337 ? 7.940 0.090 -19.722 1.00 78.94 337 ALA A O 1
ATOM 2619 N N . HIS A 1 338 ? 9.982 0.293 -18.827 1.00 85.44 338 HIS A N 1
ATOM 2620 C CA . HIS A 1 338 ? 9.738 -0.507 -17.635 1.00 85.44 338 HIS A CA 1
ATOM 2621 C C . HIS A 1 338 ? 8.775 0.208 -16.669 1.00 85.44 338 HIS A C 1
ATOM 2623 O O . HIS A 1 338 ? 8.800 1.435 -16.591 1.00 85.44 338 HIS A O 1
ATOM 2629 N N . GLY A 1 339 ? 7.927 -0.541 -15.953 1.00 88.19 339 GLY A N 1
ATOM 2630 C CA . GLY A 1 339 ? 6.979 0.039 -14.987 1.00 88.19 339 GLY A CA 1
ATOM 2631 C C . GLY A 1 339 ? 5.559 0.290 -15.507 1.00 88.19 339 GLY A C 1
ATOM 2632 O O . GLY A 1 339 ? 4.812 1.065 -14.908 1.00 88.19 339 GLY A O 1
ATOM 2633 N N . VAL A 1 340 ? 5.168 -0.362 -16.609 1.00 92.19 340 VAL A N 1
ATOM 2634 C CA . VAL A 1 340 ? 3.809 -0.246 -17.163 1.00 92.19 340 VAL A CA 1
ATOM 2635 C C . VAL A 1 340 ? 2.767 -0.773 -16.173 1.00 92.19 340 VAL A C 1
ATOM 2637 O O . VAL A 1 340 ? 2.815 -1.936 -15.768 1.00 92.19 340 VAL A O 1
ATOM 2640 N N . GLY A 1 341 ? 1.798 0.074 -15.827 1.00 94.12 341 GLY A N 1
ATOM 2641 C CA . GLY A 1 341 ? 0.608 -0.317 -15.071 1.00 94.12 341 GLY A CA 1
ATOM 2642 C C . GLY A 1 341 ? -0.552 -0.611 -16.013 1.00 94.12 341 GLY A C 1
ATOM 2643 O O . GLY A 1 341 ? -0.855 0.224 -16.861 1.00 94.12 341 GLY A O 1
ATOM 2644 N N . VAL A 1 342 ? -1.196 -1.771 -15.872 1.00 96.06 342 VAL A N 1
ATOM 2645 C CA . VAL A 1 342 ? -2.345 -2.202 -16.687 1.00 96.06 342 VAL A CA 1
ATOM 2646 C C . VAL A 1 342 ? -3.571 -2.393 -15.801 1.00 96.06 342 VAL A C 1
ATOM 2648 O O . VAL A 1 342 ? -3.484 -3.035 -14.756 1.00 96.06 342 VAL A O 1
ATOM 2651 N N . ILE A 1 343 ? -4.723 -1.891 -16.250 1.00 96.56 343 ILE A N 1
ATOM 2652 C CA . ILE A 1 343 ? -6.025 -2.134 -15.619 1.00 96.56 343 ILE A CA 1
ATOM 2653 C C . ILE A 1 343 ? -7.055 -2.643 -16.623 1.00 96.56 343 ILE A C 1
ATOM 2655 O O . ILE A 1 343 ? -7.048 -2.243 -17.790 1.00 96.56 343 ILE A O 1
ATOM 2659 N N . LYS A 1 344 ? -7.984 -3.472 -16.135 1.00 96.00 344 LYS A N 1
ATOM 2660 C CA . LYS A 1 344 ? -9.304 -3.653 -16.747 1.00 96.00 344 LYS A CA 1
ATOM 2661 C C . LYS A 1 344 ? -10.241 -2.640 -16.104 1.00 96.00 344 LYS A C 1
ATOM 2663 O O . LYS A 1 344 ? -10.497 -2.704 -14.904 1.00 96.00 344 LYS A O 1
ATOM 2668 N N . ASP A 1 345 ? -10.720 -1.695 -16.891 1.00 95.06 345 ASP A N 1
ATOM 2669 C CA . ASP A 1 345 ? -11.621 -0.657 -16.429 1.00 95.06 345 ASP A CA 1
ATOM 2670 C C . ASP A 1 345 ? -13.075 -1.078 -16.656 1.00 95.06 345 ASP A C 1
ATOM 2672 O O . ASP A 1 345 ? -13.572 -1.092 -17.783 1.00 95.06 345 ASP A O 1
ATOM 2676 N N . LEU A 1 346 ? -13.761 -1.437 -15.572 1.00 90.75 346 LEU A N 1
ATOM 2677 C CA . LEU A 1 346 ? -15.174 -1.821 -15.600 1.00 90.75 346 LEU A CA 1
ATOM 2678 C C . LEU A 1 346 ? -16.122 -0.611 -15.649 1.00 90.75 346 LEU A C 1
ATOM 2680 O O . LEU A 1 346 ? -17.302 -0.785 -15.934 1.00 90.75 346 LEU A O 1
ATOM 2684 N N . HIS A 1 347 ? -15.625 0.604 -15.393 1.00 90.44 347 HIS A N 1
ATOM 2685 C CA . HIS A 1 347 ? -16.402 1.835 -15.534 1.00 90.44 347 HIS A CA 1
ATOM 2686 C C . HIS A 1 347 ? -16.487 2.297 -16.995 1.00 90.44 347 HIS A C 1
ATOM 2688 O O . HIS A 1 347 ? -17.485 2.894 -17.396 1.00 90.44 347 HIS A O 1
ATOM 2694 N N . GLU A 1 348 ? -15.459 2.008 -17.797 1.00 92.50 348 GLU A N 1
ATOM 2695 C CA . GLU A 1 348 ? -15.410 2.392 -19.205 1.00 92.50 348 GLU A CA 1
ATOM 2696 C C . GLU A 1 348 ? -16.608 1.842 -20.001 1.00 92.50 348 GLU A C 1
ATOM 2698 O O . GLU A 1 348 ? -16.977 0.666 -19.902 1.00 92.50 348 GLU A O 1
ATOM 2703 N N . THR A 1 349 ? -17.192 2.701 -20.834 1.00 93.00 349 THR A N 1
ATOM 2704 C CA . THR A 1 349 ? -18.349 2.364 -21.676 1.00 93.00 349 THR A CA 1
ATOM 2705 C C . THR A 1 349 ? -17.946 2.067 -23.116 1.00 93.00 349 THR A C 1
ATOM 2707 O O . THR A 1 349 ? -18.617 1.272 -23.770 1.00 93.00 349 THR A O 1
ATOM 2710 N N . ASP A 1 350 ? -16.832 2.624 -23.607 1.00 93.62 350 ASP A N 1
ATOM 2711 C CA . ASP A 1 350 ? -16.271 2.264 -24.910 1.00 93.62 350 ASP A CA 1
ATOM 2712 C C . ASP A 1 350 ? -15.517 0.924 -24.801 1.00 93.62 350 ASP A C 1
ATOM 2714 O O . ASP A 1 350 ? -14.422 0.878 -24.226 1.00 93.62 350 ASP A O 1
ATOM 2718 N N . PRO A 1 351 ? -16.029 -0.179 -25.383 1.00 92.12 351 PRO A N 1
ATOM 2719 C CA . PRO A 1 351 ? -15.390 -1.489 -25.271 1.00 92.12 351 PRO A CA 1
ATOM 2720 C C . PRO A 1 351 ? -13.977 -1.518 -25.869 1.00 92.12 351 PRO A C 1
ATOM 2722 O O . PRO A 1 351 ? -13.166 -2.349 -25.471 1.00 92.12 351 PRO A O 1
ATOM 2725 N N . ARG A 1 352 ? -13.628 -0.584 -26.765 1.00 93.31 352 ARG A N 1
ATOM 2726 C CA . ARG A 1 352 ? -12.272 -0.466 -27.336 1.00 93.31 352 ARG A CA 1
ATOM 2727 C C . ARG A 1 352 ? -11.244 0.064 -26.334 1.00 93.31 352 ARG A C 1
ATOM 2729 O O . ARG A 1 352 ? -10.047 0.016 -26.603 1.00 93.31 352 ARG A O 1
ATOM 2736 N N . LYS A 1 353 ? -11.706 0.590 -25.198 1.00 93.88 353 LYS A N 1
ATOM 2737 C CA . LYS A 1 353 ? -10.888 1.155 -24.121 1.00 93.88 353 LYS A CA 1
ATOM 2738 C C . LYS A 1 353 ? -11.025 0.378 -22.809 1.00 93.88 353 LYS A C 1
ATOM 2740 O O . LYS A 1 353 ? -10.619 0.899 -21.766 1.00 93.88 353 LYS A O 1
ATOM 2745 N N . ARG A 1 354 ? -11.595 -0.836 -22.859 1.00 94.38 354 ARG A N 1
ATOM 2746 C CA . ARG A 1 354 ? -11.855 -1.713 -21.704 1.00 94.38 354 ARG A CA 1
ATOM 2747 C C . ARG A 1 354 ? -10.600 -1.977 -20.878 1.00 94.38 354 ARG A C 1
ATOM 2749 O O . ARG A 1 354 ? -10.675 -2.050 -19.657 1.00 94.38 354 ARG A O 1
ATOM 2756 N N . TYR A 1 355 ? -9.456 -2.093 -21.536 1.00 96.38 355 TYR A N 1
ATOM 2757 C CA . TYR A 1 355 ? -8.149 -2.151 -20.904 1.00 96.38 355 TYR A CA 1
ATOM 2758 C C . TYR A 1 355 ? -7.404 -0.847 -21.144 1.00 96.38 355 TYR A C 1
ATOM 2760 O O . TYR A 1 355 ? -7.447 -0.268 -22.236 1.00 96.38 355 TYR A O 1
ATOM 2768 N N . LYS A 1 356 ? -6.702 -0.397 -20.107 1.00 95.94 356 LYS A N 1
ATOM 2769 C CA . LYS A 1 356 ? -5.891 0.817 -20.143 1.00 95.94 356 LYS A CA 1
ATOM 2770 C C . LYS A 1 356 ? -4.508 0.529 -19.590 1.00 95.94 356 LYS A C 1
ATOM 2772 O O . LYS A 1 356 ? -4.379 -0.262 -18.655 1.00 95.94 356 LYS A O 1
ATOM 2777 N N . ALA A 1 357 ? -3.493 1.184 -20.141 1.00 94.62 357 ALA A N 1
ATOM 2778 C CA . ALA A 1 357 ? -2.141 1.115 -19.607 1.00 94.62 357 ALA A CA 1
ATOM 2779 C C . ALA A 1 357 ? -1.514 2.502 -19.458 1.00 94.62 357 ALA A C 1
ATOM 2781 O O . ALA A 1 357 ? -1.674 3.345 -20.341 1.00 94.62 357 ALA A O 1
ATOM 2782 N N . ILE A 1 358 ? -0.782 2.710 -18.361 1.00 92.25 358 ILE A N 1
ATOM 2783 C CA . ILE A 1 358 ? 0.104 3.860 -18.146 1.00 92.25 358 ILE A CA 1
ATOM 2784 C C . ILE A 1 358 ? 1.529 3.406 -18.422 1.00 92.25 358 ILE A C 1
ATOM 2786 O O . ILE A 1 358 ? 2.014 2.455 -17.811 1.00 92.25 358 ILE A O 1
ATOM 2790 N N . HIS A 1 359 ? 2.192 4.085 -19.347 1.00 86.75 359 HIS A N 1
ATOM 2791 C CA . HIS A 1 359 ? 3.510 3.723 -19.831 1.00 86.75 359 HIS A CA 1
ATOM 2792 C C . HIS A 1 359 ? 4.494 4.885 -19.625 1.00 86.75 359 HIS A C 1
ATOM 2794 O O . HIS A 1 359 ? 4.449 5.863 -20.373 1.00 86.75 359 HIS A O 1
ATOM 2800 N N . PRO A 1 360 ? 5.404 4.795 -18.641 1.00 79.31 360 PRO A N 1
ATOM 2801 C CA . PRO A 1 360 ? 6.353 5.867 -18.364 1.00 79.31 360 PRO A CA 1
ATOM 2802 C C . PRO A 1 360 ? 7.519 5.847 -19.362 1.00 79.31 360 PRO A C 1
ATOM 2804 O O . PRO A 1 360 ? 8.263 4.877 -19.441 1.00 79.31 360 PRO A O 1
ATOM 2807 N N . HIS A 1 361 ? 7.759 6.937 -20.080 1.00 73.31 361 HIS A N 1
ATOM 2808 C CA . HIS A 1 361 ? 8.985 7.164 -20.847 1.00 73.31 361 HIS A CA 1
ATOM 2809 C C . HIS A 1 361 ? 9.918 8.142 -20.121 1.00 73.31 361 HIS A C 1
ATOM 2811 O O . HIS A 1 361 ? 9.534 8.842 -19.187 1.00 73.31 361 HIS A O 1
ATOM 2817 N N . ARG A 1 362 ? 11.180 8.236 -20.565 1.00 65.50 362 ARG A N 1
ATOM 2818 C CA . ARG A 1 362 ? 12.057 9.323 -20.105 1.00 65.50 362 ARG A CA 1
ATOM 2819 C C . ARG A 1 362 ? 11.491 10.658 -20.597 1.00 65.50 362 ARG A C 1
ATOM 2821 O O . ARG A 1 362 ? 11.483 10.916 -21.798 1.00 65.50 362 ARG A O 1
ATOM 2828 N N . GLY A 1 363 ? 11.031 11.488 -19.664 1.00 65.81 363 GLY A N 1
ATOM 2829 C CA . GLY A 1 363 ? 10.546 12.847 -19.926 1.00 65.81 363 GLY A CA 1
ATOM 2830 C C . GLY A 1 363 ? 9.077 12.977 -20.349 1.00 65.81 363 GLY A C 1
ATOM 2831 O O . GLY A 1 363 ? 8.619 14.101 -20.510 1.00 65.81 363 GLY A O 1
ATOM 2832 N N . HIS A 1 364 ? 8.335 11.880 -20.519 1.00 74.88 364 HIS A N 1
ATOM 2833 C CA . HIS A 1 364 ? 6.881 11.899 -20.740 1.00 74.88 364 HIS A CA 1
ATOM 2834 C C . HIS A 1 364 ? 6.258 10.560 -20.340 1.00 74.88 364 HIS A C 1
ATOM 2836 O O . HIS A 1 364 ? 6.959 9.561 -20.260 1.00 74.88 364 HIS A O 1
ATOM 2842 N N . THR A 1 365 ? 4.946 10.510 -20.144 1.00 85.00 365 THR A N 1
ATOM 2843 C CA . THR A 1 365 ? 4.200 9.267 -19.903 1.00 85.00 365 THR A CA 1
ATOM 2844 C C . THR A 1 365 ? 3.126 9.126 -20.976 1.00 85.00 365 THR A C 1
ATOM 2846 O O . THR A 1 365 ? 2.404 10.086 -21.242 1.00 85.00 365 THR A O 1
ATOM 2849 N N . ASP A 1 366 ? 3.024 7.949 -21.593 1.00 87.44 366 ASP A N 1
ATOM 2850 C CA . ASP A 1 366 ? 1.957 7.608 -22.532 1.00 87.44 366 ASP A CA 1
ATOM 2851 C C . ASP A 1 366 ? 0.802 6.904 -21.829 1.00 87.44 366 ASP A C 1
ATOM 2853 O O . ASP A 1 366 ? 0.992 6.196 -20.836 1.00 87.44 366 ASP A O 1
ATOM 2857 N N . VAL A 1 367 ? -0.375 6.978 -22.447 1.00 91.94 367 VAL A N 1
ATOM 2858 C CA . VAL A 1 367 ? -1.482 6.069 -22.149 1.00 91.94 367 VAL A CA 1
ATOM 2859 C C . VAL A 1 367 ? -1.861 5.246 -23.368 1.00 91.94 367 VAL A C 1
ATOM 2861 O O . VAL A 1 367 ? -1.799 5.734 -24.501 1.00 91.94 367 VAL A O 1
ATOM 2864 N N . TRP A 1 368 ? -2.263 4.002 -23.121 1.00 92.88 368 TRP A N 1
ATOM 2865 C CA . TRP A 1 368 ? -2.701 3.059 -24.144 1.00 92.88 368 TRP A CA 1
ATOM 2866 C C . TRP A 1 368 ? -4.090 2.523 -23.836 1.00 92.88 368 TRP A C 1
ATOM 2868 O O . TRP A 1 368 ? -4.446 2.338 -22.673 1.00 92.88 368 TRP A O 1
ATOM 2878 N N . PHE A 1 369 ? -4.838 2.222 -24.894 1.00 94.75 369 PHE A N 1
ATOM 2879 C CA . PHE A 1 369 ? -6.157 1.603 -24.825 1.00 94.75 369 PHE A CA 1
ATOM 2880 C C . PHE A 1 369 ? -6.183 0.297 -25.615 1.00 94.75 369 PHE A C 1
ATOM 2882 O O . PHE A 1 369 ? -5.539 0.183 -26.665 1.00 94.75 369 PHE A O 1
ATOM 2889 N N . SER A 1 370 ? -6.937 -0.670 -25.103 1.00 95.50 370 SER A N 1
ATOM 2890 C CA . SER A 1 370 ? -7.144 -1.971 -25.728 1.00 95.50 370 SER A CA 1
ATOM 2891 C C . SER A 1 370 ? -8.529 -2.525 -25.381 1.00 95.50 370 SER A C 1
ATOM 2893 O O . SER A 1 370 ? -9.065 -2.257 -24.305 1.00 95.50 370 SER A O 1
ATOM 2895 N N . SER A 1 371 ? -9.111 -3.310 -26.288 1.00 94.94 371 SER A N 1
ATOM 2896 C CA . SER A 1 371 ? -10.351 -4.053 -26.039 1.00 94.94 371 SER A CA 1
ATOM 2897 C C . SER A 1 371 ? -10.129 -5.357 -25.275 1.00 94.94 371 SER A C 1
ATOM 2899 O O . SER A 1 371 ? -11.019 -5.789 -24.551 1.00 94.94 371 SER A O 1
ATOM 2901 N N . ASP A 1 372 ? -8.956 -5.975 -25.422 1.00 94.38 372 ASP A N 1
ATOM 2902 C CA . ASP A 1 372 ? -8.645 -7.323 -24.922 1.00 94.38 372 ASP A CA 1
ATOM 2903 C C . ASP A 1 372 ? -7.432 -7.366 -23.972 1.00 94.38 372 ASP A C 1
ATOM 2905 O O . ASP A 1 372 ? -7.146 -8.397 -23.366 1.00 94.38 372 ASP A O 1
ATOM 2909 N N . GLY A 1 373 ? -6.715 -6.247 -23.828 1.00 95.50 373 GLY A N 1
ATOM 2910 C CA . GLY A 1 373 ? -5.487 -6.145 -23.040 1.00 95.50 373 GLY A CA 1
ATOM 2911 C C . GLY A 1 373 ? -4.262 -6.761 -23.727 1.00 95.50 373 GLY A C 1
ATOM 2912 O O . GLY A 1 373 ? -3.187 -6.819 -23.125 1.00 95.50 373 GLY A O 1
ATOM 2913 N N . LEU A 1 374 ? -4.394 -7.206 -24.978 1.00 96.25 374 LEU A N 1
ATOM 2914 C CA . LEU A 1 374 ? -3.340 -7.835 -25.775 1.00 96.25 374 LEU A CA 1
ATOM 2915 C C . LEU A 1 374 ? -2.956 -6.957 -26.970 1.00 96.25 374 LEU A C 1
ATOM 2917 O O . LEU A 1 374 ? -1.774 -6.730 -27.222 1.00 96.25 374 LEU A O 1
ATOM 2921 N N . ASN A 1 375 ? -3.954 -6.431 -27.679 1.00 94.75 375 ASN A N 1
ATOM 2922 C CA . ASN A 1 375 ? -3.794 -5.583 -28.852 1.00 94.75 375 ASN A CA 1
ATOM 2923 C C . ASN A 1 375 ? -3.958 -4.114 -28.454 1.00 94.75 375 ASN A C 1
ATOM 2925 O O . ASN A 1 375 ? -5.067 -3.631 -28.211 1.00 94.75 375 ASN A O 1
ATOM 2929 N N . TRP A 1 376 ? -2.843 -3.392 -28.377 1.00 92.38 376 TRP A N 1
ATOM 2930 C CA . TRP A 1 376 ? -2.799 -2.006 -27.912 1.00 92.38 376 TRP A CA 1
ATOM 2931 C C . TRP A 1 376 ? -2.677 -1.043 -29.097 1.00 92.38 376 TRP A C 1
ATOM 2933 O O . TRP A 1 376 ? -1.610 -0.906 -29.691 1.00 92.38 376 TRP A O 1
ATOM 2943 N N . ALA A 1 377 ? -3.780 -0.383 -29.459 1.00 70.75 377 ALA A N 1
ATOM 2944 C CA . ALA A 1 377 ? -3.897 0.323 -30.741 1.00 70.75 377 ALA A CA 1
ATOM 2945 C C . ALA A 1 377 ? -3.726 1.852 -30.658 1.00 70.75 377 ALA A C 1
ATOM 2947 O O . ALA A 1 377 ? -3.430 2.487 -31.668 1.00 70.75 377 ALA A O 1
ATOM 2948 N N . GLN A 1 378 ? -3.917 2.473 -29.485 1.00 69.56 378 GLN A N 1
ATOM 2949 C CA . GLN A 1 378 ? -3.987 3.937 -29.375 1.00 69.56 378 GLN A CA 1
ATOM 2950 C C . GLN A 1 378 ? -3.067 4.495 -28.283 1.00 69.56 378 GLN A C 1
ATOM 2952 O O . GLN A 1 378 ? -3.460 4.557 -27.121 1.00 69.56 378 GLN A O 1
ATOM 2957 N N . LYS A 1 379 ? -1.875 4.960 -28.680 1.00 79.50 379 LYS A N 1
ATOM 2958 C CA . LYS A 1 379 ? -0.967 5.765 -27.844 1.00 79.50 379 LYS A CA 1
ATOM 2959 C C . LYS A 1 379 ? -1.449 7.218 -27.784 1.00 79.50 379 LYS A C 1
ATOM 2961 O O . LYS A 1 379 ? -1.708 7.829 -28.823 1.00 79.50 379 LYS A O 1
ATOM 2966 N N . ARG A 1 380 ? -1.544 7.792 -26.583 1.00 82.62 380 ARG A N 1
ATOM 2967 C CA . ARG A 1 380 ? -1.827 9.223 -26.351 1.00 82.62 380 ARG A CA 1
ATOM 2968 C C . ARG A 1 380 ? -0.835 9.813 -25.346 1.00 82.62 380 ARG A C 1
ATOM 2970 O O . ARG A 1 380 ? -0.376 9.107 -24.456 1.00 82.62 380 ARG A O 1
ATOM 2977 N N . LEU A 1 381 ? -0.538 11.107 -25.492 1.00 81.19 381 LEU A N 1
ATOM 2978 C CA . LEU A 1 381 ? 0.399 11.869 -24.657 1.00 81.19 381 LEU A CA 1
ATOM 2979 C C . LEU A 1 381 ? -0.366 12.881 -23.785 1.00 81.19 381 LEU A C 1
ATOM 2981 O O . LEU A 1 381 ? -0.629 13.989 -24.248 1.00 81.19 381 LEU A O 1
ATOM 2985 N N . PRO A 1 382 ? -0.749 12.532 -22.547 1.00 79.94 382 PRO A N 1
ATOM 2986 C CA . PRO A 1 382 ? -1.525 13.415 -21.672 1.00 79.94 382 PRO A CA 1
ATOM 2987 C C . PRO A 1 382 ? -0.730 14.533 -20.970 1.00 79.94 382 PRO A C 1
ATOM 2989 O O . PRO A 1 382 ? -1.320 15.303 -20.220 1.00 79.94 382 PRO A O 1
ATOM 2992 N N . GLY A 1 383 ? 0.598 14.610 -21.134 1.00 72.00 383 GLY A N 1
ATOM 2993 C CA . GLY A 1 383 ? 1.426 15.576 -20.390 1.00 72.00 383 GLY A CA 1
ATOM 2994 C C . GLY A 1 383 ? 1.586 15.240 -18.898 1.00 72.00 383 GLY A C 1
ATOM 2995 O O . GLY A 1 383 ? 1.647 16.133 -18.060 1.00 72.00 383 GLY A O 1
ATOM 2996 N N . LEU A 1 384 ? 1.619 13.946 -18.569 1.00 79.06 384 LEU A N 1
ATOM 2997 C CA . LEU A 1 384 ? 1.814 13.421 -17.217 1.00 79.06 384 LEU A CA 1
ATOM 2998 C C . LEU A 1 384 ? 3.285 13.467 -16.774 1.00 79.06 384 LEU A C 1
ATOM 3000 O O . LEU A 1 384 ? 4.188 13.235 -17.582 1.00 79.06 384 LEU A O 1
ATOM 3004 N N . ASP A 1 385 ? 3.502 13.650 -15.468 1.00 71.25 385 ASP A N 1
ATOM 3005 C CA . ASP A 1 385 ? 4.795 13.372 -14.833 1.00 71.25 385 ASP A CA 1
ATOM 3006 C C . ASP A 1 385 ? 5.180 11.891 -15.012 1.00 71.25 385 ASP A C 1
ATOM 3008 O O . ASP A 1 385 ? 4.333 11.019 -15.240 1.00 71.25 385 ASP A O 1
ATOM 3012 N N . HIS A 1 386 ? 6.480 11.608 -14.931 1.00 74.56 386 HIS A N 1
ATOM 3013 C CA . HIS A 1 386 ? 7.038 10.293 -15.229 1.00 74.56 386 HIS A CA 1
ATOM 3014 C C . HIS A 1 386 ? 7.735 9.677 -14.010 1.00 74.56 386 HIS A C 1
ATOM 3016 O O . HIS A 1 386 ? 8.492 10.349 -13.307 1.00 74.56 386 HIS A O 1
ATOM 3022 N N . GLY A 1 387 ? 7.546 8.368 -13.835 1.00 79.50 387 GLY A N 1
ATOM 3023 C CA . GLY A 1 387 ? 8.346 7.521 -12.957 1.00 79.50 387 GLY A CA 1
ATOM 3024 C C . GLY A 1 387 ? 8.565 6.156 -13.606 1.00 79.50 387 GLY A C 1
ATOM 3025 O O . GLY A 1 387 ? 7.609 5.461 -13.937 1.00 79.50 387 GLY A O 1
ATOM 3026 N N . ASP A 1 388 ? 9.824 5.768 -13.814 1.00 79.69 388 ASP A N 1
ATOM 3027 C CA . ASP A 1 388 ? 10.247 4.447 -14.310 1.00 79.69 388 ASP A CA 1
ATOM 3028 C C . ASP A 1 388 ? 10.173 3.371 -13.205 1.00 79.69 388 ASP A C 1
ATOM 3030 O O . ASP A 1 388 ? 11.146 2.673 -12.916 1.00 79.69 388 ASP A O 1
ATOM 3034 N N . THR A 1 389 ? 9.013 3.293 -12.550 1.00 88.12 389 THR A N 1
ATOM 3035 C CA . THR A 1 389 ? 8.613 2.288 -11.550 1.00 88.12 389 THR A CA 1
ATOM 3036 C C . THR A 1 389 ? 7.179 1.841 -11.809 1.00 88.12 389 THR A C 1
ATOM 3038 O O . THR A 1 389 ? 6.577 2.262 -12.795 1.00 88.12 389 THR A O 1
ATOM 3041 N N . TYR A 1 390 ? 6.612 0.968 -10.971 1.00 90.62 390 TYR A N 1
ATOM 3042 C CA . TYR A 1 390 ? 5.210 0.586 -11.117 1.00 90.62 390 TYR A CA 1
ATOM 3043 C C . TYR A 1 390 ? 4.290 1.814 -11.065 1.00 90.62 390 TYR A C 1
ATOM 3045 O O . TYR A 1 390 ? 4.210 2.492 -10.044 1.00 90.62 390 TYR A O 1
ATOM 3053 N N . ASN A 1 391 ? 3.575 2.073 -12.159 1.00 93.25 391 ASN A N 1
ATOM 3054 C CA . ASN A 1 391 ? 2.583 3.141 -12.234 1.00 93.25 391 ASN A CA 1
ATOM 3055 C C . ASN A 1 391 ? 1.223 2.596 -11.787 1.00 93.25 391 ASN A C 1
ATOM 3057 O O . ASN A 1 391 ? 0.520 1.943 -12.560 1.00 93.25 391 ASN A O 1
ATOM 3061 N N . CYS A 1 392 ? 0.846 2.844 -10.534 1.00 95.38 392 CYS A N 1
ATOM 3062 C CA . CYS A 1 392 ? -0.407 2.333 -9.992 1.00 95.38 392 CYS A CA 1
ATOM 3063 C C . CYS A 1 392 ? -1.567 3.252 -10.377 1.00 95.38 392 CYS A C 1
ATOM 3065 O O . CYS A 1 392 ? -1.668 4.375 -9.885 1.00 95.38 392 CYS A O 1
ATOM 3067 N N . VAL A 1 393 ? -2.454 2.767 -11.246 1.00 95.56 393 VAL A N 1
ATOM 3068 C CA . VAL A 1 393 ? -3.638 3.500 -11.700 1.00 95.56 393 VAL A CA 1
ATOM 3069 C C . VAL A 1 393 ? -4.909 2.722 -11.388 1.00 95.56 393 VAL A C 1
ATOM 3071 O O . VAL A 1 393 ? -4.920 1.501 -11.502 1.00 95.56 393 VAL A O 1
ATOM 3074 N N . PHE A 1 394 ? -5.985 3.406 -11.005 1.00 95.88 394 PHE A N 1
ATOM 3075 C CA . PHE A 1 394 ? -7.315 2.808 -10.854 1.00 95.88 394 PHE A CA 1
ATOM 3076 C C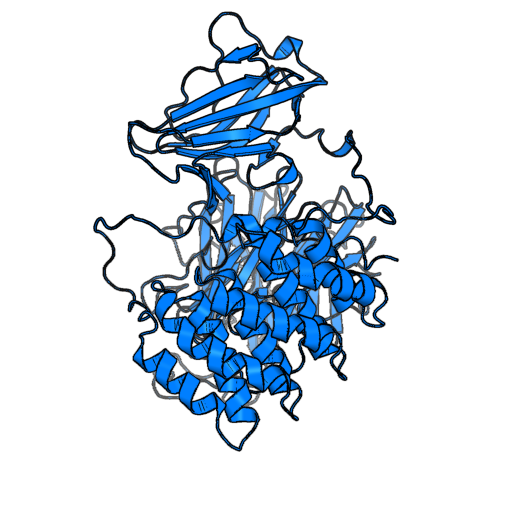 . PHE A 1 394 ? -8.411 3.877 -10.899 1.00 95.88 394 PHE A C 1
ATOM 3078 O O . PHE A 1 394 ? -8.155 5.056 -10.652 1.00 95.88 394 PHE A O 1
ATOM 3085 N N . TRP A 1 395 ? -9.642 3.466 -11.211 1.00 95.38 395 TRP A N 1
ATOM 3086 C CA . TRP A 1 395 ? -10.824 4.317 -11.078 1.00 95.38 395 TRP A CA 1
ATOM 3087 C C . TRP A 1 395 ? -11.297 4.357 -9.624 1.00 95.38 395 TRP A C 1
ATOM 3089 O O . TRP A 1 395 ? -11.546 3.315 -9.014 1.00 95.38 395 TRP A O 1
ATOM 3099 N N . ASP A 1 396 ? -11.460 5.558 -9.080 1.00 94.19 396 ASP A N 1
ATOM 3100 C CA . ASP A 1 396 ? -12.064 5.771 -7.776 1.00 94.19 396 ASP A CA 1
ATOM 3101 C C . ASP A 1 396 ? -13.555 6.120 -7.917 1.00 94.19 396 ASP A C 1
ATOM 3103 O O . ASP A 1 396 ? -13.890 7.204 -8.411 1.00 94.19 396 ASP A O 1
ATOM 3107 N N . PRO A 1 397 ? -14.474 5.249 -7.463 1.00 88.19 397 PRO A N 1
ATOM 3108 C CA . PRO A 1 397 ? -15.906 5.490 -7.609 1.00 88.19 397 PRO A CA 1
ATOM 3109 C C . PRO A 1 397 ? -16.436 6.618 -6.711 1.00 88.19 397 PRO A C 1
ATOM 3111 O O . PRO A 1 397 ? -17.434 7.244 -7.065 1.00 88.19 397 PRO A O 1
ATOM 3114 N N . ALA A 1 398 ? -15.794 6.901 -5.572 1.00 86.88 398 ALA A N 1
ATOM 3115 C CA . ALA A 1 398 ? -16.226 7.962 -4.661 1.00 86.88 398 ALA A CA 1
ATOM 3116 C C . ALA A 1 398 ? -15.828 9.344 -5.200 1.00 86.88 398 ALA A C 1
ATOM 3118 O O . ALA A 1 398 ? -16.622 10.283 -5.166 1.00 86.88 398 ALA A O 1
ATOM 3119 N N . LEU A 1 399 ? -14.618 9.455 -5.752 1.00 89.44 399 LEU A N 1
ATOM 3120 C CA . LEU A 1 399 ? -14.112 10.682 -6.370 1.00 89.44 399 LEU A CA 1
ATOM 3121 C C . LEU A 1 399 ? -14.582 10.863 -7.817 1.00 89.44 399 LEU A C 1
ATOM 3123 O O . LEU A 1 399 ? -14.470 11.973 -8.342 1.00 89.44 399 LEU A O 1
ATOM 3127 N N . LYS A 1 400 ? -15.084 9.795 -8.451 1.00 92.81 400 LYS A N 1
ATOM 3128 C CA . LYS A 1 400 ? -15.422 9.723 -9.882 1.00 92.81 400 LYS A CA 1
ATOM 3129 C C . LYS A 1 400 ? -14.260 10.184 -10.764 1.00 92.81 400 LYS A C 1
ATOM 3131 O O . LYS A 1 400 ? -14.428 11.017 -11.656 1.00 92.81 400 LYS A O 1
ATOM 3136 N N . LYS A 1 401 ? -13.059 9.705 -10.440 1.00 95.19 401 LYS A N 1
ATOM 3137 C CA . LYS A 1 401 ? -11.809 10.045 -11.127 1.00 95.19 401 LYS A CA 1
ATOM 3138 C C . LYS A 1 401 ? -10.874 8.849 -11.127 1.00 95.19 401 LYS A C 1
ATOM 3140 O O . LYS A 1 401 ? -10.850 8.078 -10.174 1.00 95.19 401 LYS A O 1
ATOM 3145 N N . TYR A 1 402 ? -10.034 8.759 -12.145 1.00 96.31 402 TYR A N 1
ATOM 3146 C CA . TYR A 1 402 ? -8.834 7.941 -12.107 1.00 96.31 402 TYR A CA 1
ATOM 3147 C C . TYR A 1 402 ? -7.807 8.577 -11.181 1.00 96.31 402 TYR A C 1
ATOM 3149 O O . TYR A 1 402 ? -7.594 9.792 -11.222 1.00 96.31 402 TYR A O 1
ATOM 3157 N N . LEU A 1 403 ? -7.166 7.752 -10.365 1.00 96.56 403 LEU A N 1
ATOM 3158 C CA . LEU A 1 403 ? -6.021 8.114 -9.540 1.00 96.56 403 LEU A CA 1
ATOM 3159 C C . LEU A 1 403 ? -4.797 7.412 -10.113 1.00 96.56 403 LEU A C 1
ATOM 3161 O O . LEU A 1 403 ? -4.873 6.232 -10.441 1.00 96.56 403 LEU A O 1
ATOM 3165 N N . LEU A 1 404 ? -3.688 8.138 -10.210 1.00 95.62 404 LEU A N 1
ATOM 3166 C CA . LEU A 1 404 ? -2.376 7.612 -10.569 1.00 95.62 404 LEU A CA 1
ATOM 3167 C C . LEU A 1 404 ? -1.406 7.905 -9.430 1.00 95.62 404 LEU A C 1
ATOM 3169 O O . LEU A 1 404 ? -1.255 9.068 -9.053 1.00 95.62 404 LEU A O 1
ATOM 3173 N N . PHE A 1 405 ? -0.737 6.866 -8.945 1.00 95.38 405 PHE A N 1
ATOM 3174 C CA . PHE A 1 405 ? 0.429 6.952 -8.077 1.00 95.38 405 PHE A CA 1
ATOM 3175 C C . PHE A 1 405 ? 1.672 6.568 -8.872 1.00 95.38 405 PHE A C 1
ATOM 3177 O O . PHE A 1 405 ? 1.700 5.528 -9.536 1.00 95.38 405 PHE A O 1
ATOM 3184 N N . THR A 1 406 ? 2.655 7.462 -8.860 1.00 92.25 406 THR A N 1
ATOM 3185 C CA . THR A 1 406 ? 3.934 7.262 -9.538 1.00 92.25 406 THR A CA 1
ATOM 3186 C C . THR A 1 406 ? 5.059 7.921 -8.760 1.00 92.25 406 THR A C 1
ATOM 3188 O O . THR A 1 406 ? 4.880 8.974 -8.123 1.00 92.25 406 THR A O 1
ATOM 3191 N N . ARG A 1 407 ? 6.255 7.347 -8.899 1.00 91.12 407 ARG A N 1
ATOM 3192 C CA . ARG A 1 407 ? 7.481 7.892 -8.334 1.00 91.12 407 ARG A CA 1
ATOM 3193 C C . ARG A 1 407 ? 7.740 9.310 -8.829 1.00 91.12 407 ARG A C 1
ATOM 3195 O O . ARG A 1 407 ? 7.640 9.604 -10.018 1.00 91.12 407 ARG A O 1
ATOM 3202 N N . ASN A 1 408 ? 8.163 10.155 -7.901 1.00 88.31 408 ASN A N 1
ATOM 3203 C CA . ASN A 1 408 ? 8.696 11.487 -8.128 1.00 88.31 408 ASN A CA 1
ATOM 3204 C C . ASN A 1 408 ? 10.081 11.617 -7.462 1.00 88.31 408 ASN A C 1
ATOM 3206 O O . ASN A 1 408 ? 10.490 10.780 -6.653 1.00 88.31 408 ASN A O 1
ATOM 3210 N N . TRP A 1 409 ? 10.822 12.665 -7.819 1.00 85.62 409 TRP A N 1
ATOM 3211 C CA . TRP A 1 409 ? 12.161 12.943 -7.299 1.00 85.62 409 TRP A CA 1
ATOM 3212 C C . TRP A 1 409 ? 12.191 14.311 -6.622 1.00 85.62 409 TRP A C 1
ATOM 3214 O O . TRP A 1 409 ? 11.884 15.317 -7.263 1.00 85.62 409 TRP A O 1
ATOM 3224 N N . GLY A 1 410 ? 12.650 14.372 -5.372 1.00 78.19 410 GLY A N 1
ATOM 3225 C CA . GLY A 1 410 ? 12.748 15.630 -4.625 1.00 78.19 410 GLY A CA 1
ATOM 3226 C C . GLY A 1 410 ? 13.948 15.706 -3.676 1.00 78.19 410 GLY A C 1
ATOM 3227 O O . GLY A 1 410 ? 14.696 14.740 -3.529 1.00 78.19 410 GLY A O 1
ATOM 3228 N N . GLY A 1 411 ? 14.101 16.874 -3.040 1.00 63.09 411 GLY A N 1
ATOM 3229 C CA . GLY A 1 411 ? 15.118 17.194 -2.027 1.00 63.09 411 GLY A CA 1
ATOM 3230 C C . GLY A 1 411 ? 16.332 17.917 -2.613 1.00 63.09 411 GLY A C 1
ATOM 3231 O O . GLY A 1 411 ? 16.848 17.490 -3.647 1.00 63.09 411 GLY A O 1
ATOM 3232 N N . ARG A 1 412 ? 16.784 19.014 -1.983 1.00 48.59 412 ARG A N 1
ATOM 3233 C CA . ARG A 1 412 ? 18.148 19.548 -2.177 1.00 48.59 412 ARG A CA 1
ATOM 3234 C C . ARG A 1 412 ? 19.079 18.852 -1.174 1.00 48.59 412 ARG A C 1
ATOM 3236 O O . ARG A 1 412 ? 18.607 18.322 -0.182 1.00 48.59 412 ARG A O 1
ATOM 3243 N N . GLY A 1 413 ? 20.377 18.788 -1.467 1.00 49.66 413 GLY A N 1
ATOM 3244 C CA . GLY A 1 413 ? 21.372 18.319 -0.492 1.00 49.66 413 GLY A CA 1
ATOM 3245 C C . GLY A 1 413 ? 21.673 16.815 -0.448 1.00 49.66 413 GLY A C 1
ATOM 3246 O O . GLY A 1 413 ? 22.592 16.433 0.263 1.00 49.66 413 GLY A O 1
ATOM 3247 N N . ALA A 1 414 ? 21.044 15.943 -1.255 1.00 49.88 414 ALA A N 1
ATOM 3248 C CA . ALA A 1 414 ? 21.427 14.519 -1.301 1.00 49.88 414 ALA A CA 1
ATOM 3249 C C . ALA A 1 414 ? 22.766 14.283 -2.048 1.00 49.88 414 ALA A C 1
ATOM 3251 O O . ALA A 1 414 ? 22.864 13.459 -2.957 1.00 49.88 414 ALA A O 1
ATOM 3252 N N . LYS A 1 415 ? 23.829 15.020 -1.709 1.00 39.69 415 LYS A N 1
ATOM 3253 C CA . LYS A 1 415 ? 25.173 14.820 -2.258 1.00 39.69 415 LYS A CA 1
ATOM 3254 C C . LYS A 1 415 ? 25.830 13.639 -1.544 1.00 39.69 415 LYS A C 1
ATOM 3256 O O . LYS A 1 415 ? 26.226 13.745 -0.394 1.00 39.69 415 LYS A O 1
ATOM 3261 N N . GLY A 1 416 ? 25.947 12.517 -2.256 1.00 42.38 416 GLY A N 1
ATOM 3262 C CA . GLY A 1 416 ? 26.723 11.352 -1.808 1.00 42.38 416 GLY A CA 1
ATOM 3263 C C . GLY A 1 416 ? 26.033 9.995 -1.930 1.00 42.38 416 GLY A C 1
ATOM 3264 O O . GLY A 1 416 ? 26.665 8.977 -1.666 1.00 42.38 416 GLY A O 1
ATOM 3265 N N . LYS A 1 417 ? 24.767 9.921 -2.356 1.00 47.91 417 LYS A N 1
ATOM 3266 C CA . LYS A 1 417 ? 24.073 8.627 -2.419 1.00 47.91 417 LYS A CA 1
ATOM 3267 C C . LYS A 1 417 ? 24.228 7.997 -3.800 1.00 47.91 417 LYS A C 1
ATOM 3269 O O . LYS A 1 417 ? 23.971 8.627 -4.822 1.00 47.91 417 LYS A O 1
ATOM 3274 N N . ARG A 1 418 ? 24.626 6.722 -3.817 1.00 53.25 418 ARG A N 1
ATOM 3275 C CA . ARG A 1 418 ? 24.855 5.837 -4.981 1.00 53.25 418 ARG A CA 1
ATOM 3276 C C . ARG A 1 418 ? 23.722 5.841 -6.032 1.00 53.25 418 ARG A C 1
ATOM 3278 O O . ARG A 1 418 ? 23.913 5.327 -7.132 1.00 53.25 418 ARG A O 1
ATOM 3285 N N . TYR A 1 419 ? 22.555 6.417 -5.716 1.00 61.47 419 TYR A N 1
ATOM 3286 C CA . TYR A 1 419 ? 21.328 6.413 -6.512 1.00 61.47 419 TYR A CA 1
ATOM 3287 C C . TYR A 1 419 ? 20.661 7.794 -6.560 1.00 61.47 419 TYR A C 1
ATOM 3289 O O . TYR A 1 419 ? 20.620 8.491 -5.554 1.00 61.47 419 TYR A O 1
ATOM 3297 N N . GLY A 1 420 ? 20.062 8.151 -7.705 1.00 58.09 420 GLY A N 1
ATOM 3298 C CA . GLY A 1 420 ? 19.153 9.305 -7.809 1.00 58.09 420 GLY A CA 1
ATOM 3299 C C . GLY A 1 420 ? 19.775 10.650 -8.188 1.00 58.09 420 GLY A C 1
ATOM 3300 O O . GLY A 1 420 ? 19.078 11.660 -8.169 1.00 58.09 420 GLY A O 1
ATOM 3301 N N . GLY A 1 421 ? 21.063 10.690 -8.549 1.00 61.78 421 GLY A N 1
ATOM 3302 C CA . GLY A 1 421 ? 21.696 11.887 -9.123 1.00 61.78 421 GLY A CA 1
ATOM 3303 C C . GLY A 1 421 ? 21.649 13.129 -8.226 1.00 61.78 421 GLY A C 1
ATOM 3304 O O . GLY A 1 421 ? 21.577 14.241 -8.740 1.00 61.78 421 GLY A O 1
ATOM 3305 N N . GLY A 1 422 ? 21.646 12.950 -6.902 1.00 64.00 422 GLY A N 1
ATOM 3306 C CA . GLY A 1 422 ? 21.550 14.056 -5.947 1.00 64.00 422 GLY A CA 1
ATOM 3307 C C . GLY A 1 422 ? 20.141 14.354 -5.425 1.00 64.00 422 GLY A C 1
ATOM 3308 O O . GLY A 1 422 ? 19.958 15.369 -4.758 1.00 64.00 422 GLY A O 1
ATOM 3309 N N . LYS A 1 423 ? 19.154 13.499 -5.728 1.00 75.62 423 LYS A N 1
ATOM 3310 C CA . LYS A 1 423 ? 17.763 13.569 -5.244 1.00 75.62 423 LYS A CA 1
ATOM 3311 C C . LYS A 1 423 ? 17.344 12.233 -4.627 1.00 75.62 423 LYS A C 1
ATOM 3313 O O . LYS A 1 423 ? 17.917 11.194 -4.959 1.00 75.62 423 LYS A O 1
ATOM 3318 N N . TYR A 1 424 ? 16.310 12.240 -3.790 1.00 81.25 424 TYR A N 1
ATOM 3319 C CA . TYR A 1 424 ? 15.706 11.016 -3.255 1.00 81.25 424 TYR A CA 1
ATOM 3320 C C . TYR A 1 424 ? 14.313 10.760 -3.835 1.00 81.25 424 TYR A C 1
ATOM 3322 O O . TYR A 1 424 ? 13.639 11.671 -4.328 1.00 81.25 424 TYR A O 1
ATOM 3330 N N . ARG A 1 425 ? 13.911 9.484 -3.820 1.00 88.44 425 ARG A N 1
ATOM 3331 C CA . ARG A 1 425 ? 12.623 9.025 -4.349 1.00 88.44 425 ARG A CA 1
ATOM 3332 C C . ARG A 1 425 ? 11.498 9.284 -3.352 1.00 88.44 425 ARG A C 1
ATOM 3334 O O . ARG A 1 425 ? 11.660 9.077 -2.148 1.00 88.44 425 ARG A O 1
ATOM 3341 N N . ARG A 1 426 ? 10.366 9.729 -3.884 1.00 90.44 426 ARG A N 1
ATOM 3342 C CA . ARG A 1 426 ? 9.115 10.011 -3.173 1.00 90.44 426 ARG A CA 1
ATOM 3343 C C . ARG A 1 426 ? 7.962 9.523 -4.040 1.00 90.44 426 ARG A C 1
ATOM 3345 O O . ARG A 1 426 ? 8.158 9.330 -5.239 1.00 90.44 426 ARG A O 1
ATOM 3352 N N . GLU A 1 427 ? 6.763 9.413 -3.485 1.00 93.44 427 GLU A N 1
ATOM 3353 C CA . GLU A 1 427 ? 5.585 9.060 -4.275 1.00 93.44 427 GLU A CA 1
ATOM 3354 C C . GLU A 1 427 ? 4.663 10.260 -4.472 1.00 93.44 427 GLU A C 1
ATOM 3356 O O . GLU A 1 427 ? 4.390 11.049 -3.558 1.00 93.44 427 GLU A O 1
ATOM 3361 N N . SER A 1 428 ? 4.170 10.393 -5.698 1.00 93.44 428 SER A N 1
ATOM 3362 C CA . SER A 1 428 ? 3.258 11.449 -6.105 1.00 93.44 428 SER A CA 1
ATOM 3363 C C . SER A 1 428 ? 1.932 10.897 -6.596 1.00 93.44 428 SER A C 1
ATOM 3365 O O . SER A 1 428 ? 1.834 9.746 -7.012 1.00 93.44 428 SER A O 1
ATOM 3367 N N . ARG A 1 429 ? 0.913 11.750 -6.559 1.00 94.81 429 ARG A N 1
ATOM 3368 C CA . ARG A 1 429 ? -0.442 11.460 -7.002 1.00 94.81 429 ARG A CA 1
ATOM 3369 C C . ARG A 1 429 ? -0.899 12.454 -8.059 1.00 94.81 429 ARG A C 1
ATOM 3371 O O . ARG A 1 429 ? -0.760 13.666 -7.874 1.00 94.81 429 ARG A O 1
ATOM 3378 N N . SER A 1 430 ? -1.558 11.935 -9.087 1.00 94.25 430 SER A N 1
ATOM 3379 C CA . SER A 1 430 ? -2.297 12.693 -10.101 1.00 94.25 430 SER A CA 1
ATOM 3380 C C . SER A 1 430 ? -3.719 12.153 -10.231 1.00 94.25 430 SER A C 1
ATOM 3382 O O . SER A 1 430 ? -3.981 10.996 -9.900 1.00 94.25 430 SER A O 1
ATOM 3384 N N . VAL A 1 431 ? -4.652 12.981 -10.704 1.00 95.50 431 VAL A N 1
ATOM 3385 C CA . VAL A 1 431 ? -6.032 12.558 -10.973 1.00 95.50 431 VAL A CA 1
ATOM 3386 C C . VAL A 1 431 ? -6.484 12.954 -12.364 1.00 95.50 431 VAL A C 1
ATOM 3388 O O . VAL A 1 431 ? -6.061 13.988 -12.877 1.00 95.50 431 VAL A O 1
ATOM 3391 N N . SER A 1 432 ? -7.395 12.175 -12.936 1.00 94.75 432 SER A N 1
ATOM 3392 C CA . SER A 1 432 ? -8.025 12.476 -14.220 1.00 94.75 432 SER A CA 1
ATOM 3393 C C . SER A 1 432 ? -9.499 12.076 -14.219 1.00 94.75 432 SER A C 1
ATOM 3395 O O . SER A 1 432 ? -9.831 11.033 -13.662 1.00 94.75 432 SER A O 1
ATOM 3397 N N . PRO A 1 433 ? -10.407 12.862 -14.817 1.00 94.44 433 PRO A N 1
ATOM 3398 C CA . PRO A 1 433 ? -11.794 12.444 -14.997 1.00 94.44 433 PRO A CA 1
ATOM 3399 C C . PRO A 1 433 ? -11.979 11.444 -16.153 1.00 94.44 433 PRO A C 1
ATOM 3401 O O . PRO A 1 433 ? -12.979 10.739 -16.174 1.00 94.44 433 PRO A O 1
ATOM 3404 N N . ASP A 1 434 ? -11.046 11.369 -17.107 1.00 91.38 434 ASP A N 1
ATOM 3405 C CA . ASP A 1 434 ? -11.254 10.708 -18.407 1.00 91.38 434 ASP A CA 1
ATOM 3406 C C . ASP A 1 434 ? -10.042 9.901 -18.916 1.00 91.38 434 ASP A C 1
ATOM 3408 O O . ASP A 1 434 ? -10.038 9.429 -20.053 1.00 91.38 434 ASP A O 1
ATOM 3412 N N . PHE A 1 435 ? -9.017 9.734 -18.075 1.00 92.88 435 PHE A N 1
ATOM 3413 C CA . PHE A 1 435 ? -7.747 9.061 -18.375 1.00 92.88 435 PHE A CA 1
ATOM 3414 C C . PHE A 1 435 ? -6.820 9.814 -19.348 1.00 92.88 435 PHE A C 1
ATOM 3416 O O . PHE A 1 435 ? -5.727 9.331 -19.654 1.00 92.88 435 PHE A O 1
ATOM 3423 N N . LEU A 1 436 ? -7.211 10.999 -19.821 1.00 91.12 436 LEU A N 1
ATOM 3424 C CA . LEU A 1 436 ? -6.458 11.800 -20.792 1.00 91.12 436 LEU A CA 1
ATOM 3425 C C . LEU A 1 436 ? -6.047 13.156 -20.218 1.00 91.12 436 LEU A C 1
ATOM 3427 O O . LEU A 1 436 ? -4.920 13.594 -20.423 1.00 91.12 436 LEU A O 1
ATOM 3431 N N . ASN A 1 437 ? -6.931 13.802 -19.469 1.00 90.81 437 ASN A N 1
ATOM 3432 C CA . ASN A 1 437 ? -6.694 15.101 -18.860 1.00 90.81 437 ASN A CA 1
ATOM 3433 C C . ASN A 1 437 ? -6.291 14.906 -17.401 1.00 90.81 437 ASN A C 1
ATOM 3435 O O . ASN A 1 437 ? -7.138 14.634 -16.548 1.00 90.81 437 ASN A O 1
ATOM 3439 N N . TRP A 1 438 ? -4.995 15.003 -17.109 1.00 92.31 438 TRP A N 1
ATOM 3440 C CA . TRP A 1 438 ? -4.457 14.745 -15.775 1.00 92.31 438 TRP A CA 1
ATOM 3441 C C . TRP A 1 438 ? -4.072 16.033 -15.051 1.00 92.31 438 TRP A C 1
ATOM 3443 O O . TRP A 1 438 ? -3.542 16.974 -15.637 1.00 92.31 438 TRP A O 1
ATOM 3453 N N . SER A 1 439 ? -4.315 16.074 -13.743 1.00 91.88 439 SER A N 1
ATOM 3454 C CA . SER A 1 439 ? -3.776 17.125 -12.883 1.00 91.88 439 SER A CA 1
ATOM 3455 C C . SER A 1 439 ? -2.254 17.019 -12.783 1.00 91.88 439 SER A C 1
ATOM 3457 O O . SER A 1 439 ? -1.721 15.912 -12.798 1.00 91.88 439 SER A O 1
ATOM 3459 N N . LYS A 1 440 ? -1.571 18.140 -12.522 1.00 89.75 440 LYS A N 1
ATOM 3460 C CA . LYS A 1 440 ? -0.158 18.124 -12.110 1.00 89.75 440 LYS A CA 1
ATOM 3461 C C . LYS A 1 440 ? 0.046 17.185 -10.917 1.00 89.75 440 LYS A C 1
ATOM 3463 O O . LYS A 1 440 ? -0.756 17.220 -9.975 1.00 89.75 440 LYS A O 1
ATOM 3468 N N . ALA A 1 441 ? 1.118 16.396 -10.949 1.00 89.31 441 ALA A N 1
ATOM 3469 C CA . ALA A 1 441 ? 1.430 15.496 -9.854 1.00 89.31 441 ALA A CA 1
ATOM 3470 C C . ALA A 1 441 ? 1.769 16.279 -8.584 1.00 89.31 441 ALA A C 1
ATOM 3472 O O . ALA A 1 441 ? 2.407 17.338 -8.613 1.00 89.31 441 ALA A O 1
ATOM 3473 N N . LYS A 1 442 ? 1.317 15.751 -7.451 1.00 92.38 442 LYS A N 1
ATOM 3474 C CA . LYS A 1 442 ? 1.628 16.278 -6.122 1.00 92.38 442 LYS A CA 1
ATOM 3475 C C . LYS A 1 442 ? 2.269 15.176 -5.306 1.00 92.38 442 LYS A C 1
ATOM 3477 O O . LYS A 1 442 ? 1.721 14.080 -5.261 1.00 92.38 442 LYS A O 1
ATOM 3482 N N . VAL A 1 443 ? 3.402 15.456 -4.669 1.00 92.75 443 VAL A N 1
ATOM 3483 C CA . VAL A 1 443 ? 3.998 14.531 -3.696 1.00 92.75 443 VAL A CA 1
ATOM 3484 C C . VAL A 1 443 ? 3.002 14.328 -2.554 1.00 92.75 443 VAL A C 1
ATOM 3486 O O . VAL A 1 443 ? 2.433 15.299 -2.055 1.00 92.75 443 VAL A O 1
ATOM 3489 N N . VAL A 1 444 ? 2.754 13.071 -2.197 1.00 94.88 444 VAL A N 1
ATOM 3490 C CA . VAL A 1 444 ? 1.788 12.686 -1.153 1.00 94.88 444 VAL A CA 1
ATOM 3491 C C . VAL A 1 444 ? 2.425 11.876 -0.030 1.00 94.88 444 VAL A C 1
ATOM 3493 O O . VAL A 1 444 ? 1.860 11.807 1.058 1.00 94.88 444 VAL A O 1
ATOM 3496 N N . ILE A 1 445 ? 3.591 11.271 -0.271 1.00 93.31 445 ILE A N 1
ATOM 3497 C CA . ILE A 1 445 ? 4.355 10.555 0.751 1.00 93.31 445 ILE A CA 1
ATOM 3498 C C . ILE A 1 445 ? 5.836 10.477 0.360 1.00 93.31 445 ILE A C 1
ATOM 3500 O O . ILE A 1 445 ? 6.183 10.371 -0.819 1.00 93.31 445 ILE A O 1
ATOM 3504 N N . GLU A 1 446 ? 6.717 10.501 1.355 1.00 90.62 446 GLU A N 1
ATOM 3505 C CA . GLU A 1 446 ? 8.162 10.350 1.189 1.00 90.62 446 GLU A CA 1
ATOM 3506 C C . GLU A 1 446 ? 8.780 9.447 2.265 1.00 90.62 446 GLU A C 1
ATOM 3508 O O . GLU A 1 446 ? 8.109 9.015 3.207 1.00 90.62 446 GLU A O 1
ATOM 3513 N N . GLY A 1 447 ? 10.045 9.073 2.061 1.00 85.31 447 GLY A N 1
ATOM 3514 C CA . GLY A 1 447 ? 10.805 8.300 3.039 1.00 85.31 447 GLY A CA 1
ATOM 3515 C C . GLY A 1 447 ? 11.072 9.122 4.298 1.00 85.31 447 GLY A C 1
ATOM 3516 O O . GLY A 1 447 ? 11.279 10.324 4.208 1.00 85.31 447 GLY A O 1
ATOM 3517 N N . LEU A 1 448 ? 11.087 8.462 5.458 1.00 86.12 448 LEU A N 1
ATOM 3518 C CA . LEU A 1 448 ? 11.452 9.093 6.737 1.00 86.12 448 LEU A CA 1
ATOM 3519 C C . LEU A 1 448 ? 12.970 9.272 6.894 1.00 86.12 448 LEU A C 1
ATOM 3521 O O . LEU A 1 448 ? 13.424 9.953 7.799 1.00 86.12 448 LEU A O 1
ATOM 3525 N N . ASP A 1 449 ? 13.740 8.603 6.039 1.00 80.25 449 ASP A N 1
ATOM 3526 C CA . ASP A 1 449 ? 15.195 8.610 6.003 1.00 80.25 449 ASP A CA 1
ATOM 3527 C C . ASP A 1 449 ? 15.601 8.662 4.524 1.00 80.25 449 ASP A C 1
ATOM 3529 O O . ASP A 1 449 ? 15.013 7.986 3.671 1.00 80.25 449 ASP A O 1
ATOM 3533 N N . THR A 1 450 ? 16.606 9.468 4.199 1.00 78.94 450 THR A N 1
ATOM 3534 C CA . THR A 1 450 ? 17.110 9.615 2.831 1.00 78.94 450 THR A CA 1
ATOM 3535 C C . THR A 1 450 ? 17.803 8.351 2.299 1.00 78.94 450 THR A C 1
ATOM 3537 O O . THR A 1 450 ? 17.980 8.237 1.081 1.00 78.94 450 THR A O 1
ATOM 3540 N N . ASP A 1 451 ? 18.197 7.411 3.169 1.00 81.25 451 ASP A N 1
ATOM 3541 C CA . ASP A 1 451 ? 18.652 6.059 2.809 1.00 81.25 451 ASP A CA 1
ATOM 3542 C C . ASP A 1 451 ? 17.510 5.049 2.619 1.00 81.25 451 ASP A C 1
ATOM 3544 O O . ASP A 1 451 ? 17.695 4.040 1.939 1.00 81.25 451 ASP A O 1
ATOM 3548 N N . MET A 1 452 ? 16.320 5.329 3.162 1.00 87.50 452 MET A N 1
ATOM 3549 C CA . MET A 1 452 ? 15.130 4.476 3.052 1.00 87.50 452 MET A CA 1
ATOM 3550 C C . MET A 1 452 ? 14.072 5.159 2.186 1.00 87.50 452 MET A C 1
ATOM 3552 O O . MET A 1 452 ? 13.102 5.755 2.662 1.00 87.50 452 MET A O 1
ATOM 3556 N N . GLN A 1 453 ? 14.269 5.073 0.876 1.00 90.31 453 GLN A N 1
ATOM 3557 C CA . GLN A 1 453 ? 13.494 5.844 -0.090 1.00 90.31 453 GLN A CA 1
ATOM 3558 C C . GLN A 1 453 ? 12.241 5.089 -0.534 1.00 90.31 453 GLN A C 1
ATOM 3560 O O . GLN A 1 453 ? 12.296 3.888 -0.796 1.00 90.31 453 GLN A O 1
ATOM 3565 N N . ILE A 1 454 ? 11.116 5.791 -0.689 1.00 93.19 454 ILE A N 1
ATOM 3566 C CA . ILE A 1 454 ? 9.911 5.192 -1.279 1.00 93.19 454 ILE A CA 1
ATOM 3567 C C . ILE A 1 454 ? 10.142 5.048 -2.781 1.00 93.19 454 ILE A C 1
ATOM 3569 O O . ILE A 1 454 ? 10.278 6.038 -3.497 1.00 93.19 454 ILE A O 1
ATOM 3573 N N . HIS A 1 455 ? 10.255 3.807 -3.242 1.00 92.44 455 HIS A N 1
ATOM 3574 C CA . HIS A 1 455 ? 10.576 3.472 -4.622 1.00 92.44 455 HIS A CA 1
ATOM 3575 C C . HIS A 1 455 ? 9.332 3.376 -5.502 1.00 92.44 455 HIS A C 1
ATOM 3577 O O . HIS A 1 455 ? 9.331 3.888 -6.619 1.00 92.44 455 HIS A O 1
ATOM 3583 N N . ASP A 1 456 ? 8.299 2.714 -4.998 1.00 93.81 456 ASP A N 1
ATOM 3584 C CA . ASP A 1 456 ? 6.985 2.568 -5.610 1.00 93.81 456 ASP A CA 1
ATOM 3585 C C . ASP A 1 456 ? 5.938 2.356 -4.511 1.00 93.81 456 ASP A C 1
ATOM 3587 O O . ASP A 1 456 ? 6.268 1.998 -3.375 1.00 93.81 456 ASP A O 1
ATOM 3591 N N . MET A 1 457 ? 4.669 2.607 -4.833 1.00 96.75 457 MET A N 1
ATOM 3592 C CA . MET A 1 457 ? 3.575 2.361 -3.899 1.00 96.75 457 MET A CA 1
ATOM 3593 C C . MET A 1 457 ? 2.293 1.937 -4.623 1.00 96.75 457 MET A C 1
ATOM 3595 O O . MET A 1 457 ? 1.475 2.788 -4.974 1.00 96.75 457 MET A O 1
ATOM 3599 N N . PRO A 1 458 ? 2.054 0.630 -4.835 1.00 97.44 458 PRO A N 1
ATOM 3600 C CA . PRO A 1 458 ? 0.731 0.148 -5.206 1.00 97.44 458 PRO A CA 1
ATOM 3601 C C . PRO A 1 458 ? -0.327 0.585 -4.187 1.00 97.44 458 PRO A C 1
ATOM 3603 O O . PRO A 1 458 ? -0.182 0.343 -2.987 1.00 97.44 458 PRO A O 1
ATOM 3606 N N . VAL A 1 459 ? -1.400 1.207 -4.676 1.00 98.25 459 VAL A N 1
ATOM 3607 C CA . VAL A 1 459 ? -2.518 1.717 -3.876 1.00 98.25 459 VAL A CA 1
ATOM 3608 C C . VAL A 1 459 ? -3.819 1.043 -4.286 1.00 98.25 459 VAL A C 1
ATOM 3610 O O . VAL A 1 459 ? -4.081 0.821 -5.465 1.00 98.25 459 VAL A O 1
ATOM 3613 N N . PHE A 1 460 ? -4.663 0.748 -3.303 1.00 97.25 460 PHE A N 1
ATOM 3614 C CA . PHE A 1 460 ? -6.005 0.211 -3.511 1.00 97.25 460 PHE A CA 1
ATOM 3615 C C . PHE A 1 460 ? -6.946 0.677 -2.398 1.00 97.25 460 PHE A C 1
ATOM 3617 O O . PHE A 1 460 ? -6.509 1.083 -1.319 1.00 97.25 460 PHE A O 1
ATOM 3624 N N . ARG A 1 461 ? -8.256 0.616 -2.651 1.00 94.38 461 ARG A N 1
ATOM 3625 C CA . ARG A 1 461 ? -9.269 0.866 -1.620 1.00 94.38 461 ARG A CA 1
ATOM 3626 C C . ARG A 1 461 ? -9.661 -0.425 -0.933 1.00 94.38 461 ARG A C 1
ATOM 3628 O O . ARG A 1 461 ? -9.866 -1.439 -1.592 1.00 94.38 461 ARG A O 1
ATOM 3635 N N . HIS A 1 462 ? -9.848 -0.348 0.376 1.00 94.12 462 HIS A N 1
ATOM 3636 C CA . HIS A 1 462 ? -10.423 -1.430 1.162 1.00 94.12 462 HIS A CA 1
ATOM 3637 C C . HIS A 1 462 ? -11.187 -0.858 2.351 1.00 94.12 462 HIS A C 1
ATOM 3639 O O . HIS A 1 462 ? -10.684 0.038 3.024 1.00 94.12 462 HIS A O 1
ATOM 3645 N N . ALA A 1 463 ? -12.412 -1.336 2.586 1.00 92.56 463 ALA A N 1
ATOM 3646 C CA . ALA A 1 463 ? -13.232 -0.974 3.749 1.00 92.56 463 ALA A CA 1
ATOM 3647 C C . ALA A 1 463 ? -13.273 0.543 4.072 1.00 92.56 463 ALA A C 1
ATOM 3649 O O . ALA A 1 463 ? -13.171 0.961 5.223 1.00 92.56 463 ALA A O 1
ATOM 3650 N N . GLY A 1 464 ? -13.399 1.401 3.052 1.00 89.69 464 GLY A N 1
ATOM 3651 C CA . GLY A 1 464 ? -13.534 2.859 3.210 1.00 89.69 464 GLY A CA 1
ATOM 3652 C C . GLY A 1 464 ? -12.235 3.640 3.471 1.00 89.69 464 GLY A C 1
ATOM 3653 O O . GLY A 1 464 ? -12.301 4.828 3.787 1.00 89.69 464 GLY A O 1
ATOM 3654 N N . VAL A 1 465 ? -11.068 3.011 3.324 1.00 94.62 465 VAL A N 1
ATOM 3655 C CA . VAL A 1 465 ? -9.753 3.676 3.318 1.00 94.62 465 VAL A CA 1
ATOM 3656 C C . VAL A 1 465 ? -8.969 3.317 2.058 1.00 94.62 465 VAL A C 1
ATOM 3658 O O . VAL A 1 465 ? -9.319 2.379 1.339 1.00 94.62 465 VAL A O 1
ATOM 3661 N N . TYR A 1 466 ? -7.903 4.065 1.792 1.00 98.12 466 TYR A N 1
ATOM 3662 C CA . TYR A 1 466 ? -6.862 3.671 0.849 1.00 98.12 466 TYR A CA 1
ATOM 3663 C C . TYR A 1 466 ? -5.732 2.997 1.620 1.00 98.12 466 TYR A C 1
ATOM 3665 O O . TYR A 1 466 ? -5.354 3.456 2.698 1.00 98.12 466 TYR A O 1
ATOM 3673 N N . ILE A 1 467 ? -5.183 1.929 1.057 1.00 98.56 467 ILE A N 1
ATOM 3674 C CA . ILE A 1 467 ? -4.025 1.211 1.584 1.00 98.56 467 ILE A CA 1
ATOM 3675 C C . ILE A 1 467 ? -2.926 1.264 0.526 1.00 98.56 467 ILE A C 1
ATOM 3677 O O . ILE A 1 467 ? -3.198 1.109 -0.664 1.00 98.56 467 ILE A O 1
ATOM 3681 N N . GLY A 1 468 ? -1.699 1.516 0.971 1.00 98.50 468 GLY A N 1
ATOM 3682 C CA . GLY A 1 468 ? -0.504 1.630 0.147 1.00 98.50 468 GLY A CA 1
ATOM 3683 C C . GLY A 1 468 ? 0.519 0.582 0.560 1.00 98.50 468 GLY A C 1
ATOM 3684 O O . GLY A 1 468 ? 0.899 0.508 1.731 1.00 98.50 468 GLY A O 1
ATOM 3685 N N . LEU A 1 469 ? 0.963 -0.223 -0.402 1.00 98.62 469 LEU A N 1
ATOM 3686 C CA . LEU A 1 469 ? 2.082 -1.151 -0.245 1.00 98.62 469 LEU A CA 1
ATOM 3687 C C . LEU A 1 469 ? 3.369 -0.380 -0.528 1.00 98.62 469 LEU A C 1
ATOM 3689 O O . LEU A 1 469 ? 3.732 -0.183 -1.678 1.00 98.62 469 LEU A O 1
ATOM 3693 N N . VAL A 1 470 ? 4.039 0.112 0.508 1.00 98.19 470 VAL A N 1
ATOM 3694 C CA . VAL A 1 470 ? 5.186 1.015 0.356 1.00 98.19 470 VAL A CA 1
ATOM 3695 C C . VAL A 1 470 ? 6.434 0.204 0.016 1.00 98.19 470 VAL A C 1
ATOM 3697 O O . VAL A 1 470 ? 7.032 -0.400 0.907 1.00 98.19 470 VAL A O 1
ATOM 3700 N N . GLY A 1 471 ? 6.846 0.197 -1.252 1.00 97.56 471 GLY A N 1
ATOM 3701 C CA . GLY A 1 471 ? 8.127 -0.357 -1.685 1.00 97.56 471 GLY A CA 1
ATOM 3702 C C . GLY A 1 471 ? 9.268 0.507 -1.159 1.00 97.56 471 GLY A C 1
ATOM 3703 O O . GLY A 1 471 ? 9.556 1.569 -1.711 1.00 97.56 471 GLY A O 1
ATOM 3704 N N . LEU A 1 472 ? 9.898 0.082 -0.065 1.00 95.62 472 LEU A N 1
ATOM 3705 C CA . LEU A 1 472 ? 10.930 0.848 0.625 1.00 95.62 472 LEU A CA 1
ATOM 3706 C C . LEU A 1 472 ? 12.313 0.345 0.212 1.00 95.62 472 LEU A C 1
ATOM 3708 O O . LEU A 1 472 ? 12.686 -0.792 0.501 1.00 95.62 472 LEU A O 1
ATOM 3712 N N . PHE A 1 473 ? 13.060 1.195 -0.485 1.00 93.56 473 PHE A N 1
ATOM 3713 C CA . PHE A 1 473 ? 14.382 0.886 -1.008 1.00 93.56 473 PHE A CA 1
ATOM 3714 C C . PHE A 1 473 ? 15.473 1.377 -0.059 1.00 93.56 473 PHE A C 1
ATOM 3716 O O . PHE A 1 473 ? 15.646 2.582 0.124 1.00 93.56 473 PHE A O 1
ATOM 3723 N N . ASP A 1 474 ? 16.228 0.426 0.485 1.00 90.88 474 ASP A N 1
ATOM 3724 C CA . ASP A 1 474 ? 17.444 0.662 1.255 1.00 90.88 474 ASP A CA 1
ATOM 3725 C C . ASP A 1 474 ? 18.607 0.912 0.284 1.00 90.88 474 ASP A C 1
ATOM 3727 O O . ASP A 1 474 ? 19.092 0.002 -0.409 1.00 90.88 474 ASP A O 1
ATOM 3731 N N . THR A 1 475 ? 19.064 2.161 0.222 1.00 85.12 475 THR A N 1
ATOM 3732 C CA . THR A 1 475 ? 20.144 2.576 -0.678 1.00 85.12 475 THR A CA 1
ATOM 3733 C C . THR A 1 475 ? 21.519 2.076 -0.243 1.00 85.12 475 THR A C 1
ATOM 3735 O O . THR A 1 475 ? 22.429 2.011 -1.073 1.00 85.12 475 THR A O 1
ATOM 3738 N N . ILE A 1 476 ? 21.689 1.688 1.019 1.00 82.12 476 ILE A N 1
ATOM 3739 C CA . ILE A 1 476 ? 22.947 1.150 1.539 1.00 82.12 476 ILE A CA 1
ATOM 3740 C C . ILE A 1 476 ? 23.028 -0.345 1.233 1.00 82.12 476 ILE A C 1
ATOM 3742 O O . ILE A 1 476 ? 23.984 -0.808 0.604 1.00 82.12 476 ILE A O 1
ATOM 3746 N N . ALA A 1 477 ? 21.992 -1.101 1.599 1.00 84.25 477 ALA A N 1
ATOM 3747 C CA . ALA A 1 477 ? 21.927 -2.536 1.342 1.00 84.25 477 ALA A CA 1
ATOM 3748 C C . ALA A 1 477 ? 21.681 -2.866 -0.140 1.00 84.25 477 ALA A C 1
ATOM 3750 O O . ALA A 1 477 ? 21.993 -3.978 -0.578 1.00 84.25 477 ALA A O 1
ATOM 3751 N N . SER A 1 478 ? 21.152 -1.912 -0.918 1.00 86.31 478 SER A N 1
ATOM 3752 C CA . SER A 1 478 ? 20.683 -2.116 -2.294 1.00 86.31 478 SER A CA 1
ATOM 3753 C C . SER A 1 478 ? 19.604 -3.204 -2.353 1.00 86.31 478 SER A C 1
ATOM 3755 O O . SER A 1 478 ? 19.680 -4.146 -3.147 1.00 86.31 478 SER A O 1
ATOM 3757 N N . ARG A 1 479 ? 18.616 -3.095 -1.461 1.00 91.56 479 ARG A N 1
ATOM 3758 C CA . ARG A 1 479 ? 17.512 -4.051 -1.290 1.00 91.56 479 ARG A CA 1
ATOM 3759 C C . ARG A 1 479 ? 16.191 -3.310 -1.127 1.00 91.56 479 ARG A C 1
ATOM 3761 O O . ARG A 1 479 ? 16.185 -2.147 -0.741 1.00 91.56 479 ARG A O 1
ATOM 3768 N N . GLN A 1 480 ? 15.089 -3.984 -1.431 1.00 95.75 480 GLN A N 1
ATOM 3769 C CA . GLN A 1 480 ? 13.745 -3.422 -1.292 1.00 95.75 480 GLN A CA 1
ATOM 3770 C C . GLN A 1 480 ? 12.791 -4.430 -0.655 1.00 95.75 480 GLN A C 1
ATOM 3772 O O . GLN A 1 480 ? 12.683 -5.564 -1.130 1.00 95.75 480 GLN A O 1
ATOM 3777 N N . HIS A 1 481 ? 12.052 -3.983 0.356 1.00 97.81 481 HIS A N 1
ATOM 3778 C CA . HIS A 1 481 ? 10.931 -4.699 0.971 1.00 97.81 481 HIS A CA 1
ATOM 3779 C C . HIS A 1 481 ? 9.648 -3.870 0.880 1.00 97.81 481 HIS A C 1
ATOM 3781 O O . HIS A 1 481 ? 9.668 -2.734 0.410 1.00 97.81 481 HIS A O 1
ATOM 3787 N N . VAL A 1 482 ? 8.523 -4.439 1.315 1.00 98.56 482 VAL A N 1
ATOM 3788 C CA . VAL A 1 482 ? 7.223 -3.753 1.284 1.00 98.56 482 VAL A CA 1
ATOM 3789 C C . VAL A 1 482 ? 6.749 -3.486 2.701 1.00 98.56 482 VAL A C 1
ATOM 3791 O O . VAL A 1 482 ? 6.521 -4.422 3.468 1.00 98.56 482 VAL A O 1
ATOM 3794 N N . GLU A 1 483 ? 6.579 -2.214 3.033 1.00 98.50 483 GLU A N 1
ATOM 3795 C CA . GLU A 1 483 ? 5.910 -1.743 4.246 1.00 98.50 483 GLU A CA 1
ATOM 3796 C C . GLU A 1 483 ? 4.464 -1.334 3.946 1.00 98.50 483 GLU A C 1
ATOM 3798 O O . GLU A 1 483 ? 3.966 -1.499 2.831 1.00 98.50 483 GLU A O 1
ATOM 3803 N N . LEU A 1 484 ? 3.770 -0.816 4.955 1.00 98.44 484 LEU A N 1
ATOM 3804 C CA . LEU A 1 484 ? 2.359 -0.484 4.863 1.00 98.44 484 LEU A CA 1
ATOM 3805 C C . LEU A 1 484 ? 2.117 0.989 5.198 1.00 98.44 484 LEU A C 1
ATOM 3807 O O . LEU A 1 484 ? 2.694 1.546 6.135 1.00 98.44 484 LEU A O 1
ATOM 3811 N N . ALA A 1 485 ? 1.222 1.612 4.445 1.00 98.38 485 ALA A N 1
ATOM 3812 C CA . ALA A 1 485 ? 0.647 2.906 4.766 1.00 98.38 485 ALA A CA 1
ATOM 3813 C C . ALA A 1 485 ? -0.857 2.889 4.501 1.00 98.38 485 ALA A C 1
ATOM 3815 O O . ALA A 1 485 ? -1.357 2.071 3.726 1.00 98.38 485 ALA A O 1
ATOM 3816 N N . TRP A 1 486 ? -1.581 3.813 5.116 1.00 98.19 486 TRP A N 1
ATOM 3817 C CA . TRP A 1 486 ? -2.992 4.023 4.823 1.00 98.19 486 TRP A CA 1
ATOM 3818 C C . TRP A 1 486 ? -3.305 5.506 4.671 1.00 98.19 486 TRP A C 1
ATOM 3820 O O . TRP A 1 486 ? -2.551 6.366 5.126 1.00 98.19 486 TRP A O 1
ATOM 3830 N N . SER A 1 487 ? -4.419 5.806 4.013 1.00 97.50 487 SER A N 1
ATOM 3831 C CA . SER A 1 487 ? -4.890 7.168 3.812 1.00 97.50 487 SER A CA 1
ATOM 3832 C C . SER A 1 487 ? -6.417 7.238 3.885 1.00 97.50 487 SER A C 1
ATOM 3834 O O . SER A 1 487 ? -7.099 6.363 3.339 1.00 97.50 487 SER A O 1
ATOM 3836 N N . PRO A 1 488 ? -6.989 8.277 4.518 1.00 93.56 488 PRO A N 1
ATOM 3837 C CA . PRO A 1 488 ? -8.427 8.511 4.497 1.00 93.56 488 PRO A CA 1
ATOM 3838 C C . PRO A 1 488 ? -8.926 9.073 3.157 1.00 93.56 488 PRO A C 1
ATOM 3840 O O . PRO A 1 488 ? -10.107 8.935 2.849 1.00 93.56 488 PRO A O 1
ATOM 3843 N N . ASP A 1 489 ? -8.059 9.724 2.378 1.00 91.88 489 ASP A N 1
ATOM 3844 C CA . ASP A 1 489 ? -8.454 10.606 1.271 1.00 91.88 489 ASP A CA 1
ATOM 3845 C C . ASP A 1 489 ? -7.563 10.490 0.020 1.00 91.88 489 ASP A C 1
ATOM 3847 O O . ASP A 1 489 ? -7.746 11.248 -0.933 1.00 91.88 489 ASP A O 1
ATOM 3851 N N . SER A 1 490 ? -6.627 9.535 -0.002 1.00 94.94 490 SER A N 1
ATOM 3852 C CA . SER A 1 490 ? -5.583 9.315 -1.019 1.00 94.94 490 SER A CA 1
ATOM 3853 C C . SER A 1 490 ? -4.489 10.391 -1.089 1.00 94.94 490 SER A C 1
ATOM 3855 O O . SER A 1 490 ? -3.576 10.280 -1.909 1.00 94.94 490 SER A O 1
ATOM 3857 N N . VAL A 1 491 ? -4.554 11.422 -0.243 1.00 94.81 491 VAL A N 1
ATOM 3858 C CA . VAL A 1 491 ? -3.638 12.573 -0.237 1.00 94.81 491 VAL A CA 1
ATOM 3859 C C . VAL A 1 491 ? -2.770 12.580 1.017 1.00 94.81 491 VAL A C 1
ATOM 3861 O O . VAL A 1 491 ? -1.559 12.740 0.905 1.00 94.81 491 VAL A O 1
ATOM 3864 N N . ARG A 1 492 ? -3.365 12.400 2.198 1.00 93.81 492 ARG A N 1
ATOM 3865 C CA . ARG A 1 492 ? -2.654 12.341 3.481 1.00 93.81 492 ARG A CA 1
ATOM 3866 C C . ARG A 1 492 ? -2.367 10.890 3.828 1.00 93.81 492 ARG A C 1
ATOM 3868 O O . ARG A 1 492 ? -3.303 10.111 3.983 1.00 93.81 492 ARG A O 1
ATOM 3875 N N . TRP A 1 493 ? -1.097 10.525 3.934 1.00 96.56 493 TRP A N 1
ATOM 3876 C CA . TRP A 1 493 ? -0.684 9.147 4.181 1.00 96.56 493 TRP A CA 1
ATOM 3877 C C . TRP A 1 493 ? -0.090 8.970 5.574 1.00 96.56 493 TRP A C 1
ATOM 3879 O O . TRP A 1 493 ? 0.691 9.792 6.042 1.00 96.56 493 TRP A O 1
ATOM 3889 N N . HIS A 1 494 ? -0.431 7.855 6.211 1.00 95.88 494 HIS A N 1
ATOM 3890 C CA . HIS A 1 494 ? 0.042 7.466 7.531 1.00 95.88 494 HIS A CA 1
ATOM 3891 C C . HIS A 1 494 ? 0.788 6.136 7.417 1.00 95.88 494 HIS A C 1
ATOM 3893 O O . HIS A 1 494 ? 0.202 5.119 7.036 1.00 95.88 494 HIS A O 1
ATOM 3899 N N . ARG A 1 495 ? 2.088 6.135 7.729 1.00 96.12 495 ARG A N 1
ATOM 3900 C CA . ARG A 1 495 ? 2.900 4.910 7.766 1.00 96.12 495 ARG A CA 1
ATOM 3901 C C . ARG A 1 495 ? 2.470 4.035 8.944 1.00 96.12 495 ARG A C 1
ATOM 3903 O O . ARG A 1 495 ? 2.256 4.540 10.043 1.00 96.12 495 ARG A O 1
ATOM 3910 N N . ILE A 1 496 ? 2.388 2.726 8.727 1.00 95.69 496 ILE A N 1
ATOM 3911 C CA . ILE A 1 496 ? 2.107 1.741 9.775 1.00 95.69 496 ILE A CA 1
ATOM 3912 C C . ILE A 1 496 ? 3.414 1.027 10.108 1.00 95.69 496 ILE A C 1
ATOM 3914 O O . ILE A 1 496 ? 3.999 0.381 9.245 1.00 95.69 496 ILE A O 1
ATOM 3918 N N . CYS A 1 497 ? 3.858 1.163 11.361 1.00 95.06 497 CYS A N 1
ATOM 3919 C CA . CYS A 1 497 ? 5.098 0.579 11.888 1.00 95.06 497 CYS A CA 1
ATOM 3920 C C . CYS A 1 497 ? 6.317 0.742 10.954 1.00 95.06 497 CYS A C 1
ATOM 3922 O O . CYS A 1 497 ? 6.865 -0.270 10.510 1.00 95.06 497 CYS A O 1
ATOM 3924 N N . PRO A 1 498 ? 6.760 1.983 10.656 1.00 94.69 498 PRO A N 1
ATOM 3925 C CA . PRO A 1 498 ? 7.946 2.208 9.830 1.00 94.69 498 PRO A CA 1
ATOM 3926 C C . PRO A 1 498 ? 9.136 1.337 10.253 1.00 94.69 498 PRO A C 1
ATOM 3928 O O . PRO A 1 498 ? 9.418 1.202 11.446 1.00 94.69 498 PRO A O 1
ATOM 3931 N N . GLY A 1 499 ? 9.820 0.733 9.281 1.00 91.00 499 GLY A N 1
ATOM 3932 C CA . GLY A 1 499 ? 10.914 -0.214 9.517 1.00 91.00 499 GLY A CA 1
ATOM 3933 C C . GLY A 1 499 ? 10.464 -1.664 9.728 1.00 91.00 499 GLY A C 1
ATOM 3934 O O . GLY A 1 499 ? 11.313 -2.552 9.813 1.00 91.00 499 GLY A O 1
ATOM 3935 N N . THR A 1 500 ? 9.155 -1.932 9.796 1.00 95.69 500 THR A N 1
ATOM 3936 C CA . THR A 1 500 ? 8.594 -3.290 9.863 1.00 95.69 500 THR A CA 1
ATOM 3937 C C . THR A 1 500 ? 7.926 -3.644 8.531 1.00 95.69 500 THR A C 1
ATOM 3939 O O . THR A 1 500 ? 6.895 -3.062 8.189 1.00 95.69 500 THR A O 1
ATOM 3942 N N . PRO A 1 501 ? 8.469 -4.600 7.756 1.00 96.88 501 PRO A N 1
ATOM 3943 C CA . PRO A 1 501 ? 7.869 -4.994 6.488 1.00 96.88 501 PRO A CA 1
ATOM 3944 C C . PRO A 1 501 ? 6.548 -5.743 6.690 1.00 96.88 501 PRO A C 1
ATOM 3946 O O . PRO A 1 501 ? 6.474 -6.669 7.496 1.00 96.88 501 PRO A O 1
ATOM 3949 N N . LEU A 1 502 ? 5.542 -5.419 5.872 1.00 98.50 502 LEU A N 1
ATOM 3950 C CA . LEU A 1 502 ? 4.404 -6.308 5.634 1.00 98.50 502 LEU A CA 1
ATOM 3951 C C . LEU A 1 502 ? 4.859 -7.503 4.794 1.00 98.50 502 LEU A C 1
ATOM 3953 O O . LEU A 1 502 ? 4.566 -8.637 5.147 1.00 98.50 502 LEU A O 1
ATOM 3957 N N . ILE A 1 503 ? 5.608 -7.266 3.709 1.00 98.44 503 ILE A N 1
ATOM 3958 C CA . ILE A 1 503 ? 6.227 -8.327 2.905 1.00 98.44 503 ILE A CA 1
ATOM 3959 C C . ILE A 1 503 ? 7.746 -8.197 3.018 1.00 98.44 503 ILE A C 1
ATOM 3961 O O . ILE A 1 503 ? 8.373 -7.368 2.357 1.00 98.44 503 ILE A O 1
ATOM 3965 N N . ALA A 1 504 ? 8.336 -9.033 3.871 1.00 96.25 504 ALA A N 1
ATOM 3966 C CA . ALA A 1 504 ? 9.779 -9.076 4.080 1.00 96.25 504 ALA A CA 1
ATOM 3967 C C . ALA A 1 504 ? 10.503 -9.766 2.915 1.00 96.25 504 ALA A C 1
ATOM 3969 O O . ALA A 1 504 ? 9.953 -10.677 2.282 1.00 96.25 504 ALA A O 1
ATOM 3970 N N . ASN A 1 505 ? 11.755 -9.365 2.674 1.00 95.69 505 ASN A N 1
ATOM 3971 C CA . ASN A 1 505 ? 12.683 -10.157 1.870 1.00 95.69 505 ASN A CA 1
ATOM 3972 C C . ASN A 1 505 ? 12.957 -11.505 2.539 1.00 95.69 505 ASN A C 1
ATOM 3974 O O . ASN A 1 505 ? 12.946 -11.603 3.772 1.00 95.69 505 ASN A O 1
ATOM 3978 N N . SER A 1 506 ? 13.292 -12.518 1.739 1.00 90.00 506 SER A N 1
ATOM 3979 C CA . SER A 1 506 ? 13.858 -13.745 2.285 1.00 90.00 506 SER A CA 1
ATOM 3980 C C . SER A 1 506 ? 15.106 -13.479 3.141 1.00 90.00 506 SER A C 1
ATOM 3982 O O . SER A 1 506 ? 15.877 -12.532 2.926 1.00 90.00 506 SER A O 1
ATOM 3984 N N . ARG A 1 507 ? 15.297 -14.353 4.135 1.00 83.69 507 ARG A N 1
ATOM 3985 C CA . ARG A 1 507 ? 16.469 -14.391 5.012 1.00 83.69 507 ARG A CA 1
ATOM 3986 C C . ARG A 1 507 ? 17.680 -15.049 4.346 1.00 83.69 507 ARG A C 1
ATOM 3988 O O . ARG A 1 507 ? 18.801 -14.759 4.756 1.00 83.69 507 ARG A O 1
ATOM 3995 N N . HIS A 1 508 ? 17.480 -15.882 3.325 1.00 77.00 508 HIS A N 1
ATOM 3996 C CA . HIS A 1 508 ? 18.543 -16.673 2.704 1.00 77.00 508 HIS A CA 1
ATOM 3997 C C . HIS A 1 508 ? 18.961 -16.078 1.358 1.00 77.00 508 HIS A C 1
ATOM 3999 O O . HIS A 1 508 ? 18.138 -15.861 0.470 1.00 77.00 508 HIS A O 1
ATOM 4005 N N . VAL A 1 509 ? 20.258 -15.792 1.220 1.00 80.06 509 VAL A N 1
ATOM 4006 C CA . VAL A 1 509 ? 20.841 -15.258 -0.019 1.00 80.06 509 VAL A CA 1
ATOM 4007 C C . VAL A 1 509 ? 20.554 -16.217 -1.175 1.00 80.06 509 VAL A C 1
ATOM 4009 O O . VAL A 1 509 ? 20.738 -17.421 -1.031 1.00 80.06 509 VAL A O 1
ATOM 4012 N N . GLY A 1 510 ? 20.125 -15.687 -2.322 1.00 79.81 510 GLY A N 1
ATOM 4013 C CA . GLY A 1 510 ? 19.841 -16.485 -3.518 1.00 79.81 510 GLY A CA 1
ATOM 4014 C C . GLY A 1 510 ? 18.393 -16.975 -3.642 1.00 79.81 510 GLY A C 1
ATOM 4015 O O . GLY A 1 510 ? 17.996 -17.383 -4.735 1.00 79.81 510 GLY A O 1
ATOM 4016 N N . GLU A 1 511 ? 17.575 -16.874 -2.589 1.00 89.69 511 GLU A N 1
ATOM 4017 C CA . GLU A 1 511 ? 16.131 -17.112 -2.705 1.00 89.69 511 GLU A CA 1
ATOM 4018 C C . GLU A 1 511 ? 15.439 -16.027 -3.539 1.00 89.69 511 GLU A C 1
ATOM 4020 O O . GLU A 1 511 ? 15.899 -14.889 -3.613 1.00 89.69 511 GLU A O 1
ATOM 4025 N N . CYS A 1 512 ? 14.303 -16.382 -4.149 1.00 94.00 512 CYS A N 1
ATOM 4026 C CA . CYS A 1 512 ? 13.627 -15.613 -5.201 1.00 94.00 512 CYS A CA 1
ATOM 4027 C C . CYS A 1 512 ? 13.293 -14.145 -4.872 1.00 94.00 512 CYS A C 1
ATOM 4029 O O . CYS A 1 512 ? 13.067 -13.358 -5.785 1.00 94.00 512 CYS A O 1
ATOM 4031 N N . ASP A 1 513 ? 13.265 -13.755 -3.600 1.00 96.12 513 ASP A N 1
ATOM 4032 C CA . ASP A 1 513 ? 12.946 -12.398 -3.153 1.00 96.12 513 ASP A CA 1
ATOM 4033 C C . ASP A 1 513 ? 13.883 -11.872 -2.055 1.00 96.12 513 ASP A C 1
ATOM 4035 O O . ASP A 1 513 ? 13.551 -10.931 -1.324 1.00 96.12 513 ASP A O 1
ATOM 4039 N N . TRP A 1 514 ? 15.077 -12.464 -1.946 1.00 94.62 514 TRP A N 1
ATOM 4040 C CA . TRP A 1 514 ? 16.104 -12.015 -1.010 1.00 94.62 514 TRP A CA 1
ATOM 4041 C C . TRP A 1 514 ? 16.535 -10.569 -1.281 1.00 94.62 514 TRP A C 1
ATOM 4043 O O . TRP A 1 514 ? 16.759 -9.796 -0.352 1.00 94.62 514 TRP A O 1
ATOM 4053 N N . GLY A 1 515 ? 16.659 -10.186 -2.547 1.00 90.12 515 GLY A N 1
ATOM 4054 C CA . GLY A 1 515 ? 17.162 -8.883 -2.951 1.00 90.12 515 GLY A CA 1
ATOM 4055 C C . GLY A 1 515 ? 16.109 -7.787 -2.888 1.00 90.12 515 GLY A C 1
ATOM 4056 O O . GLY A 1 515 ? 16.244 -6.834 -2.126 1.00 90.12 515 GLY A O 1
ATOM 4057 N N . CYS A 1 516 ? 15.085 -7.893 -3.731 1.00 96.19 516 CYS A N 1
ATOM 4058 C CA . CYS A 1 516 ? 14.063 -6.860 -3.899 1.00 96.19 516 CYS A CA 1
ATOM 4059 C C . CYS A 1 516 ? 12.673 -7.475 -4.059 1.00 96.19 516 CYS A C 1
ATOM 4061 O O . CYS A 1 516 ? 12.546 -8.574 -4.600 1.00 96.19 516 CYS A O 1
ATOM 4063 N N . ILE A 1 517 ? 11.653 -6.735 -3.620 1.00 97.81 517 ILE A N 1
ATOM 4064 C CA . ILE A 1 517 ? 10.231 -7.061 -3.758 1.00 97.81 517 ILE A CA 1
ATOM 4065 C C . ILE A 1 517 ? 9.504 -5.868 -4.385 1.00 97.81 517 ILE A C 1
ATOM 4067 O O . ILE A 1 517 ? 9.581 -4.755 -3.868 1.00 97.81 517 ILE A O 1
ATOM 4071 N N . PHE A 1 518 ? 8.754 -6.125 -5.454 1.00 97.00 518 PHE A N 1
ATOM 4072 C CA . PHE A 1 518 ? 7.963 -5.144 -6.199 1.00 97.00 518 PHE A CA 1
ATOM 4073 C C . PHE A 1 518 ? 6.499 -5.589 -6.214 1.00 97.00 518 PHE A C 1
ATOM 4075 O O . PHE A 1 518 ? 6.117 -6.460 -6.997 1.00 97.00 518 PHE A O 1
ATOM 4082 N N . ALA A 1 519 ? 5.691 -5.063 -5.296 1.00 97.50 519 ALA A N 1
ATOM 4083 C CA . ALA A 1 519 ? 4.309 -5.504 -5.133 1.00 97.50 519 ALA A CA 1
ATOM 4084 C C . ALA A 1 519 ? 3.399 -5.076 -6.297 1.00 97.50 519 ALA A C 1
ATOM 4086 O O . ALA A 1 519 ? 3.644 -4.081 -6.976 1.00 97.50 519 ALA A O 1
ATOM 4087 N N . SER A 1 520 ? 2.317 -5.827 -6.480 1.00 96.94 520 SER A N 1
ATOM 4088 C CA . SER A 1 520 ? 1.148 -5.457 -7.280 1.00 96.94 520 SER A CA 1
ATOM 4089 C C . SER A 1 520 ? -0.036 -5.173 -6.345 1.00 96.94 520 SER A C 1
ATOM 4091 O O . SER A 1 520 ? -0.020 -5.643 -5.199 1.00 96.94 520 SER A O 1
ATOM 4093 N N . PRO A 1 521 ? -1.081 -4.447 -6.785 1.00 96.94 521 PRO A N 1
ATOM 4094 C CA . PRO A 1 521 ? -2.336 -4.389 -6.045 1.00 96.94 521 PRO A CA 1
ATOM 4095 C C . PRO A 1 521 ? -2.874 -5.798 -5.710 1.00 96.94 521 PRO A C 1
ATOM 4097 O O . PRO A 1 521 ? -2.717 -6.729 -6.506 1.00 96.94 521 PRO A O 1
ATOM 4100 N N . PRO A 1 522 ? -3.488 -5.988 -4.528 1.00 97.81 522 PRO A N 1
ATOM 4101 C CA . PRO A 1 522 ? -3.955 -7.291 -4.075 1.00 97.81 522 PRO A CA 1
ATOM 4102 C C . PRO A 1 522 ? -5.147 -7.810 -4.880 1.00 97.81 522 PRO A C 1
ATOM 4104 O O . PRO A 1 522 ? -5.991 -7.041 -5.342 1.00 97.81 522 PRO A O 1
ATOM 4107 N N . ILE A 1 523 ? -5.286 -9.136 -4.919 1.00 97.50 523 ILE A N 1
ATOM 4108 C CA . ILE A 1 523 ? -6.540 -9.797 -5.292 1.00 97.50 523 ILE A CA 1
ATOM 4109 C C . ILE A 1 523 ? -7.259 -10.240 -4.020 1.00 97.50 523 ILE A C 1
ATOM 4111 O O . ILE A 1 523 ? -6.742 -11.055 -3.254 1.00 97.50 523 ILE A O 1
ATOM 4115 N N . PHE A 1 524 ? -8.462 -9.713 -3.811 1.00 95.25 524 PHE A N 1
ATOM 4116 C CA . PHE A 1 524 ? -9.320 -10.075 -2.689 1.00 95.25 524 PHE A CA 1
ATOM 4117 C C . PHE A 1 524 ? -10.116 -11.337 -3.025 1.00 95.25 524 PHE A C 1
ATOM 4119 O O . PHE A 1 524 ? -10.945 -11.337 -3.934 1.00 95.25 524 PHE A O 1
ATOM 4126 N N . GLY A 1 525 ? -9.843 -12.418 -2.300 1.00 90.06 525 GLY A N 1
ATOM 4127 C CA . GLY A 1 525 ? -10.666 -13.619 -2.268 1.00 90.06 525 GLY A CA 1
ATOM 4128 C C . GLY A 1 525 ? -11.557 -13.647 -1.027 1.00 90.06 525 GLY A C 1
ATOM 4129 O O . GLY A 1 525 ? -11.465 -12.788 -0.152 1.00 90.06 525 GLY A O 1
ATOM 4130 N N . LYS A 1 526 ? -12.414 -14.669 -0.944 1.00 87.25 526 LYS A N 1
ATOM 4131 C CA . LYS A 1 526 ? -13.315 -14.876 0.200 1.00 87.25 526 LYS A CA 1
ATOM 4132 C C . LYS A 1 526 ? -12.545 -15.139 1.499 1.00 87.25 526 LYS A C 1
ATOM 4134 O O . LYS A 1 526 ? -12.819 -14.515 2.516 1.00 87.25 526 LYS A O 1
ATOM 4139 N N . ASP A 1 527 ? -11.570 -16.043 1.436 1.00 89.19 527 ASP A N 1
ATOM 4140 C CA . ASP A 1 527 ? -10.866 -16.556 2.619 1.00 89.19 527 ASP A CA 1
ATOM 4141 C C . ASP A 1 527 ? -9.425 -16.035 2.730 1.00 89.19 527 ASP A C 1
ATOM 4143 O O . ASP A 1 527 ? -8.733 -16.301 3.711 1.00 89.19 527 ASP A O 1
ATOM 4147 N N . GLU A 1 528 ? -8.952 -15.290 1.728 1.00 94.38 528 GLU A N 1
ATOM 4148 C CA . GLU A 1 528 ? -7.594 -14.754 1.674 1.00 94.38 528 GLU A CA 1
ATOM 4149 C C . GLU A 1 528 ? -7.484 -13.524 0.771 1.00 94.38 528 GLU A C 1
ATOM 4151 O O . GLU A 1 528 ? -8.256 -13.326 -0.165 1.00 94.38 528 GLU A O 1
ATOM 4156 N N . ILE A 1 529 ? -6.443 -12.740 1.012 1.00 98.19 529 ILE A N 1
ATOM 4157 C CA . ILE A 1 529 ? -5.936 -11.687 0.147 1.00 98.19 529 ILE A CA 1
ATOM 4158 C C . ILE A 1 529 ? -4.630 -12.197 -0.463 1.00 98.19 529 ILE A C 1
ATOM 4160 O O . ILE A 1 529 ? -3.691 -12.572 0.246 1.00 98.19 529 ILE A O 1
ATOM 4164 N N . ARG A 1 530 ? -4.562 -12.204 -1.793 1.00 98.50 530 ARG A N 1
ATOM 4165 C CA . ARG A 1 530 ? -3.367 -12.595 -2.543 1.00 98.50 530 ARG A CA 1
ATOM 4166 C C . ARG A 1 530 ? -2.550 -11.365 -2.902 1.00 98.50 530 ARG A C 1
ATOM 4168 O O . ARG A 1 530 ? -3.033 -10.470 -3.592 1.00 98.50 530 ARG A O 1
ATOM 4175 N N . LEU A 1 531 ? -1.306 -11.352 -2.445 1.00 98.62 531 LEU A N 1
ATOM 4176 C CA . LEU A 1 531 ? -0.323 -10.299 -2.664 1.00 98.62 531 LEU A CA 1
ATOM 4177 C C . LEU A 1 531 ? 0.707 -10.811 -3.672 1.00 98.62 531 LEU A C 1
ATOM 4179 O O . LEU A 1 531 ? 1.699 -11.435 -3.293 1.00 98.62 531 LEU A O 1
ATOM 4183 N N . TYR A 1 532 ? 0.448 -10.597 -4.960 1.00 98.75 532 TYR A N 1
ATOM 4184 C CA . TYR A 1 532 ? 1.414 -10.912 -6.012 1.00 98.75 532 TYR A CA 1
ATOM 4185 C C . TYR A 1 532 ? 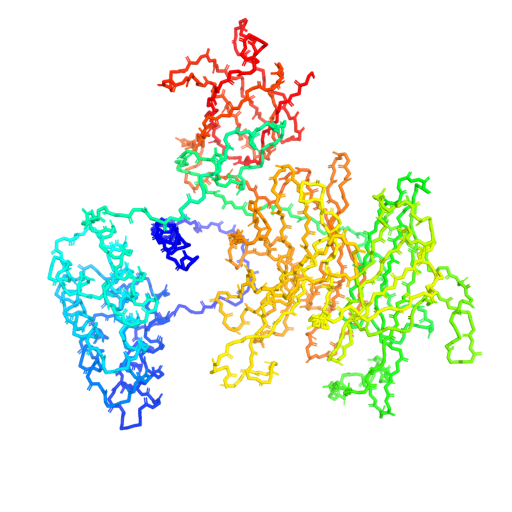2.525 -9.864 -6.050 1.00 98.75 532 TYR A C 1
ATOM 4187 O O . TYR A 1 532 ? 2.279 -8.674 -5.836 1.00 98.75 532 TYR A O 1
ATOM 4195 N N . TYR A 1 533 ? 3.751 -10.297 -6.329 1.00 98.38 533 TYR A N 1
ATOM 4196 C CA . TYR A 1 533 ? 4.897 -9.400 -6.416 1.00 98.38 533 TYR A CA 1
ATOM 4197 C C . TYR A 1 533 ? 5.993 -9.957 -7.323 1.00 98.38 533 TYR A C 1
ATOM 4199 O O . TYR A 1 533 ? 6.170 -11.168 -7.458 1.00 98.38 533 TYR A O 1
ATOM 4207 N N . GLY A 1 534 ? 6.762 -9.052 -7.918 1.00 97.38 534 GLY A N 1
ATOM 4208 C CA . GLY A 1 534 ? 8.050 -9.372 -8.509 1.00 97.38 534 GLY A CA 1
ATOM 4209 C C . GLY A 1 534 ? 9.125 -9.530 -7.440 1.00 97.38 534 GLY A C 1
ATOM 4210 O O . GLY A 1 534 ? 9.224 -8.694 -6.543 1.00 97.38 534 GLY A O 1
ATOM 4211 N N . GLY A 1 535 ? 9.934 -10.580 -7.529 1.00 96.25 535 GLY A N 1
ATOM 4212 C CA . GLY A 1 535 ? 11.073 -10.841 -6.651 1.00 96.25 535 GLY A CA 1
ATOM 4213 C C . GLY A 1 535 ? 12.394 -10.850 -7.417 1.00 96.25 535 GLY A C 1
ATOM 4214 O O . GLY A 1 535 ? 12.424 -11.186 -8.600 1.00 96.25 535 GLY A O 1
ATOM 4215 N N . CYS A 1 536 ? 13.486 -10.503 -6.737 1.00 94.81 536 CYS A N 1
ATOM 4216 C CA . CYS A 1 536 ? 14.846 -10.718 -7.231 1.00 94.81 536 CYS A CA 1
ATOM 4217 C C . CYS A 1 536 ? 15.694 -11.430 -6.172 1.00 94.81 536 CYS A C 1
ATOM 4219 O O . CYS A 1 536 ? 15.625 -11.079 -4.992 1.00 94.81 536 CYS A O 1
ATOM 4221 N N . ASN A 1 537 ? 16.575 -12.341 -6.590 1.00 91.44 537 ASN A N 1
ATOM 4222 C CA . ASN A 1 537 ? 17.480 -13.065 -5.682 1.00 91.44 537 ASN A CA 1
ATOM 4223 C C . ASN A 1 537 ? 18.814 -12.361 -5.377 1.00 91.44 537 ASN A C 1
ATOM 4225 O O . ASN A 1 537 ? 19.630 -12.882 -4.618 1.00 91.44 537 ASN A O 1
ATOM 4229 N N . GLY A 1 538 ? 19.036 -11.179 -5.951 1.00 86.88 538 GLY A N 1
ATOM 4230 C CA . GLY A 1 538 ? 20.259 -10.395 -5.805 1.00 86.88 538 GLY A CA 1
ATOM 4231 C C . GLY A 1 538 ? 19.979 -8.907 -5.610 1.00 86.88 538 GLY A C 1
ATOM 4232 O O . GLY A 1 538 ? 18.848 -8.442 -5.758 1.00 86.88 538 GLY A O 1
ATOM 4233 N N . ARG A 1 539 ? 21.024 -8.152 -5.258 1.00 87.25 539 ARG A N 1
ATOM 4234 C CA . ARG A 1 539 ? 20.935 -6.709 -4.973 1.00 87.25 539 ARG A CA 1
ATOM 4235 C C . ARG A 1 539 ? 20.400 -5.919 -6.171 1.00 87.25 539 ARG A C 1
ATOM 4237 O O . ARG A 1 539 ? 20.677 -6.261 -7.319 1.00 87.25 539 ARG A O 1
ATOM 4244 N N . PHE A 1 540 ? 19.706 -4.816 -5.895 1.00 86.62 540 PHE A N 1
ATOM 4245 C CA . PHE A 1 540 ? 19.115 -3.936 -6.907 1.00 86.62 540 PHE A CA 1
ATOM 4246 C C . PHE A 1 540 ? 20.146 -3.415 -7.918 1.00 86.62 540 PHE A C 1
ATOM 4248 O O . PHE A 1 540 ? 19.860 -3.361 -9.108 1.00 86.62 540 PHE A O 1
ATOM 4255 N N . MET A 1 541 ? 21.359 -3.074 -7.469 1.00 80.94 541 MET A N 1
ATOM 4256 C CA . MET A 1 541 ? 22.494 -2.770 -8.351 1.00 80.94 541 MET A CA 1
ATOM 4257 C C . MET A 1 541 ? 23.555 -3.863 -8.297 1.00 80.94 541 MET A C 1
ATOM 4259 O O . MET A 1 541 ? 24.682 -3.653 -7.843 1.00 80.94 541 MET A O 1
ATOM 4263 N N . GLY A 1 542 ? 23.165 -5.053 -8.728 1.00 83.06 542 GLY A N 1
ATOM 4264 C CA . GLY A 1 542 ? 24.062 -6.184 -8.886 1.00 83.06 542 GLY A CA 1
ATOM 4265 C C . GLY A 1 542 ? 23.444 -7.278 -9.743 1.00 83.06 542 GLY A C 1
ATOM 4266 O O . GLY A 1 542 ? 22.311 -7.168 -10.221 1.00 83.06 542 GLY A O 1
ATOM 4267 N N . TRP A 1 543 ? 24.189 -8.364 -9.922 1.00 85.62 543 TRP A N 1
ATOM 4268 C CA . TRP A 1 543 ? 23.655 -9.554 -10.565 1.00 85.62 543 TRP A CA 1
ATOM 4269 C C . TRP A 1 543 ? 22.482 -10.125 -9.770 1.00 85.62 543 TRP A C 1
ATOM 4271 O O . TRP A 1 543 ? 22.539 -10.257 -8.549 1.00 85.62 543 TRP A O 1
ATOM 4281 N N . ARG A 1 544 ? 21.410 -10.433 -10.496 1.00 89.25 544 ARG A N 1
ATOM 4282 C CA . ARG A 1 544 ? 20.162 -11.002 -10.000 1.00 89.25 544 ARG A CA 1
ATOM 4283 C C . ARG A 1 544 ? 19.455 -11.739 -11.131 1.00 89.25 544 ARG A C 1
ATOM 4285 O O . ARG A 1 544 ? 19.719 -11.458 -12.304 1.00 89.25 544 ARG A O 1
ATOM 4292 N N . ASP A 1 545 ? 18.592 -12.661 -10.750 1.00 89.31 545 ASP A N 1
ATOM 4293 C CA . ASP A 1 545 ? 17.529 -13.218 -11.575 1.00 89.31 545 ASP A CA 1
ATOM 4294 C C . ASP A 1 545 ? 16.189 -12.735 -11.014 1.00 89.31 545 ASP A C 1
ATOM 4296 O O . ASP A 1 545 ? 16.060 -12.514 -9.801 1.00 89.31 545 ASP A O 1
ATOM 4300 N N . GLY A 1 546 ? 15.214 -12.549 -11.902 1.00 92.62 546 GLY A N 1
ATOM 4301 C CA . GLY A 1 546 ? 13.873 -12.124 -11.528 1.00 92.62 546 GLY A CA 1
ATOM 4302 C C . GLY A 1 546 ? 12.855 -13.258 -11.486 1.00 92.62 546 GLY A C 1
ATOM 4303 O O . GLY A 1 546 ? 12.938 -14.249 -12.218 1.00 92.62 546 GLY A O 1
ATOM 4304 N N . PHE A 1 547 ? 11.857 -13.077 -10.629 1.00 96.44 547 PHE A N 1
ATOM 4305 C CA . PHE A 1 547 ? 10.837 -14.066 -10.310 1.00 96.44 547 PHE A CA 1
ATOM 4306 C C . PHE A 1 547 ? 9.471 -13.403 -10.152 1.00 96.44 547 PHE A C 1
ATOM 4308 O O . PHE A 1 547 ? 9.376 -12.252 -9.727 1.00 96.44 547 PHE A O 1
ATOM 4315 N N . PHE A 1 548 ? 8.409 -14.147 -10.442 1.00 98.19 548 PHE A N 1
ATOM 4316 C CA . PHE A 1 548 ? 7.050 -13.783 -10.059 1.00 98.19 548 PHE A CA 1
ATOM 4317 C C . PHE A 1 548 ? 6.613 -14.643 -8.876 1.00 98.19 548 PHE A C 1
ATOM 4319 O O . PHE A 1 548 ? 6.693 -15.871 -8.935 1.00 98.19 548 PHE A O 1
ATOM 4326 N N . CYS A 1 549 ? 6.175 -13.999 -7.799 1.00 98.56 549 CYS A N 1
ATOM 4327 C CA . CYS A 1 549 ? 5.937 -14.627 -6.507 1.00 98.56 549 CYS A CA 1
ATOM 4328 C C . CYS A 1 549 ? 4.589 -14.197 -5.910 1.00 98.56 549 CYS A C 1
ATOM 4330 O O . CYS A 1 549 ? 3.956 -13.231 -6.342 1.00 98.56 549 CYS A O 1
ATOM 4332 N N . LEU A 1 550 ? 4.162 -14.925 -4.881 1.00 98.62 550 LEU A N 1
ATOM 4333 C CA . LEU A 1 550 ? 2.923 -14.705 -4.147 1.00 98.62 550 LEU A CA 1
ATOM 4334 C C . LEU A 1 550 ? 3.160 -14.751 -2.636 1.00 98.62 550 LEU A C 1
ATOM 4336 O O . LEU A 1 550 ? 3.830 -15.638 -2.103 1.00 98.62 550 LEU A O 1
ATOM 4340 N N . ALA A 1 551 ? 2.564 -13.799 -1.929 1.00 98.50 551 ALA A N 1
ATOM 4341 C CA . ALA A 1 551 ? 2.328 -13.862 -0.497 1.00 98.50 551 ALA A CA 1
ATOM 4342 C C . ALA A 1 551 ? 0.817 -13.889 -0.240 1.00 98.50 551 ALA A C 1
ATOM 4344 O O . ALA A 1 551 ? 0.019 -13.377 -1.024 1.00 98.50 551 ALA A O 1
ATOM 4345 N N . ARG A 1 552 ? 0.419 -14.510 0.862 1.00 97.62 552 ARG A N 1
ATOM 4346 C CA . ARG A 1 552 ? -0.971 -14.629 1.292 1.00 97.62 552 ARG A CA 1
ATOM 4347 C C . ARG A 1 552 ? -1.156 -13.885 2.597 1.00 97.62 552 ARG A C 1
ATOM 4349 O O . ARG A 1 552 ? -0.313 -13.973 3.490 1.00 97.62 552 ARG A O 1
ATOM 4356 N N . LEU A 1 553 ? -2.274 -13.191 2.693 1.00 97.69 553 LEU A N 1
ATOM 4357 C CA . LEU A 1 553 ? -2.721 -12.493 3.883 1.00 97.69 553 LEU A CA 1
ATOM 4358 C C . LEU A 1 553 ? -4.163 -12.914 4.162 1.00 97.69 553 LEU A C 1
ATOM 4360 O O . LEU A 1 553 ? -4.921 -13.179 3.234 1.00 97.69 553 LEU A O 1
ATOM 4364 N N . ARG A 1 554 ? -4.564 -13.002 5.427 1.00 94.50 554 ARG A N 1
ATOM 4365 C CA . ARG A 1 554 ? -5.980 -13.203 5.758 1.00 94.50 554 ARG A CA 1
ATOM 4366 C C . ARG A 1 554 ? -6.819 -11.980 5.328 1.00 94.50 554 ARG A C 1
ATOM 4368 O O . ARG A 1 554 ? -6.267 -10.880 5.230 1.00 94.50 554 ARG A O 1
ATOM 4375 N N . PRO A 1 555 ? -8.142 -12.106 5.133 1.00 95.38 555 PRO A N 1
ATOM 4376 C CA . PRO A 1 555 ? -9.007 -10.946 4.959 1.00 95.38 555 PRO A CA 1
ATOM 4377 C C . PRO A 1 555 ? -8.823 -9.960 6.118 1.00 95.38 555 PRO A C 1
ATOM 4379 O O . PRO A 1 555 ? -8.662 -10.378 7.268 1.00 95.38 555 PRO A O 1
ATOM 4382 N N . ASP A 1 556 ? -8.775 -8.669 5.782 1.00 96.25 556 ASP A N 1
ATOM 4383 C CA . ASP A 1 556 ? -8.546 -7.522 6.677 1.00 96.25 556 ASP A CA 1
ATOM 4384 C C . ASP A 1 556 ? -7.213 -7.508 7.454 1.00 96.25 556 ASP A C 1
ATOM 4386 O O . ASP A 1 556 ? -6.928 -6.546 8.164 1.00 96.25 556 ASP A O 1
ATOM 4390 N N . GLY A 1 557 ? -6.347 -8.511 7.279 1.00 97.25 557 GLY A N 1
ATOM 4391 C CA . GLY A 1 557 ? -5.145 -8.724 8.090 1.00 97.25 557 GLY A CA 1
ATOM 4392 C C . GLY A 1 557 ? -3.982 -7.763 7.853 1.00 97.25 557 GLY A C 1
ATOM 4393 O O . GLY A 1 557 ? -2.848 -8.149 8.092 1.00 97.25 557 GLY A O 1
ATOM 4394 N N . PHE A 1 558 ? -4.196 -6.557 7.329 1.00 98.31 558 PHE A N 1
ATOM 4395 C CA . PHE A 1 558 ? -3.096 -5.642 6.996 1.00 98.31 558 PHE A CA 1
ATOM 4396 C C . PHE A 1 558 ? -2.382 -5.116 8.249 1.00 98.31 558 PHE A C 1
ATOM 4398 O O . PHE A 1 558 ? -1.153 -5.134 8.315 1.00 98.31 558 PHE A O 1
ATOM 4405 N N . ALA A 1 559 ? -3.148 -4.666 9.243 1.00 98.56 559 ALA A N 1
ATOM 4406 C CA . ALA A 1 559 ? -2.654 -4.215 10.541 1.00 98.56 559 ALA A CA 1
ATOM 4407 C C . ALA A 1 559 ? -3.778 -4.260 11.583 1.00 98.56 559 ALA A C 1
ATOM 4409 O O . ALA A 1 559 ? -4.941 -4.037 11.244 1.00 98.56 559 ALA A O 1
ATOM 4410 N N . GLY A 1 560 ? -3.430 -4.550 12.835 1.00 98.12 560 GLY A N 1
ATOM 4411 C CA . GLY A 1 560 ? -4.386 -4.721 13.927 1.00 98.12 560 GLY A CA 1
ATOM 4412 C C . GLY A 1 560 ? -3.783 -4.370 15.283 1.00 98.12 560 GLY A C 1
ATOM 4413 O O . GLY A 1 560 ? -2.563 -4.290 15.418 1.00 98.12 560 GLY A O 1
ATOM 4414 N N . TYR A 1 561 ? -4.633 -4.120 16.275 1.00 98.19 561 TYR A N 1
ATOM 4415 C CA . TYR A 1 561 ? -4.190 -3.856 17.642 1.00 98.19 561 TYR A CA 1
ATOM 4416 C C . TYR A 1 561 ? -3.883 -5.164 18.361 1.00 98.19 561 TYR A C 1
ATOM 4418 O O . TYR A 1 561 ? -4.718 -6.067 18.380 1.00 98.19 561 TYR A O 1
ATOM 4426 N N . GLU A 1 562 ? -2.705 -5.240 18.972 1.00 93.75 562 GLU A N 1
ATOM 4427 C CA . GLU A 1 562 ? -2.294 -6.332 19.854 1.00 93.75 562 GLU A CA 1
ATOM 4428 C C . GLU A 1 562 ? -1.883 -5.802 21.229 1.00 93.75 562 GLU A C 1
ATOM 4430 O O . GLU A 1 562 ? -1.544 -4.625 21.388 1.00 93.75 562 GLU A O 1
ATOM 4435 N N . GLN A 1 563 ? -1.929 -6.679 22.227 1.00 90.50 563 GLN A N 1
ATOM 4436 C CA . GLN A 1 563 ? -1.535 -6.369 23.596 1.00 90.50 563 GLN A CA 1
ATOM 4437 C C . GLN A 1 563 ? -0.025 -6.095 23.704 1.00 90.50 563 GLN A C 1
ATOM 4439 O O . GLN A 1 563 ? 0.785 -6.846 23.166 1.00 90.50 563 GLN A O 1
ATOM 4444 N N . VAL A 1 564 ? 0.356 -5.031 24.421 1.00 86.75 564 VAL A N 1
ATOM 4445 C CA . VAL A 1 564 ? 1.765 -4.637 24.616 1.00 86.75 564 VAL A CA 1
ATOM 4446 C C . VAL A 1 564 ? 2.393 -5.355 25.810 1.00 86.75 564 VAL A C 1
ATOM 4448 O O . VAL A 1 564 ? 3.491 -5.892 25.692 1.00 86.75 564 VAL A O 1
ATOM 4451 N N . ALA A 1 565 ? 1.719 -5.358 26.964 1.00 74.62 565 ALA A N 1
ATOM 4452 C CA . ALA A 1 565 ? 2.257 -5.879 28.216 1.00 74.62 565 ALA A CA 1
ATOM 4453 C C . ALA A 1 565 ? 1.323 -6.877 28.922 1.00 74.62 565 ALA A C 1
ATOM 4455 O O . ALA A 1 565 ? 0.105 -6.692 29.002 1.00 74.62 565 ALA A O 1
ATOM 4456 N N . GLY A 1 566 ? 1.963 -7.873 29.548 1.00 57.59 566 GLY A N 1
ATOM 4457 C CA . GLY A 1 566 ? 1.376 -8.843 30.473 1.00 57.59 566 GLY A CA 1
ATOM 4458 C C . GLY A 1 566 ? 0.800 -10.071 29.776 1.00 57.59 566 GLY A C 1
ATOM 4459 O O . GLY A 1 566 ? -0.071 -9.926 28.936 1.00 57.59 566 GLY A O 1
ATOM 4460 N N . GLY A 1 567 ? 1.275 -11.263 30.164 1.00 55.84 567 GLY A N 1
ATOM 4461 C CA . GLY A 1 567 ? 0.646 -12.543 29.811 1.00 55.84 567 GLY A CA 1
ATOM 4462 C C . GLY A 1 567 ? -0.757 -12.671 30.419 1.00 55.84 567 GLY A C 1
ATOM 4463 O O . GLY A 1 567 ? -1.468 -11.683 30.565 1.00 55.84 567 GLY A O 1
ATOM 4464 N N . SER A 1 568 ? -1.150 -13.859 30.880 1.00 59.72 568 SER A N 1
ATOM 4465 C CA . SER A 1 568 ? -2.535 -14.192 31.279 1.00 59.72 568 SER A CA 1
ATOM 4466 C C . SER A 1 568 ? -3.270 -13.248 32.260 1.00 59.72 568 SER A C 1
ATOM 4468 O O . SER A 1 568 ? -4.481 -13.402 32.428 1.00 59.72 568 SER A O 1
ATOM 4470 N N . ASN A 1 569 ? -2.578 -12.301 32.909 1.00 70.81 569 ASN A N 1
ATOM 4471 C CA . ASN A 1 569 ? -3.073 -11.467 34.012 1.00 70.81 569 ASN A CA 1
ATOM 4472 C C . ASN A 1 569 ? -3.370 -10.004 33.638 1.00 70.81 569 ASN A C 1
ATOM 4474 O O . ASN A 1 569 ? -3.802 -9.243 34.503 1.00 70.81 569 ASN A O 1
ATOM 4478 N N . LYS A 1 570 ? -3.108 -9.573 32.399 1.00 84.31 570 LYS A N 1
ATOM 4479 C CA . LYS A 1 570 ? -3.492 -8.235 31.920 1.00 84.31 570 LYS A CA 1
ATOM 4480 C C . LYS A 1 570 ? -4.254 -8.357 30.610 1.00 84.31 570 LYS A C 1
ATOM 4482 O O . LYS A 1 570 ? -4.110 -9.347 29.898 1.00 84.31 570 LYS A O 1
ATOM 4487 N N . THR A 1 571 ? -5.048 -7.342 30.307 1.00 92.88 571 THR A N 1
ATOM 4488 C CA . THR A 1 571 ? -5.753 -7.200 29.035 1.00 92.88 571 THR A CA 1
ATOM 4489 C C . THR A 1 571 ? -5.363 -5.879 28.386 1.00 92.88 571 THR A C 1
ATOM 4491 O O . THR A 1 571 ? -4.810 -4.985 29.035 1.00 92.88 571 THR A O 1
ATOM 4494 N N . ALA A 1 572 ? -5.617 -5.767 27.091 1.00 95.44 572 ALA A N 1
ATOM 4495 C CA . ALA A 1 572 ? -5.573 -4.517 26.356 1.00 95.44 572 ALA A CA 1
ATOM 4496 C C . ALA A 1 572 ? -6.993 -4.069 26.016 1.00 95.44 572 ALA A C 1
ATOM 4498 O O . ALA A 1 572 ? -7.878 -4.905 25.841 1.00 95.44 572 ALA A O 1
ATOM 4499 N N . THR A 1 573 ? -7.221 -2.764 25.910 1.00 97.06 573 THR A N 1
ATOM 4500 C CA . THR A 1 573 ? -8.532 -2.213 25.555 1.00 97.06 573 THR A CA 1
ATOM 4501 C C . THR A 1 573 ? -8.420 -1.291 24.352 1.00 97.06 573 THR A C 1
ATOM 4503 O O . THR A 1 573 ? -7.555 -0.423 24.317 1.00 97.06 573 THR A O 1
ATOM 4506 N N . VAL A 1 574 ? -9.326 -1.431 23.386 1.00 98.25 574 VAL A N 1
ATOM 4507 C CA . VAL A 1 574 ? -9.488 -0.497 22.263 1.00 98.25 574 VAL A CA 1
ATOM 4508 C C . VAL A 1 574 ? -10.934 -0.022 22.239 1.00 98.25 574 VAL A C 1
ATOM 4510 O O . VAL A 1 574 ? -11.844 -0.838 22.119 1.00 98.25 574 VAL A O 1
ATOM 4513 N N . THR A 1 575 ? -11.165 1.285 22.355 1.00 97.94 575 THR A N 1
ATOM 4514 C CA . THR A 1 575 ? -12.512 1.875 22.286 1.00 97.94 575 THR A CA 1
ATOM 4515 C C . THR A 1 575 ? -12.661 2.675 21.003 1.00 97.94 575 THR A C 1
ATOM 4517 O O . THR A 1 575 ? -11.784 3.467 20.649 1.00 97.94 575 THR A O 1
ATOM 4520 N N . THR A 1 576 ? -13.769 2.478 20.292 1.00 96.75 576 THR A N 1
ATOM 4521 C CA . THR A 1 576 ? -14.059 3.228 19.070 1.00 96.75 576 THR A CA 1
ATOM 4522 C C . THR A 1 576 ? -14.646 4.600 19.379 1.00 96.75 576 THR A C 1
ATOM 4524 O O . THR A 1 576 ? -15.355 4.786 20.369 1.00 96.75 576 THR A O 1
ATOM 4527 N N . LYS A 1 577 ? -14.465 5.548 18.457 1.00 93.38 577 LYS A N 1
ATOM 4528 C CA . LYS A 1 577 ? -15.374 6.698 18.352 1.00 93.38 577 LYS A CA 1
ATOM 4529 C C . LYS A 1 577 ? -16.790 6.207 18.009 1.00 93.38 577 LYS A C 1
ATOM 4531 O O . LYS A 1 577 ? -16.944 5.055 17.585 1.00 93.38 577 LYS A O 1
ATOM 4536 N N . PRO A 1 578 ? -17.828 7.051 18.156 1.00 91.75 578 PRO A N 1
ATOM 4537 C CA . PRO A 1 578 ? -19.174 6.684 17.739 1.00 91.75 578 PRO A CA 1
ATOM 4538 C C . PRO A 1 578 ? -19.229 6.220 16.275 1.00 91.75 578 PRO A C 1
ATOM 4540 O O . PRO A 1 578 ? -18.817 6.947 15.368 1.00 91.75 578 PRO A O 1
ATOM 4543 N N . VAL A 1 579 ? -19.767 5.022 16.052 1.00 90.56 579 VAL A N 1
ATOM 4544 C CA . VAL A 1 579 ? -20.053 4.440 14.734 1.00 90.56 579 VAL A CA 1
ATOM 4545 C C . VAL A 1 579 ? -21.548 4.192 14.586 1.00 90.56 579 VAL A C 1
ATOM 4547 O O . VAL A 1 579 ? -22.265 4.052 15.575 1.00 90.56 579 VAL A O 1
ATOM 4550 N N . ILE A 1 580 ? -22.035 4.171 13.347 1.00 88.94 580 ILE A N 1
ATOM 4551 C CA . ILE A 1 580 ? -23.452 3.934 13.062 1.00 88.94 580 ILE A CA 1
ATOM 4552 C C . ILE A 1 580 ? -23.659 2.427 12.938 1.00 88.94 580 ILE A C 1
ATOM 4554 O O . ILE A 1 580 ? -23.043 1.796 12.083 1.00 88.94 580 ILE A O 1
ATOM 4558 N N . ALA A 1 581 ? -24.545 1.854 13.751 1.00 87.75 581 ALA A N 1
ATOM 4559 C CA . ALA A 1 581 ? -24.970 0.474 13.550 1.00 87.75 581 ALA A CA 1
ATOM 4560 C C . ALA A 1 581 ? -25.848 0.393 12.291 1.00 87.75 581 ALA A C 1
ATOM 4562 O O . ALA A 1 581 ? -26.926 0.987 12.236 1.00 87.75 581 ALA A O 1
ATOM 4563 N N . VAL A 1 582 ? -25.380 -0.305 11.255 1.00 87.38 582 VAL A N 1
ATOM 4564 C CA . VAL A 1 582 ? -26.079 -0.384 9.955 1.00 87.38 582 VAL A CA 1
ATOM 4565 C C . VAL A 1 582 ? -26.832 -1.701 9.740 1.00 87.38 582 VAL A C 1
ATOM 4567 O O . VAL A 1 582 ? -27.654 -1.787 8.826 1.00 87.38 582 VAL A O 1
ATOM 4570 N N . ALA A 1 583 ? -26.606 -2.692 10.604 1.00 87.38 583 ALA A N 1
ATOM 4571 C CA . ALA A 1 583 ? -27.253 -4.000 10.569 1.00 87.38 583 ALA A CA 1
ATOM 4572 C C . ALA A 1 583 ? -27.418 -4.589 11.988 1.00 87.38 583 ALA A C 1
ATOM 4574 O O . ALA A 1 583 ? -27.137 -3.905 12.974 1.00 87.38 583 ALA A O 1
ATOM 4575 N N . ASP A 1 584 ? -27.919 -5.817 12.083 1.00 89.50 584 ASP A N 1
ATOM 4576 C CA . ASP A 1 584 ? -28.329 -6.512 13.313 1.00 89.50 584 ASP A CA 1
ATOM 4577 C C . ASP A 1 584 ? -27.318 -7.560 13.815 1.00 89.50 584 ASP A C 1
ATOM 4579 O O . ASP A 1 584 ? -27.403 -7.980 14.968 1.00 89.50 584 ASP A O 1
ATOM 4583 N N . SER A 1 585 ? -26.312 -7.916 13.015 1.00 92.44 585 SER A N 1
ATOM 4584 C CA . SER A 1 585 ? -25.159 -8.705 13.457 1.00 92.44 585 SER A CA 1
ATOM 4585 C C . SER A 1 585 ? -23.897 -7.846 13.500 1.00 92.44 585 SER A C 1
ATOM 4587 O O . SER A 1 585 ? -23.595 -7.113 12.559 1.00 92.44 585 SER A O 1
ATOM 4589 N N . LEU A 1 586 ? -23.096 -8.008 14.559 1.00 96.31 586 LEU A N 1
ATOM 4590 C CA . LEU A 1 586 ? -21.728 -7.490 14.648 1.00 96.31 586 LEU A CA 1
ATOM 4591 C C . LEU A 1 586 ? -20.741 -8.645 14.465 1.00 96.31 586 LEU A C 1
ATOM 4593 O O . LEU A 1 586 ? -20.915 -9.715 15.046 1.00 96.31 586 LEU A O 1
ATOM 4597 N N . ARG A 1 587 ? -19.700 -8.433 13.665 1.00 97.38 587 ARG A N 1
ATOM 4598 C CA . ARG A 1 587 ? -18.646 -9.413 13.402 1.00 97.38 587 ARG A CA 1
ATOM 4599 C C . ARG A 1 587 ? -17.277 -8.798 13.635 1.00 97.38 587 ARG A C 1
ATOM 4601 O O . ARG A 1 587 ? -17.100 -7.593 13.468 1.00 97.38 587 ARG A O 1
ATOM 4608 N N . VAL A 1 588 ? -16.309 -9.624 14.015 1.00 98.12 588 VAL A N 1
ATOM 4609 C CA . VAL A 1 588 ? -14.919 -9.217 14.233 1.00 98.12 588 VAL A CA 1
ATOM 4610 C C . VAL A 1 588 ? -13.953 -10.134 13.506 1.00 98.12 588 VAL A C 1
ATOM 4612 O O . VAL A 1 588 ? -14.188 -11.327 13.320 1.00 98.12 588 VAL A O 1
ATOM 4615 N N . THR A 1 589 ? -12.820 -9.567 13.132 1.00 98.19 589 THR A N 1
ATOM 4616 C CA . THR A 1 589 ? -11.724 -10.269 12.475 1.00 98.19 589 THR A CA 1
ATOM 4617 C C . THR A 1 589 ? -10.499 -10.136 13.359 1.00 98.19 589 THR A C 1
ATOM 4619 O O . THR A 1 589 ? -9.988 -9.035 13.578 1.00 98.19 589 THR A O 1
ATOM 4622 N N . ALA A 1 590 ? -10.039 -11.268 13.886 1.00 97.69 590 ALA A N 1
ATOM 4623 C CA . ALA A 1 590 ? -8.940 -11.313 14.837 1.00 97.69 590 ALA A CA 1
ATOM 4624 C C . ALA A 1 590 ? -8.155 -12.628 14.761 1.00 97.69 590 ALA A C 1
ATOM 4626 O O . ALA A 1 590 ? -8.700 -13.658 14.347 1.00 97.69 590 ALA A O 1
ATOM 4627 N N . ASP A 1 591 ? -6.893 -12.575 15.178 1.00 95.06 591 ASP A N 1
ATOM 4628 C CA . ASP A 1 591 ? -6.045 -13.740 15.427 1.00 95.06 591 ASP A CA 1
ATOM 4629 C C . ASP A 1 591 ? -5.889 -13.936 16.939 1.00 95.06 591 ASP A C 1
ATOM 4631 O O . ASP A 1 591 ? -5.710 -12.970 17.681 1.00 95.06 591 ASP A O 1
ATOM 4635 N N . MET A 1 592 ? -5.947 -15.187 17.390 1.00 90.88 592 MET A N 1
ATOM 4636 C CA . MET A 1 592 ? -5.818 -15.582 18.794 1.00 90.88 592 MET A CA 1
ATOM 4637 C C . MET A 1 592 ? -4.570 -16.442 18.972 1.00 90.88 592 MET A C 1
ATOM 4639 O O . MET A 1 592 ? -4.354 -17.386 18.207 1.00 90.88 592 MET A O 1
ATOM 4643 N N . ALA A 1 593 ? -3.778 -16.165 20.005 1.00 87.94 593 ALA A N 1
ATOM 4644 C CA . ALA A 1 593 ? -2.828 -17.136 20.528 1.00 87.94 593 ALA A CA 1
ATOM 4645 C C . ALA A 1 593 ? -3.545 -18.156 21.435 1.00 87.94 593 ALA A C 1
ATOM 4647 O O . ALA A 1 593 ? -4.760 -18.104 21.647 1.00 87.94 593 ALA A O 1
ATOM 4648 N N . MET A 1 594 ? -2.788 -19.111 21.980 1.00 82.56 594 MET A N 1
ATOM 4649 C CA . MET A 1 594 ? -3.319 -20.088 22.931 1.00 82.56 594 MET A CA 1
ATOM 4650 C C . MET A 1 594 ? -3.891 -19.370 24.161 1.00 82.56 594 MET A C 1
ATOM 4652 O O . MET A 1 594 ? -3.215 -18.537 24.752 1.00 82.56 594 MET A O 1
ATOM 4656 N N . SER A 1 595 ? -5.134 -19.689 24.535 1.00 84.81 595 SER A N 1
ATOM 4657 C CA . SER A 1 595 ? -5.875 -19.031 25.629 1.00 84.81 595 SER A CA 1
ATOM 4658 C C . SER A 1 595 ? -6.193 -17.541 25.410 1.00 84.81 595 SER A C 1
ATOM 4660 O O . SER A 1 595 ? -6.715 -16.892 26.324 1.00 84.81 595 SER A O 1
ATOM 4662 N N . GLY A 1 596 ? -5.929 -17.000 24.218 1.00 91.56 596 GLY A N 1
ATOM 4663 C CA . GLY A 1 596 ? -6.283 -15.633 23.857 1.00 91.56 596 GLY A CA 1
ATOM 4664 C C . GLY A 1 596 ? -7.785 -15.448 23.642 1.00 91.56 596 GLY A C 1
ATOM 4665 O O . GLY A 1 596 ? -8.520 -16.405 23.378 1.00 91.56 596 GLY A O 1
ATOM 4666 N N . TYR A 1 597 ? -8.251 -14.208 23.776 1.00 94.69 597 TYR A N 1
ATOM 4667 C CA . TYR A 1 597 ? -9.632 -13.853 23.471 1.00 94.69 597 TYR A CA 1
ATOM 4668 C C . TYR A 1 597 ? -9.791 -12.411 22.991 1.00 94.69 597 TYR A C 1
ATOM 4670 O O . TYR A 1 597 ? -8.933 -11.547 23.200 1.00 94.69 597 TYR A O 1
ATOM 4678 N N . VAL A 1 598 ? -10.951 -12.161 22.386 1.00 97.88 598 VAL A N 1
ATOM 4679 C CA . VAL A 1 598 ? -11.545 -10.835 22.200 1.00 97.88 598 VAL A CA 1
ATOM 4680 C C . VAL A 1 598 ? -12.920 -10.836 22.855 1.00 97.88 598 VAL A C 1
ATOM 4682 O O . VAL A 1 598 ? -13.731 -11.728 22.604 1.00 97.88 598 VAL A O 1
ATOM 4685 N N . LYS A 1 599 ? -13.190 -9.834 23.689 1.00 97.88 599 LYS A N 1
ATOM 4686 C CA . LYS A 1 599 ? -14.513 -9.559 24.256 1.00 97.88 599 LYS A CA 1
ATOM 4687 C C . LYS A 1 599 ? -14.974 -8.199 23.760 1.00 97.88 599 LYS A C 1
ATOM 4689 O O . LYS A 1 599 ? -14.194 -7.248 23.756 1.00 97.88 599 LYS A O 1
ATOM 4694 N N . VAL A 1 600 ? -16.232 -8.107 23.348 1.00 98.38 600 VAL A N 1
ATOM 4695 C CA . VAL A 1 600 ? -16.816 -6.861 22.843 1.00 98.38 600 VAL A CA 1
ATOM 4696 C C . VAL A 1 600 ? -17.847 -6.356 23.839 1.00 98.38 600 VAL A C 1
ATOM 4698 O O . VAL A 1 600 ? -18.754 -7.088 24.214 1.00 98.38 600 VAL A O 1
ATOM 4701 N N . THR A 1 601 ? -17.741 -5.099 24.242 1.00 98.31 601 THR A N 1
ATOM 4702 C CA . THR A 1 601 ? -18.770 -4.403 25.016 1.00 98.31 601 THR A CA 1
ATOM 4703 C C . THR A 1 601 ? -19.344 -3.287 24.154 1.00 98.31 601 THR A C 1
ATOM 4705 O O . THR A 1 601 ? -18.604 -2.436 23.653 1.00 98.31 601 THR A O 1
ATOM 4708 N N . LEU A 1 602 ? -20.662 -3.285 23.974 1.00 96.75 602 LEU A N 1
ATOM 4709 C CA . LEU A 1 602 ? -21.376 -2.205 23.304 1.00 96.75 602 LEU A CA 1
ATOM 4710 C C . LEU A 1 602 ? -21.669 -1.107 24.320 1.00 96.75 602 LEU A C 1
ATOM 4712 O O . LEU A 1 602 ? -22.230 -1.378 25.383 1.00 96.75 602 LEU A O 1
ATOM 4716 N N . LEU A 1 603 ? -21.306 0.128 23.984 1.00 95.44 603 LEU A N 1
ATOM 4717 C CA . LEU A 1 603 ? -21.549 1.297 24.818 1.00 95.44 603 LEU A CA 1
ATOM 4718 C C . LEU A 1 603 ? -22.533 2.262 24.144 1.00 95.44 603 LEU A C 1
ATOM 4720 O O . LEU A 1 603 ? -22.516 2.443 22.920 1.00 95.44 603 LEU A O 1
ATOM 4724 N N . GLY A 1 604 ? -23.355 2.912 24.965 1.00 86.81 604 GLY A N 1
ATOM 4725 C CA . GLY A 1 604 ? -24.248 3.996 24.573 1.00 86.81 604 GLY A CA 1
ATOM 4726 C C . GLY A 1 604 ? -23.514 5.305 24.257 1.00 86.81 604 GLY A C 1
ATOM 4727 O O . GLY A 1 604 ? -22.281 5.393 24.256 1.00 86.81 604 GLY A O 1
ATOM 4728 N N . GLN A 1 605 ? -24.284 6.361 23.981 1.00 77.50 605 GLN A N 1
ATOM 4729 C CA . GLN A 1 605 ? -23.736 7.684 23.643 1.00 77.50 605 GLN A CA 1
ATOM 4730 C C . GLN A 1 605 ? -22.955 8.335 24.794 1.00 77.50 605 GLN A C 1
ATOM 4732 O O . GLN A 1 605 ? -21.994 9.060 24.536 1.00 77.50 605 GLN A O 1
ATOM 4737 N N . ASP A 1 606 ? -23.327 8.037 26.034 1.00 81.62 606 ASP A N 1
ATOM 4738 C CA . ASP A 1 606 ? -22.707 8.481 27.287 1.00 81.62 606 ASP A CA 1
ATOM 4739 C C . ASP A 1 606 ? -21.637 7.501 27.812 1.00 81.62 606 ASP A C 1
ATOM 4741 O O . ASP A 1 606 ? -21.194 7.608 28.953 1.00 81.62 606 ASP A O 1
ATOM 4745 N N . SER A 1 607 ? -21.215 6.540 26.982 1.00 83.62 607 SER A N 1
ATOM 4746 C CA . SER A 1 607 ? -20.256 5.484 27.330 1.00 83.62 607 SER A CA 1
ATOM 4747 C C . SER A 1 607 ? -20.743 4.497 28.403 1.00 83.62 607 SER A C 1
ATOM 4749 O O . SER A 1 607 ? -19.934 3.727 28.931 1.00 83.62 607 SER A O 1
ATOM 4751 N N . THR A 1 608 ? -22.051 4.452 28.686 1.00 89.81 608 THR A N 1
ATOM 4752 C CA . THR A 1 608 ? -22.649 3.408 29.532 1.00 89.81 608 THR A CA 1
ATOM 4753 C C . THR A 1 608 ? -22.667 2.055 28.809 1.00 89.81 608 THR A C 1
ATOM 4755 O O . THR A 1 608 ? -22.979 2.005 27.617 1.00 89.81 608 THR A O 1
ATOM 4758 N N . PRO A 1 609 ? -22.321 0.936 29.474 1.00 94.69 609 PRO A N 1
ATOM 4759 C CA . PRO A 1 609 ? -22.454 -0.395 28.884 1.00 94.69 609 PRO A CA 1
ATOM 4760 C C . PRO A 1 609 ? -23.921 -0.746 28.612 1.00 94.69 609 PRO A C 1
ATOM 4762 O O . PRO A 1 609 ? -24.737 -0.745 29.529 1.00 94.69 609 PRO A O 1
ATOM 4765 N N . LEU A 1 610 ? -24.243 -1.073 27.359 1.00 94.00 610 LEU A N 1
ATOM 4766 C CA . LEU A 1 610 ? -25.575 -1.527 26.939 1.00 94.00 610 LEU A CA 1
ATOM 4767 C C . LEU A 1 610 ? -25.641 -3.046 26.760 1.00 94.00 610 LEU A C 1
ATOM 4769 O O . LEU A 1 610 ? -26.687 -3.643 26.992 1.00 94.00 610 LEU A O 1
ATOM 4773 N N . ALA A 1 611 ? -24.539 -3.667 26.331 1.00 96.06 611 ALA A N 1
ATOM 4774 C CA . ALA A 1 611 ? -24.444 -5.111 26.156 1.00 96.06 611 ALA A CA 1
ATOM 4775 C C . ALA A 1 611 ? -22.997 -5.593 26.249 1.00 96.06 611 ALA A C 1
ATOM 4777 O O . ALA A 1 611 ? -22.058 -4.874 25.896 1.00 96.06 611 ALA A O 1
ATOM 4778 N N . GLU A 1 612 ? -22.823 -6.842 26.670 1.00 97.75 612 GLU A N 1
ATOM 4779 C CA . GLU A 1 612 ? -21.536 -7.529 26.673 1.00 97.75 612 GLU A CA 1
ATOM 4780 C C . GLU A 1 612 ? -21.618 -8.791 25.810 1.00 97.75 612 GLU A C 1
ATOM 4782 O O . GLU A 1 612 ? -22.571 -9.564 25.904 1.00 97.75 612 GLU A O 1
ATOM 4787 N N . GLY A 1 613 ? -20.618 -8.979 24.956 1.00 97.31 613 GLY A N 1
ATOM 4788 C CA . GLY A 1 613 ? -20.452 -10.161 24.129 1.00 97.31 613 GLY A CA 1
ATOM 4789 C C . GLY A 1 613 ? -19.824 -11.328 24.890 1.00 97.31 613 GLY A C 1
ATOM 4790 O O . GLY A 1 613 ? -19.054 -11.152 25.838 1.00 97.31 613 GLY A O 1
ATOM 4791 N N . GLU A 1 614 ? -20.125 -12.541 24.447 1.00 97.62 614 GLU A N 1
ATOM 4792 C CA . GLU A 1 614 ? -19.371 -13.741 24.788 1.00 97.62 614 GLU A CA 1
ATOM 4793 C C . GLU A 1 614 ? -17.910 -13.627 24.317 1.00 97.62 614 GLU A C 1
ATOM 4795 O O . GLU A 1 614 ? -17.566 -12.831 23.438 1.00 97.62 614 GLU A O 1
ATOM 4800 N N . LEU A 1 615 ? -17.026 -14.431 24.914 1.00 97.62 615 LEU A N 1
ATOM 4801 C CA . LEU A 1 615 ? -15.615 -14.445 24.536 1.00 97.62 615 LEU A CA 1
ATOM 4802 C C . LEU A 1 615 ? -15.426 -15.105 23.169 1.00 97.62 615 LEU A C 1
ATOM 4804 O O . LEU A 1 615 ? -15.804 -16.258 22.963 1.00 97.62 615 LEU A O 1
ATOM 4808 N N . ILE A 1 616 ? -14.733 -14.413 22.271 1.00 97.62 616 ILE A N 1
ATOM 4809 C CA . ILE A 1 616 ? -14.272 -14.974 21.003 1.00 97.62 616 ILE A CA 1
ATOM 4810 C C . ILE A 1 616 ? -12.856 -15.496 21.220 1.00 97.62 616 ILE A C 1
ATOM 4812 O O . ILE A 1 616 ? -11.924 -14.717 21.388 1.00 97.62 616 ILE A O 1
ATOM 4816 N N . THR A 1 617 ? -12.704 -16.820 21.232 1.00 95.62 617 THR A N 1
ATOM 4817 C CA . THR A 1 617 ? -11.459 -17.521 21.612 1.00 95.62 617 THR A CA 1
ATOM 4818 C C . THR A 1 617 ? -10.774 -18.234 20.446 1.00 95.62 617 THR A C 1
ATOM 4820 O O . THR A 1 617 ? -9.794 -18.954 20.629 1.00 95.62 617 THR A O 1
ATOM 4823 N N . ARG A 1 618 ? -11.288 -18.062 19.223 1.00 94.56 618 ARG A N 1
ATOM 4824 C CA . ARG A 1 618 ? -10.740 -18.667 18.004 1.00 94.56 618 ARG A CA 1
ATOM 4825 C C . ARG A 1 618 ? -10.357 -17.598 16.992 1.00 94.56 618 ARG A C 1
ATOM 4827 O O . ARG A 1 618 ? -11.109 -16.651 16.778 1.00 94.56 618 ARG A O 1
ATOM 4834 N N . THR A 1 619 ? -9.213 -17.794 16.338 1.00 94.69 619 THR A N 1
ATOM 4835 C CA . THR A 1 619 ? -8.840 -17.040 15.136 1.00 94.69 619 THR A CA 1
ATOM 4836 C C . THR A 1 619 ? -9.933 -17.189 14.088 1.00 94.69 619 THR A C 1
ATOM 4838 O O . THR A 1 619 ? -10.370 -18.304 13.797 1.00 94.69 619 THR A O 1
ATOM 4841 N N . GLY A 1 620 ? -10.364 -16.076 13.506 1.00 92.62 620 GLY A N 1
ATOM 4842 C CA . GLY A 1 620 ? -11.439 -16.093 12.524 1.00 92.62 620 GLY A CA 1
ATOM 4843 C C . GLY A 1 620 ? -11.567 -14.784 11.766 1.00 92.62 620 GLY A C 1
ATOM 4844 O O . GLY A 1 620 ? -11.172 -13.718 12.249 1.00 92.62 620 GLY A O 1
ATOM 4845 N N . THR A 1 621 ? -12.103 -14.884 10.553 1.00 95.19 621 THR A N 1
ATOM 4846 C CA . THR A 1 621 ? -12.600 -13.760 9.751 1.00 95.19 621 THR A CA 1
ATOM 4847 C C . THR A 1 621 ? -14.093 -13.664 9.949 1.00 95.19 621 THR A C 1
ATOM 4849 O O . THR A 1 621 ? -14.776 -14.681 9.852 1.00 95.19 621 THR A O 1
ATOM 4852 N N . ASP A 1 622 ? -14.578 -12.453 10.213 1.00 95.12 622 ASP A N 1
ATOM 4853 C CA . ASP A 1 622 ? -16.001 -12.168 10.385 1.00 95.12 622 ASP A CA 1
ATOM 4854 C C . ASP A 1 622 ? -16.668 -13.105 11.415 1.00 95.12 622 ASP A C 1
ATOM 4856 O O . ASP A 1 622 ? -17.787 -13.598 11.229 1.00 95.12 622 ASP A O 1
ATOM 4860 N N . ALA A 1 623 ? -15.962 -13.354 12.522 1.00 96.12 623 ALA A N 1
ATOM 4861 C CA . ALA A 1 623 ? -16.477 -14.093 13.662 1.00 96.12 623 ALA A CA 1
ATOM 4862 C C . ALA A 1 623 ? -17.610 -13.293 14.309 1.00 96.12 623 ALA A C 1
ATOM 4864 O O . ALA A 1 623 ? -17.435 -12.131 14.674 1.00 96.12 623 ALA A O 1
ATOM 4865 N N . GLU A 1 624 ? -18.780 -13.909 14.418 1.00 96.56 624 GLU A N 1
ATOM 4866 C CA . GLU A 1 624 ? -19.970 -13.269 14.963 1.00 96.56 624 GLU A CA 1
ATOM 4867 C C . GLU A 1 624 ? -19.826 -13.003 16.464 1.00 96.56 624 GLU A C 1
ATOM 4869 O O . GLU A 1 624 ? -19.413 -13.877 17.231 1.00 96.56 624 GLU A O 1
ATOM 4874 N N . VAL A 1 625 ? -20.183 -11.789 16.879 1.00 97.06 625 VAL A N 1
ATOM 4875 C CA . VAL A 1 625 ? -20.272 -11.408 18.287 1.00 97.06 625 VAL A CA 1
ATOM 4876 C C . VAL A 1 625 ? -21.622 -11.873 18.815 1.00 97.06 625 VAL A C 1
ATOM 4878 O O . VAL A 1 625 ? -22.657 -11.291 18.494 1.00 97.06 625 VAL A O 1
ATOM 4881 N N . ARG A 1 626 ? -21.603 -12.913 19.649 1.00 96.44 626 ARG A N 1
ATOM 4882 C CA . ARG A 1 626 ? -22.782 -13.365 20.394 1.00 96.44 626 ARG A CA 1
ATOM 4883 C C . ARG A 1 626 ? -22.922 -12.540 21.658 1.00 96.44 626 ARG A C 1
ATOM 4885 O O . ARG A 1 626 ? -21.943 -12.371 22.377 1.00 96.44 626 ARG A O 1
ATOM 4892 N N . TRP A 1 627 ? -24.108 -12.017 21.922 1.00 96.19 627 TRP A N 1
ATOM 4893 C CA . TRP A 1 627 ? -24.374 -11.202 23.104 1.00 96.19 627 TRP A CA 1
ATOM 4894 C C . TRP A 1 627 ? -24.845 -12.070 24.268 1.00 96.19 627 TRP A C 1
ATOM 4896 O O . TRP A 1 627 ? -25.522 -13.073 24.063 1.00 96.19 627 TRP A O 1
ATOM 4906 N N . LYS A 1 628 ? -24.486 -11.687 25.494 1.00 95.44 628 LYS A N 1
ATOM 4907 C CA . LYS A 1 628 ? -25.020 -12.316 26.705 1.00 95.44 628 LYS A CA 1
ATOM 4908 C C . LYS A 1 628 ? -26.474 -11.888 26.932 1.00 95.44 628 LYS A C 1
ATOM 4910 O O . LYS A 1 628 ? -26.820 -10.727 26.708 1.00 95.44 628 LYS A O 1
ATOM 4915 N N . GLY A 1 629 ? -27.288 -12.801 27.462 1.00 91.94 629 GLY A N 1
ATOM 4916 C CA . GLY A 1 629 ? -28.717 -12.566 27.700 1.00 91.94 629 GLY A CA 1
ATOM 4917 C C . GLY A 1 629 ? -29.512 -12.402 26.400 1.00 91.94 629 GLY A C 1
ATOM 4918 O O . GLY A 1 629 ? -29.071 -12.839 25.343 1.00 91.94 629 GLY A O 1
ATOM 4919 N N . ASP A 1 630 ? -30.665 -11.736 26.475 1.00 89.00 630 ASP A N 1
ATOM 4920 C CA . ASP A 1 630 ? -31.594 -11.581 25.340 1.00 89.00 630 ASP A CA 1
ATOM 4921 C C . ASP A 1 630 ? -31.306 -10.332 24.477 1.00 89.00 630 ASP A C 1
ATOM 4923 O O . ASP A 1 630 ? -32.181 -9.825 23.771 1.00 89.00 630 ASP A O 1
ATOM 4927 N N . PHE A 1 631 ? -30.090 -9.775 24.552 1.00 92.38 631 PHE A N 1
ATOM 4928 C CA . PHE A 1 631 ? -29.750 -8.559 23.813 1.00 92.38 631 PHE A CA 1
ATOM 4929 C C . PHE A 1 631 ? -29.663 -8.814 22.302 1.00 92.38 631 PHE A C 1
ATOM 4931 O O . PHE A 1 631 ? -28.992 -9.736 21.841 1.00 92.38 631 PHE A O 1
ATOM 4938 N N . SER A 1 632 ? -30.266 -7.914 21.522 1.00 87.94 632 SER A N 1
ATOM 4939 C CA . SER A 1 632 ? -30.154 -7.877 20.064 1.00 87.94 632 SER A CA 1
ATOM 4940 C C . SER A 1 632 ? -29.775 -6.482 19.577 1.00 87.94 632 SER A C 1
ATOM 4942 O O . SER A 1 632 ? -30.330 -5.470 20.013 1.00 87.94 632 SER A O 1
ATOM 4944 N N . LEU A 1 633 ? -28.857 -6.428 18.610 1.00 88.31 633 LEU A N 1
ATOM 4945 C CA . LEU A 1 633 ? -28.412 -5.184 17.986 1.00 88.31 633 LEU A CA 1
ATOM 4946 C C . LEU A 1 633 ? -29.496 -4.551 17.094 1.00 88.31 633 LEU A C 1
ATOM 4948 O O . LEU A 1 633 ? -29.426 -3.355 16.811 1.00 88.31 633 LEU A O 1
ATOM 4952 N N . GLY A 1 634 ? -30.518 -5.311 16.675 1.00 86.00 634 GLY A N 1
ATOM 4953 C CA . GLY A 1 634 ? -31.548 -4.853 15.733 1.00 86.00 634 GLY A CA 1
ATOM 4954 C C . GLY A 1 634 ? -32.259 -3.559 16.163 1.00 86.00 634 GLY A C 1
ATOM 4955 O O . GLY A 1 634 ? -32.521 -2.689 15.332 1.00 86.00 634 GLY A O 1
ATOM 4956 N N . GLY A 1 635 ? -32.474 -3.362 17.471 1.00 84.12 635 GLY A N 1
ATOM 4957 C CA . GLY A 1 635 ? -33.077 -2.143 18.038 1.00 84.12 635 GLY A CA 1
ATOM 4958 C C . GLY A 1 635 ? -32.176 -0.893 18.025 1.00 84.12 635 GLY A C 1
ATOM 4959 O O . GLY A 1 635 ? -32.607 0.200 18.422 1.00 84.12 635 GLY A O 1
ATOM 4960 N N . LEU A 1 636 ? -30.920 -1.037 17.591 1.00 85.25 636 LEU A N 1
ATOM 4961 C CA . LEU A 1 636 ? -29.922 0.031 17.510 1.00 85.25 636 LEU A CA 1
ATOM 4962 C C . LEU A 1 636 ? -29.585 0.442 16.072 1.00 85.25 636 LEU A C 1
ATOM 4964 O O . LEU A 1 636 ? -28.725 1.301 15.882 1.00 85.25 636 LEU A O 1
ATOM 4968 N N . LYS A 1 637 ? -30.282 -0.093 15.062 1.00 85.31 637 LYS A N 1
ATOM 4969 C CA . LYS A 1 637 ? -30.081 0.303 13.662 1.00 85.31 637 LYS A CA 1
ATOM 4970 C C . LYS A 1 637 ? -30.204 1.823 13.493 1.00 85.31 637 LYS A C 1
ATOM 4972 O O . LYS A 1 637 ? -31.108 2.456 14.035 1.00 85.31 637 LYS A O 1
ATOM 4977 N N . SER A 1 638 ? -29.257 2.403 12.760 1.00 85.62 638 SER A N 1
ATOM 4978 C CA . SER A 1 638 ? -29.090 3.845 12.534 1.00 85.62 638 SER A CA 1
ATOM 4979 C C . SER 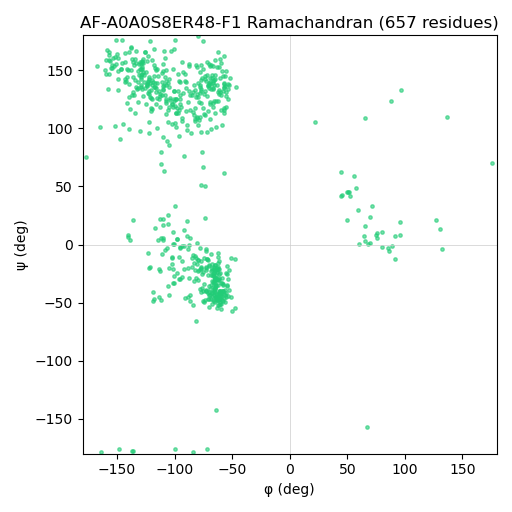A 1 638 ? -28.745 4.682 13.774 1.00 85.62 638 SER A C 1
ATOM 4981 O O . SER A 1 638 ? -28.602 5.900 13.651 1.00 85.62 638 SER A O 1
ATOM 4983 N N . LYS A 1 639 ? -28.553 4.072 14.950 1.00 87.44 639 LYS A N 1
ATOM 4984 C CA . LYS A 1 639 ? -28.069 4.770 16.147 1.00 87.44 639 LYS A CA 1
ATOM 4985 C C . LYS A 1 639 ? -26.544 4.788 16.186 1.00 87.44 639 LYS A C 1
ATOM 4987 O O . LYS A 1 639 ? -25.870 3.915 15.638 1.00 87.44 639 LYS A O 1
ATOM 4992 N N . GLN A 1 640 ? -26.011 5.806 16.855 1.00 89.81 640 GLN A N 1
ATOM 4993 C CA . GLN A 1 640 ? -24.592 5.889 17.169 1.00 89.81 640 GLN A CA 1
ATOM 4994 C C . GLN A 1 640 ? -24.280 5.045 18.402 1.00 89.81 640 GLN A C 1
ATOM 4996 O O . GLN A 1 640 ? -24.898 5.231 19.450 1.00 89.81 640 GLN A O 1
ATOM 5001 N N . ILE A 1 641 ? -23.302 4.158 18.270 1.00 91.81 641 ILE A N 1
ATOM 5002 C CA . ILE A 1 641 ? -22.800 3.292 19.338 1.00 91.81 641 ILE A CA 1
ATOM 5003 C C . ILE A 1 641 ? -21.281 3.411 19.426 1.00 91.81 641 ILE A C 1
ATOM 5005 O O . ILE A 1 641 ? -20.627 3.774 18.446 1.00 91.81 641 ILE A O 1
ATOM 5009 N N . ARG A 1 642 ? -20.702 3.073 20.577 1.00 95.69 642 ARG A N 1
ATOM 5010 C CA . ARG A 1 642 ? -19.264 2.789 20.676 1.00 95.69 642 ARG A CA 1
ATOM 5011 C C . ARG A 1 642 ? -19.059 1.307 20.940 1.00 95.69 642 ARG A C 1
ATOM 5013 O O . ARG A 1 642 ? -19.885 0.661 21.582 1.00 95.69 642 ARG A O 1
ATOM 5020 N N . LEU A 1 643 ? -17.943 0.783 20.460 1.00 97.56 643 LEU A N 1
ATOM 5021 C CA . LEU A 1 643 ? -17.502 -0.571 20.752 1.00 97.56 643 LEU A CA 1
ATOM 5022 C C . LEU A 1 643 ? -16.232 -0.481 21.586 1.00 97.56 643 LEU A C 1
ATOM 5024 O O . LEU A 1 643 ? -15.293 0.229 21.224 1.00 97.56 643 LEU A O 1
ATOM 5028 N N . ARG A 1 644 ? -16.209 -1.198 22.705 1.00 98.38 644 ARG A N 1
ATOM 5029 C CA . ARG A 1 644 ? -15.001 -1.434 23.487 1.00 98.38 644 ARG A CA 1
ATOM 5030 C C . ARG A 1 644 ? -14.583 -2.880 23.286 1.00 98.38 644 ARG A C 1
ATOM 5032 O O . ARG A 1 644 ? -15.347 -3.793 23.581 1.00 98.38 644 ARG A O 1
ATOM 5039 N N . PHE A 1 645 ? -13.372 -3.072 22.797 1.00 98.50 645 PHE A N 1
ATOM 5040 C CA . PHE A 1 645 ? -12.751 -4.373 22.626 1.00 98.50 645 PHE A CA 1
ATOM 5041 C C . PHE A 1 645 ? -11.762 -4.593 23.757 1.00 98.50 645 PHE A C 1
ATOM 5043 O O . PHE A 1 645 ? -10.828 -3.811 23.906 1.00 98.50 645 PHE A O 1
ATOM 5050 N N . GLU A 1 646 ? -11.958 -5.649 24.532 1.00 97.69 646 GLU A N 1
ATOM 5051 C CA . GLU A 1 646 ? -10.973 -6.151 25.485 1.00 97.69 646 GLU A CA 1
ATOM 5052 C C . GLU A 1 646 ? -10.242 -7.332 24.838 1.00 97.69 646 GLU A C 1
ATOM 5054 O O . GLU A 1 646 ? -10.873 -8.276 24.354 1.00 97.69 646 GLU A O 1
ATOM 5059 N N . LEU A 1 647 ? -8.916 -7.255 24.797 1.00 95.44 647 LEU A N 1
ATOM 5060 C CA . LEU A 1 647 ? -8.024 -8.189 24.121 1.00 95.44 647 LEU A CA 1
ATOM 5061 C C . LEU A 1 647 ? -7.125 -8.870 25.155 1.00 95.44 647 LEU A C 1
ATOM 5063 O O . LEU A 1 647 ? -6.585 -8.205 26.041 1.00 95.44 647 LEU A O 1
ATOM 5067 N N . ARG A 1 648 ? -6.905 -10.174 24.999 1.00 92.88 648 ARG A N 1
ATOM 5068 C CA . ARG A 1 648 ? -5.835 -10.911 25.680 1.00 92.88 648 ARG A CA 1
ATOM 5069 C C . ARG A 1 648 ? -5.170 -11.847 24.690 1.00 92.88 648 ARG A C 1
ATOM 5071 O O . ARG A 1 648 ? -5.884 -12.611 24.044 1.00 92.88 648 ARG A O 1
ATOM 5078 N N . ASP A 1 649 ? -3.842 -11.798 24.592 1.00 90.06 649 ASP A N 1
ATOM 5079 C CA . ASP A 1 649 ? -3.045 -12.663 23.706 1.00 90.06 649 ASP A CA 1
ATOM 5080 C C . ASP A 1 649 ? -3.652 -12.786 22.288 1.00 90.06 649 ASP A C 1
ATOM 5082 O O . ASP A 1 649 ? -3.763 -13.869 21.707 1.00 90.06 649 ASP A O 1
ATOM 5086 N N . SER A 1 650 ? -4.129 -11.661 21.752 1.00 93.81 650 SER A N 1
ATOM 5087 C CA . SER A 1 650 ? -4.870 -11.592 20.496 1.00 93.81 650 SER A CA 1
ATOM 5088 C C . SER A 1 650 ? -4.523 -10.333 19.708 1.00 93.81 650 SER A C 1
ATOM 5090 O O . SER A 1 650 ? -4.060 -9.330 20.260 1.00 93.81 650 SER A O 1
ATOM 5092 N N . LYS A 1 651 ? -4.743 -10.398 18.393 1.00 96.62 651 LYS A N 1
ATOM 5093 C CA . LYS A 1 651 ? -4.619 -9.273 17.466 1.00 96.62 651 LYS A CA 1
ATOM 5094 C C . LYS A 1 651 ? -5.953 -9.035 16.776 1.00 96.62 651 LYS A C 1
ATOM 5096 O O . LYS A 1 651 ? -6.425 -9.897 16.038 1.00 96.62 651 LYS A O 1
ATOM 5101 N N . LEU A 1 652 ? -6.545 -7.866 16.993 1.00 98.50 652 LEU A N 1
ATOM 5102 C CA . LEU A 1 652 ? -7.825 -7.466 16.406 1.00 98.50 652 LEU A CA 1
ATOM 5103 C C . LEU A 1 652 ? -7.588 -6.534 15.211 1.00 98.50 652 LEU A C 1
ATOM 5105 O O . LEU A 1 652 ? -6.941 -5.497 15.352 1.00 98.50 652 LEU A O 1
ATOM 5109 N N . TYR A 1 653 ? -8.130 -6.881 14.043 1.00 98.56 653 TYR A N 1
ATOM 5110 C CA . TYR A 1 653 ? -7.885 -6.164 12.784 1.00 98.56 653 TYR A CA 1
ATOM 5111 C C . TYR A 1 653 ? -9.059 -5.289 12.350 1.00 98.56 653 TYR A C 1
ATOM 5113 O O . TYR A 1 653 ? -8.859 -4.161 11.897 1.00 98.56 653 TYR A O 1
ATOM 5121 N N . SER A 1 654 ? -10.286 -5.797 12.456 1.00 98.31 654 SER A N 1
ATOM 5122 C CA . SER A 1 654 ? -11.478 -5.102 11.966 1.00 98.31 654 SER A CA 1
ATOM 5123 C C . SER A 1 654 ? -12.754 -5.572 12.659 1.00 98.31 654 SER A C 1
ATOM 5125 O O . SER A 1 654 ? -12.784 -6.617 13.319 1.00 98.31 654 SER A O 1
ATOM 5127 N N . PHE A 1 655 ? -13.816 -4.790 12.477 1.00 97.88 655 PHE A N 1
ATOM 5128 C CA . PHE A 1 655 ? -15.187 -5.193 12.767 1.00 97.88 655 PHE A CA 1
ATOM 5129 C C . PHE A 1 655 ? -16.113 -4.818 11.608 1.00 97.88 655 PHE A C 1
ATOM 5131 O O . PHE A 1 655 ? -15.819 -3.907 10.825 1.00 97.88 655 PHE A O 1
ATOM 5138 N N . SER A 1 656 ? -17.238 -5.516 11.496 1.00 95.81 656 SER A N 1
ATOM 5139 C CA . SER A 1 656 ? -18.253 -5.248 10.482 1.00 95.81 656 SER A CA 1
ATOM 5140 C C . SER A 1 656 ? -19.673 -5.508 10.975 1.00 95.81 656 SER A C 1
ATOM 5142 O O . SER A 1 656 ? -19.901 -6.291 11.894 1.00 95.81 656 SER A O 1
ATOM 5144 N N . PHE A 1 657 ? -20.636 -4.847 10.343 1.00 93.25 657 PHE A N 1
ATOM 5145 C CA . PHE A 1 657 ? -22.062 -5.077 10.513 1.00 93.25 657 PHE A CA 1
ATOM 5146 C C . PHE A 1 657 ? -22.581 -5.916 9.346 1.00 93.25 657 PHE A C 1
ATOM 5148 O O . PHE A 1 657 ? -22.284 -5.616 8.193 1.00 93.25 657 PHE A O 1
ATOM 5155 N N . HIS A 1 658 ? -23.349 -6.960 9.637 1.00 87.38 658 HIS A N 1
ATOM 5156 C CA . HIS A 1 658 ? -23.954 -7.840 8.635 1.00 87.38 658 HIS A CA 1
ATOM 5157 C C . HIS A 1 658 ? -25.458 -7.936 8.871 1.00 87.38 658 HIS A C 1
ATOM 5159 O O . HIS A 1 658 ? -25.887 -7.843 10.021 1.00 87.38 658 HIS A O 1
ATOM 5165 N N . GLN A 1 659 ? -26.213 -8.061 7.775 1.00 72.69 659 GLN A N 1
ATOM 5166 C CA . GLN A 1 659 ? -27.626 -8.451 7.802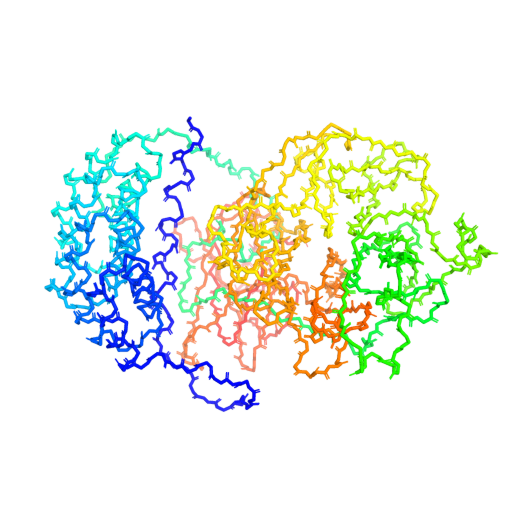 1.00 72.69 659 GLN A CA 1
ATOM 5167 C C . GLN A 1 659 ? -27.785 -9.939 8.106 1.00 72.69 659 GLN A C 1
ATOM 5169 O O . GLN A 1 659 ? -26.792 -10.685 7.897 1.00 72.69 659 GLN A O 1
#

pLDDT: mean 84.41, std 18.22, range [22.23, 98.75]

Nearest PDB structures (foldseek):
  8twi-assembly1_A  TM=7.321E-01  e=1.087E-04  Homo sapiens
  3fga-assembly1_A  TM=7.352E-01  e=2.058E-04  Mus musculus
  3c5w-assembly1_A  TM=7.400E-01  e=4.743E-04  Homo sapiens
  4lac-assembly1_A  TM=7.303E-01  e=6.369E-04  Homo sapiens
  6ef4-assembly1_A  TM=7.337E-01  e=8.983E-04  Mus musculus